Protein AF-Q3A0N1-F1 (afdb_monomer_lite)

Radius of gyration: 29.75 Å; chains: 1; bounding box: 75×74×75 Å

Secondary structure (DSSP, 8-state):
-PPPPHHHHHHHHHHHHHTTSS---------TTSS-TTSPEE--BTTBTT-EESSSSEEEES---HHHHHHHHHTT--EEEE--TT--SHHHHTTS--EEEE----TT---HHHHHHHHHHHT-GGG-SEEEE-SSSSHHHHHHHHHHHHHTT---HHHHHHHHHHSSS---GGGTHHHHHHHT--HHHHHHHHT--GGGTTTTTS-------TT-----------HHHHHHHHHHHHHHHHHHHHHHHHHHH-HHHHS---GGGTT---HHHHHHHHHHHHHHHHHHHHHHHHHHTTTTGGG-SSHHHHHHHHHHHHHHHHHHHHHHHHHHHHHTT-HHHHHHHHS-BTTTTBPTTHHHHHHHHHSSHHHHHHHHHHHHHHTTSPPPS-HHHHHHHHHHHHHHHHHTTSSSTT--HHHHHHGGGTTTS-PPPP-SSHHHHHHHH-BSSSTT--SS-HHHHHHHHTT--TTPEEEEE-TTBGGGTTS-SS--EEEEE---HHHHHHHHTSHHHHHHHHHTT-SSHHHHHHHH-HHHHHHHTS--TTSPPP-EEEEETTEEEEE-HHHHH-SSEEEEEEESS-HHHHHHHHHHHGGGTTPPB-TT--TT-SSSB-HHHHHHHHH--BTTB----PPPEEETTEEE--HHHHHHHHHHHTTSTT--EEEEEEEEEETTTTEEEE--HHHHHHHTTS-TTHHHHTT---

InterPro domains:
  IPR000387 Tyrosine-specific protein phosphatases domain [PS50056] (113-164)
  IPR003595 Protein-tyrosine phosphatase, catalytic [SM00404] (96-216)
  IPR016130 Protein-tyrosine phosphatase, active site [PS00383] (132-142)
  IPR024453 Permuted papain-like amidase enzyme, YaeF/YiiX, C92 family [PF05708] (468-645)
  IPR029021 Protein-tyrosine phosphatase-like [G3DSA:3.90.190.10] (35-196)
  IPR029021 Protein-tyrosine phosphatase-like [SSF52799] (45-167)
  IPR038765 Papain-like cysteine peptidase superfamily [SSF54001] (466-625)
  IPR055214 DSP-PTPase phosphatase fused to NAD+ Kinase [PF22741] (55-166)

pLDDT: mean 72.96, std 22.77, range [24.0, 98.31]

Organism: Syntrophotalea carbinolica (strain DSM 2380 / NBRC 103641 / GraBd1) (NCBI:txid338963)

Sequence (706 aa):
MSLLSKKQVMNLILVVAGCFILIHSASAADSADNRPACWAQPIKLDGVPNLHKLDENLYRSAQPTATGMKNLEQMGIKTVLNLRSFHSDRKAIGNTGLGYEHLYMKAWHPEREDIIRFLRIVTDPERSPLLVHCLHGADRTGTMCAVYRIVVQGWTKEQALREMTEGGFNFHSIFDNLPDWIQKLDVESLRKEAGIDRSVAKEGAQKCICNRTDAEVDRPVSAKITRCSYNQDRAALTRLRGNLFHLAKEIRCRSDLFSPRPETDATLLKPEMRGQILSLWYPLLENYLALDALAEKYVDFHRFENKNARNRAFHLLRGVFLTQYRIALQILPLLEQNPVVDTILNEGDEGMGLPLGGYAQFKYQYLNMVKAGRYAALETVARAFDAPEDTCLQQWAAQDSRVILDAGKGPGPLMTLENGLAIVKDFGHASWLPVQKEVAEWMGHTKVWRPHQYLIRPEQIENLSQNLEPGDILLERREWYLTNVGIPGFWTHAALYIGTPEQRLALSQDPQVKDWLGQMGVQSLDALIRQRYPAAFAGMQQPYQDGHLPQVIEAISAGVSLTSLNYSATCDSLAVLRPRLSKADRAAAVVRAMRYHARPYDYAFDFASDKSLVCTELVVKSYLPGESKQGLDLPLENVMGQMITPANAFVRQFDRSFGTARQQMDLVVFLDGDEKDAVATTSDIAAFRASWRRPKWHVLVQNTKN

Structure (mmCIF, N/CA/C/O backbone):
data_AF-Q3A0N1-F1
#
_entry.id   AF-Q3A0N1-F1
#
loop_
_atom_site.group_PDB
_atom_site.id
_atom_site.type_symbol
_atom_site.label_atom_id
_atom_site.label_alt_id
_atom_site.label_comp_id
_atom_site.label_asym_id
_atom_site.label_entity_id
_atom_site.label_seq_id
_atom_site.pdbx_PDB_ins_code
_atom_site.Cartn_x
_atom_site.Cartn_y
_atom_site.Cartn_z
_atom_site.occupancy
_atom_site.B_iso_or_equiv
_atom_site.auth_seq_id
_atom_site.auth_comp_id
_atom_site.auth_asym_id
_atom_site.auth_atom_id
_atom_site.pdbx_PDB_model_num
ATOM 1 N N . MET A 1 1 ? -12.803 -33.338 -24.923 1.00 35.38 1 MET A N 1
ATOM 2 C CA . MET A 1 1 ? -12.785 -31.860 -24.820 1.00 35.38 1 MET A CA 1
ATOM 3 C C . MET A 1 1 ? -12.859 -31.292 -26.226 1.00 35.38 1 MET A C 1
ATOM 5 O O . MET A 1 1 ? -11.984 -31.592 -27.026 1.00 35.38 1 MET A O 1
ATOM 9 N N . SER A 1 2 ? -13.948 -30.596 -26.559 1.00 31.88 2 SER A N 1
ATOM 10 C CA . SER A 1 2 ? -14.249 -30.172 -27.933 1.00 31.88 2 SER A CA 1
ATOM 11 C C . SER A 1 2 ? -13.298 -29.051 -28.373 1.00 31.88 2 SER A C 1
ATOM 13 O O . SER A 1 2 ? -13.228 -28.015 -27.712 1.00 31.88 2 SER A O 1
ATOM 15 N N . LEU A 1 3 ? -12.566 -29.277 -29.464 1.00 36.66 3 LEU A N 1
ATOM 16 C CA . LEU A 1 3 ? -11.686 -28.302 -30.109 1.00 36.66 3 LEU A CA 1
ATOM 17 C C . LEU A 1 3 ? -12.535 -27.163 -30.691 1.00 36.66 3 LEU A C 1
ATOM 19 O O . LEU A 1 3 ? -13.353 -27.392 -31.580 1.00 36.66 3 LEU A O 1
ATOM 23 N N . LEU A 1 4 ? -12.348 -25.942 -30.184 1.00 35.75 4 LEU A N 1
ATOM 24 C CA . LEU A 1 4 ? -12.980 -24.742 -30.736 1.00 35.75 4 LEU A CA 1
ATOM 25 C C . LEU A 1 4 ? -12.569 -24.556 -32.204 1.00 35.75 4 LEU A C 1
ATOM 27 O O . LEU A 1 4 ? -11.410 -24.752 -32.577 1.00 35.75 4 LEU A O 1
ATOM 31 N N . SER A 1 5 ? -13.528 -24.179 -33.050 1.00 35.62 5 SER A N 1
ATOM 32 C CA . SER A 1 5 ? -13.296 -24.028 -34.490 1.00 35.62 5 SER A CA 1
ATOM 33 C C . SER A 1 5 ? -12.430 -22.799 -34.811 1.00 35.62 5 SER A C 1
ATOM 35 O O . SER A 1 5 ? -12.448 -21.803 -34.086 1.00 35.62 5 SER A O 1
ATOM 37 N N . LYS A 1 6 ? -11.719 -22.810 -35.952 1.00 34.72 6 LYS A N 1
ATOM 38 C CA . LYS A 1 6 ? -10.886 -21.678 -36.422 1.00 34.72 6 LYS A CA 1
ATOM 39 C C . LYS A 1 6 ? -11.638 -20.333 -36.466 1.00 34.72 6 LYS A C 1
ATOM 41 O O . LYS A 1 6 ? -11.021 -19.300 -36.236 1.00 34.72 6 LYS A O 1
ATOM 46 N N . LYS A 1 7 ? -12.958 -20.333 -36.704 1.00 31.00 7 LYS A N 1
ATOM 47 C CA . LYS A 1 7 ? -13.806 -19.123 -36.654 1.00 31.00 7 LYS A CA 1
ATOM 48 C C . LYS A 1 7 ? -14.036 -18.615 -35.227 1.00 31.00 7 LYS A C 1
ATOM 50 O O . LYS A 1 7 ? -14.059 -17.410 -35.022 1.00 31.00 7 LYS A O 1
ATOM 55 N N . GLN A 1 8 ? -14.155 -19.508 -34.245 1.00 34.97 8 GLN A N 1
ATOM 56 C CA . GLN A 1 8 ? -14.279 -19.136 -32.831 1.00 34.97 8 GLN A CA 1
ATOM 57 C C . GLN A 1 8 ? -12.949 -18.632 -32.262 1.00 34.97 8 GLN A C 1
ATOM 59 O O . GLN A 1 8 ? -12.955 -17.677 -31.500 1.00 34.97 8 GLN A O 1
ATOM 64 N N . VAL A 1 9 ? -11.813 -19.188 -32.699 1.00 41.09 9 VAL A N 1
ATOM 65 C CA . VAL A 1 9 ? -10.477 -18.654 -32.372 1.00 41.09 9 VAL A CA 1
ATOM 66 C C . VAL A 1 9 ? -10.263 -17.275 -33.007 1.00 41.09 9 VAL A C 1
ATOM 68 O O . VAL A 1 9 ? -9.739 -16.383 -32.356 1.00 41.09 9 VAL A O 1
ATOM 71 N N . MET A 1 10 ? -10.721 -17.057 -34.244 1.00 31.72 10 MET A N 1
ATOM 72 C CA . MET A 1 10 ? -10.597 -15.763 -34.926 1.00 31.72 10 MET A CA 1
ATOM 73 C C . MET A 1 10 ? -11.536 -14.689 -34.354 1.00 31.72 10 MET A C 1
ATOM 75 O O . MET A 1 10 ? -11.122 -13.543 -34.230 1.00 31.72 10 MET A O 1
ATOM 79 N N . ASN A 1 11 ? -12.745 -15.058 -33.916 1.00 32.06 11 ASN A N 1
ATOM 80 C CA . ASN A 1 11 ? -13.630 -14.157 -33.170 1.00 32.06 11 ASN A CA 1
ATOM 81 C C . ASN A 1 11 ? -13.114 -13.884 -31.750 1.00 32.06 11 ASN A C 1
ATOM 83 O O . ASN A 1 11 ? -13.274 -12.771 -31.273 1.00 32.06 11 ASN A O 1
ATOM 87 N N . LEU A 1 12 ? -12.435 -14.836 -31.098 1.00 35.12 12 LEU A N 1
ATOM 88 C CA . LEU A 1 12 ? -11.743 -14.589 -29.828 1.00 35.12 12 LEU A CA 1
ATOM 89 C C . LEU A 1 12 ? -10.539 -13.649 -30.028 1.00 35.12 12 LEU A C 1
ATOM 91 O O . LEU A 1 12 ? -10.340 -12.749 -29.228 1.00 35.12 12 LEU A O 1
ATOM 95 N N . ILE A 1 13 ? -9.791 -13.788 -31.130 1.00 36.59 13 ILE A N 1
ATOM 96 C CA . ILE A 1 13 ? -8.711 -12.864 -31.525 1.00 36.59 13 ILE A CA 1
ATOM 97 C C . ILE A 1 13 ? -9.261 -11.466 -31.858 1.00 36.59 13 ILE A C 1
ATOM 99 O O . ILE A 1 13 ? -8.626 -10.482 -31.501 1.00 36.59 13 ILE A O 1
ATOM 103 N N . LEU A 1 14 ? -10.432 -11.360 -32.499 1.00 29.09 14 LEU A N 1
ATOM 104 C CA . LEU A 1 14 ? -11.077 -10.083 -32.844 1.00 29.09 14 LEU A CA 1
ATOM 105 C C . LEU A 1 14 ? -11.771 -9.408 -31.652 1.00 29.09 14 LEU A C 1
ATOM 107 O O . LEU A 1 14 ? -11.752 -8.188 -31.573 1.00 29.09 14 LEU A O 1
ATOM 111 N N . VAL A 1 15 ? -12.333 -10.167 -30.707 1.00 32.34 15 VAL A N 1
ATOM 112 C CA . VAL A 1 15 ? -12.876 -9.634 -29.443 1.00 32.34 15 VAL A CA 1
ATOM 113 C C . VAL A 1 15 ? -11.737 -9.210 -28.511 1.00 32.34 15 VAL A C 1
ATOM 115 O O . VAL A 1 15 ? -11.815 -8.147 -27.909 1.00 32.34 15 VAL A O 1
ATOM 118 N N . VAL A 1 16 ? -10.620 -9.949 -28.489 1.00 35.53 16 VAL A N 1
ATOM 119 C CA . VAL A 1 16 ? -9.380 -9.507 -27.831 1.00 35.53 16 VAL A CA 1
ATOM 120 C C . VAL A 1 16 ? -8.803 -8.264 -28.527 1.00 35.53 16 VAL A C 1
ATOM 122 O O . VAL A 1 16 ? -8.418 -7.334 -27.834 1.00 35.53 16 VAL A O 1
ATOM 125 N N . ALA A 1 17 ? -8.810 -8.179 -29.865 1.00 30.30 17 ALA A N 1
ATOM 126 C CA . ALA A 1 17 ? -8.357 -6.996 -30.614 1.00 30.30 17 ALA A CA 1
ATOM 127 C C . ALA A 1 17 ? -9.291 -5.776 -30.478 1.00 30.30 17 ALA A C 1
ATOM 129 O O . ALA A 1 17 ? -8.815 -4.645 -30.493 1.00 30.30 17 ALA A O 1
ATOM 130 N N . GLY A 1 18 ? -10.600 -5.990 -30.307 1.00 27.59 18 GLY A N 1
ATOM 131 C CA . GLY A 1 18 ? -11.593 -4.943 -30.052 1.00 27.59 18 GLY A CA 1
ATOM 132 C C . GLY A 1 18 ? -11.551 -4.405 -28.619 1.00 27.59 18 GLY A C 1
ATOM 133 O O . GLY A 1 18 ? -11.783 -3.221 -28.413 1.00 27.59 18 GLY A O 1
ATOM 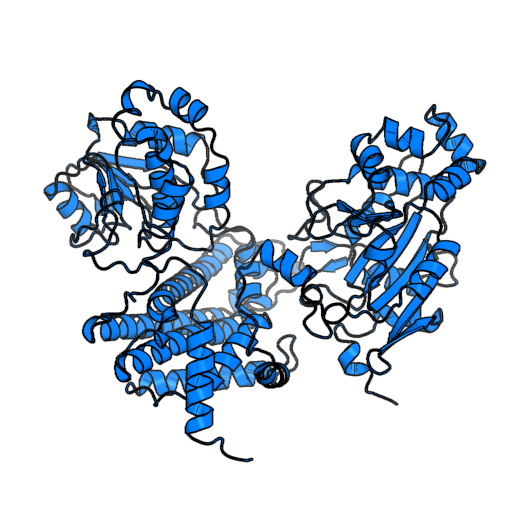134 N N . CYS A 1 19 ? -11.158 -5.229 -27.642 1.00 29.11 19 CYS A N 1
ATOM 135 C CA . CYS A 1 19 ? -10.867 -4.792 -26.270 1.00 29.11 19 CYS A CA 1
ATOM 136 C C . CYS A 1 19 ? -9.481 -4.130 -26.106 1.00 29.11 19 CYS A C 1
ATOM 138 O O . CYS A 1 19 ? -9.164 -3.666 -25.014 1.00 29.11 19 CYS A O 1
ATOM 140 N N . PHE A 1 20 ? -8.668 -4.052 -27.170 1.00 32.97 20 PHE A N 1
ATOM 141 C CA . PHE A 1 20 ? -7.428 -3.259 -27.215 1.00 32.97 20 PHE A CA 1
ATOM 142 C C . PHE A 1 20 ? -7.642 -1.811 -27.692 1.00 32.97 20 PHE A C 1
ATOM 144 O O . PHE A 1 20 ? -6.690 -1.028 -27.698 1.00 32.97 20 PHE A O 1
ATOM 151 N N . ILE A 1 21 ? -8.865 -1.436 -28.083 1.00 32.47 21 ILE A N 1
ATOM 152 C CA . ILE A 1 21 ? -9.198 -0.081 -28.526 1.00 32.47 21 ILE A CA 1
ATOM 153 C C . ILE A 1 21 ? -9.939 0.631 -27.389 1.00 32.47 21 ILE A C 1
ATOM 155 O O . ILE A 1 21 ? -10.986 0.175 -26.942 1.00 32.47 21 ILE A O 1
ATOM 159 N N . LEU A 1 22 ? -9.362 1.764 -26.971 1.00 31.17 22 LEU A N 1
ATOM 160 C CA . LEU A 1 22 ? -9.734 2.662 -25.865 1.00 31.17 22 LEU A CA 1
ATOM 161 C C . LEU A 1 22 ? -9.181 2.278 -24.482 1.00 31.17 22 LEU A C 1
ATOM 163 O O . LEU A 1 22 ? -9.911 1.837 -23.606 1.00 31.17 22 LEU A O 1
ATOM 167 N N . ILE A 1 23 ? -7.882 2.537 -24.291 1.00 26.72 23 ILE A N 1
ATOM 168 C CA . ILE A 1 23 ? -7.325 3.442 -23.264 1.00 26.72 23 ILE A CA 1
ATOM 169 C C . ILE A 1 23 ? -5.965 3.922 -23.800 1.00 26.72 23 ILE A C 1
ATOM 171 O O . ILE A 1 23 ? -5.074 3.128 -24.102 1.00 26.72 23 ILE A O 1
ATOM 175 N N . HIS A 1 24 ? -5.830 5.238 -23.971 1.00 29.75 24 HIS A N 1
ATOM 176 C CA . HIS A 1 24 ? -4.552 5.893 -24.225 1.00 29.75 24 HIS A CA 1
ATOM 177 C C . HIS A 1 24 ? -3.718 5.844 -22.941 1.00 29.75 24 HIS A C 1
ATOM 179 O O . HIS A 1 24 ? -3.920 6.636 -22.026 1.00 29.75 24 HIS A O 1
ATOM 185 N N . SER A 1 25 ? -2.768 4.918 -22.896 1.00 25.00 25 SER A N 1
ATOM 186 C CA . SER A 1 25 ? -1.567 5.019 -22.070 1.00 25.00 25 SER A CA 1
ATOM 187 C C . SER A 1 25 ? -0.425 5.305 -23.035 1.00 25.00 25 SER A C 1
ATOM 189 O O . SER A 1 25 ? -0.240 4.570 -24.009 1.00 25.00 25 SER A O 1
ATOM 191 N N . ALA A 1 26 ? 0.265 6.422 -22.830 1.00 27.55 26 ALA A N 1
ATOM 192 C CA . ALA A 1 26 ? 1.322 6.897 -23.704 1.00 27.55 26 ALA A CA 1
ATOM 193 C C . ALA A 1 26 ? 2.489 5.898 -23.743 1.00 27.55 26 ALA A C 1
ATOM 195 O O . ALA A 1 26 ? 3.381 5.896 -22.900 1.00 27.55 26 ALA A O 1
ATOM 196 N N . SER A 1 27 ? 2.461 5.032 -24.752 1.00 27.59 27 SER A N 1
ATOM 197 C CA . SER A 1 27 ? 3.636 4.338 -25.256 1.00 27.59 27 SER A CA 1
ATOM 198 C C . SER A 1 27 ? 4.484 5.366 -25.994 1.00 27.59 27 SER A C 1
ATOM 200 O O . SER A 1 27 ? 4.007 6.005 -26.930 1.00 27.59 27 SER A O 1
ATOM 202 N N . ALA A 1 28 ? 5.731 5.536 -25.572 1.00 30.98 28 ALA A N 1
ATOM 203 C CA . ALA A 1 28 ? 6.688 6.377 -26.270 1.00 30.98 28 ALA A CA 1
ATOM 204 C C . ALA A 1 28 ? 8.052 5.691 -26.325 1.00 30.98 28 ALA A C 1
ATOM 206 O O . ALA A 1 28 ? 9.046 6.136 -25.754 1.00 30.98 28 ALA A O 1
ATOM 207 N N . ALA A 1 29 ? 8.103 4.609 -27.096 1.00 32.09 29 ALA A N 1
ATOM 208 C CA . ALA A 1 29 ? 9.260 4.387 -27.947 1.00 32.09 29 ALA A CA 1
ATOM 209 C C . ALA A 1 29 ? 9.047 5.197 -29.236 1.00 32.09 29 ALA A C 1
ATOM 211 O O . ALA A 1 29 ? 8.714 4.639 -30.280 1.00 32.09 29 ALA A O 1
ATOM 212 N N . ASP A 1 30 ? 9.191 6.522 -29.161 1.00 31.69 30 ASP A N 1
ATOM 213 C CA . ASP A 1 30 ? 9.151 7.348 -30.364 1.00 31.69 30 ASP A CA 1
ATOM 214 C C . ASP A 1 30 ? 10.448 7.142 -31.150 1.00 31.69 30 ASP A C 1
ATOM 216 O O . ASP A 1 30 ? 11.552 7.497 -30.725 1.00 31.69 30 ASP A O 1
ATOM 220 N N . SER A 1 31 ? 10.305 6.568 -32.343 1.00 35.44 31 SER A N 1
ATOM 221 C CA . SER A 1 31 ? 11.229 6.841 -33.437 1.00 35.44 31 SER A CA 1
ATOM 222 C C . SER A 1 31 ? 11.389 8.356 -33.578 1.00 35.44 31 SER A C 1
ATOM 224 O O . SER A 1 31 ? 10.406 9.086 -33.460 1.00 35.44 31 SER A O 1
ATOM 226 N N . ALA A 1 32 ? 12.600 8.819 -33.890 1.00 41.97 32 ALA A N 1
ATOM 227 C CA . ALA A 1 32 ? 12.937 10.236 -34.060 1.00 41.97 32 ALA A CA 1
ATOM 228 C C . ALA A 1 32 ? 12.020 11.024 -35.032 1.00 41.97 32 ALA A C 1
ATOM 230 O O . ALA A 1 32 ? 12.083 12.247 -35.046 1.00 41.97 32 ALA A O 1
ATOM 231 N N . ASP A 1 33 ? 11.152 10.349 -35.792 1.00 44.38 33 ASP A N 1
ATOM 232 C CA . ASP A 1 33 ? 10.267 10.935 -36.800 1.00 44.38 33 ASP A CA 1
ATOM 233 C C . ASP A 1 33 ? 8.933 11.509 -36.264 1.00 44.38 33 ASP A C 1
ATOM 235 O O . ASP A 1 33 ? 8.254 12.191 -37.024 1.00 44.38 33 ASP A O 1
ATOM 239 N N . ASN A 1 34 ? 8.533 11.282 -34.997 1.00 59.25 34 ASN A N 1
ATOM 240 C CA . ASN A 1 34 ? 7.240 11.789 -34.468 1.00 59.25 34 ASN A CA 1
ATOM 241 C C . ASN A 1 34 ? 7.293 12.449 -33.074 1.00 59.25 34 ASN A C 1
ATOM 243 O O . ASN A 1 34 ? 6.255 12.784 -32.497 1.00 59.25 34 ASN A O 1
ATOM 247 N N . ARG A 1 35 ? 8.500 12.684 -32.548 1.00 76.81 35 ARG A N 1
ATOM 248 C CA . ARG A 1 35 ? 8.711 13.329 -31.247 1.00 76.81 35 ARG A CA 1
ATOM 249 C C . ARG A 1 35 ? 8.264 14.801 -31.282 1.00 76.81 35 ARG A C 1
ATOM 251 O O . ARG A 1 35 ? 8.692 15.527 -32.182 1.00 76.81 35 ARG A O 1
ATOM 258 N N . PRO A 1 36 ? 7.506 15.305 -30.285 1.00 82.75 36 PRO A N 1
ATOM 259 C CA . PRO A 1 36 ? 7.185 16.727 -30.197 1.00 82.75 36 PRO A CA 1
ATOM 260 C C . PRO A 1 36 ? 8.447 17.594 -30.240 1.00 82.75 36 PRO A C 1
ATOM 262 O O . PRO A 1 36 ? 9.371 17.392 -29.454 1.00 82.75 36 PRO A O 1
ATOM 265 N N . ALA A 1 37 ? 8.479 18.591 -31.127 1.00 80.69 37 ALA A N 1
ATOM 266 C CA . ALA A 1 37 ? 9.652 19.454 -31.306 1.00 80.69 37 ALA A CA 1
A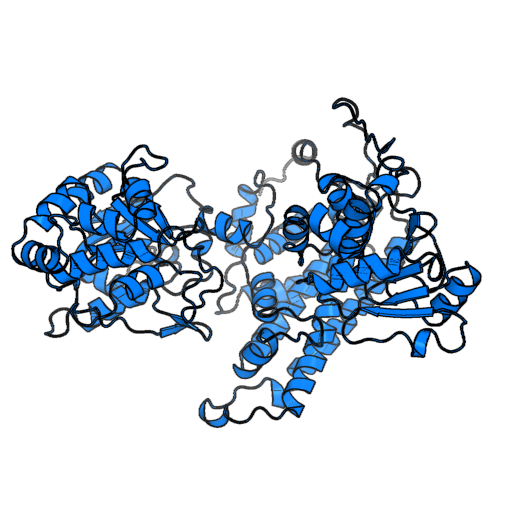TOM 267 C C . ALA A 1 37 ? 10.048 20.207 -30.022 1.00 80.69 37 ALA A C 1
ATOM 269 O O . ALA A 1 37 ? 11.217 20.521 -29.827 1.00 80.69 37 ALA A O 1
ATOM 270 N N . CYS A 1 38 ? 9.084 20.465 -29.131 1.00 81.12 38 CYS A N 1
ATOM 271 C CA . CYS A 1 38 ? 9.344 21.117 -27.851 1.00 81.12 38 CYS A CA 1
ATOM 272 C C . CYS A 1 38 ? 9.939 20.177 -26.787 1.00 81.12 38 CYS A C 1
ATOM 274 O O . CYS A 1 38 ? 10.456 20.656 -25.781 1.00 81.12 38 CYS A O 1
ATOM 276 N N . TRP A 1 39 ? 9.882 18.855 -26.983 1.00 91.62 39 TRP A N 1
ATOM 277 C CA . TRP A 1 39 ? 10.514 17.893 -26.079 1.00 91.62 39 TRP A CA 1
ATOM 278 C C . TRP A 1 39 ? 12.024 17.803 -26.322 1.00 91.62 39 TRP A C 1
ATOM 280 O O . TRP A 1 39 ? 12.531 18.195 -27.371 1.00 91.62 39 TRP A O 1
ATOM 290 N N . ALA A 1 40 ? 12.764 17.255 -25.359 1.00 93.12 40 ALA A N 1
ATOM 291 C CA . ALA A 1 40 ? 14.218 17.175 -25.417 1.00 93.12 40 ALA A CA 1
ATOM 292 C C . ALA A 1 40 ? 14.677 16.256 -26.557 1.00 93.12 40 ALA A C 1
ATOM 294 O O . ALA A 1 40 ? 14.348 15.078 -26.537 1.00 93.12 40 ALA A O 1
ATOM 295 N N . GLN A 1 41 ? 15.424 16.727 -27.547 1.00 93.38 41 GLN A N 1
ATOM 296 C CA . GLN A 1 41 ? 15.717 15.954 -28.759 1.00 93.38 41 GLN A CA 1
ATOM 297 C C . GLN A 1 41 ? 16.867 14.953 -28.552 1.00 93.38 41 GLN A C 1
ATOM 299 O O . GLN A 1 41 ? 17.891 15.335 -27.987 1.00 93.38 41 GLN A O 1
ATOM 304 N N . PRO A 1 42 ? 16.739 13.682 -28.982 1.00 92.06 42 PRO A N 1
ATOM 305 C CA . PRO A 1 42 ? 17.768 12.664 -28.771 1.00 92.06 42 PRO A CA 1
ATOM 306 C C . PRO A 1 42 ? 19.037 12.950 -29.577 1.00 92.06 42 PRO A C 1
ATOM 308 O O . PRO A 1 42 ? 18.977 13.326 -30.746 1.00 92.06 42 PRO A O 1
ATOM 311 N N . ILE A 1 43 ? 20.195 12.690 -28.972 1.00 92.62 43 ILE A N 1
ATOM 312 C CA . ILE A 1 43 ? 21.506 12.787 -29.618 1.00 92.62 43 ILE A CA 1
ATOM 313 C C . ILE A 1 43 ? 22.242 11.468 -29.407 1.00 92.62 43 ILE A C 1
ATOM 315 O O . ILE A 1 43 ? 22.334 10.952 -28.296 1.00 92.62 43 ILE A O 1
ATOM 319 N N . LYS A 1 44 ? 22.792 10.907 -30.485 1.00 92.12 44 LYS A N 1
ATOM 320 C CA . LYS A 1 44 ? 23.671 9.741 -30.391 1.00 92.12 44 LYS A CA 1
ATOM 321 C C . LYS A 1 44 ? 25.108 10.216 -30.251 1.00 92.12 44 LYS A C 1
ATOM 323 O O . LYS A 1 44 ? 25.667 10.750 -31.202 1.00 92.12 44 LYS A O 1
ATOM 328 N N . LEU A 1 45 ? 25.694 9.977 -29.085 1.00 91.19 45 LEU A N 1
ATOM 329 C CA . LEU A 1 45 ? 27.099 10.243 -28.812 1.00 91.19 45 LEU A CA 1
ATOM 330 C C . LEU A 1 45 ? 27.708 9.021 -28.129 1.00 91.19 45 LEU A C 1
ATOM 332 O O . LEU A 1 45 ? 27.147 8.494 -27.165 1.00 91.19 45 LEU A O 1
ATOM 336 N N . ASP A 1 46 ? 28.834 8.540 -28.652 1.00 89.50 46 ASP A N 1
ATOM 337 C CA . ASP A 1 46 ? 29.479 7.354 -28.098 1.00 89.50 46 ASP A CA 1
ATOM 338 C C . ASP A 1 46 ? 29.906 7.592 -26.642 1.00 89.50 46 ASP A C 1
ATOM 340 O O . ASP A 1 46 ? 30.407 8.660 -26.285 1.00 89.50 46 ASP A O 1
ATOM 344 N N . GLY A 1 47 ? 29.666 6.600 -25.786 1.00 82.56 47 GLY A N 1
ATOM 345 C CA . GLY A 1 47 ? 29.921 6.694 -24.351 1.00 82.56 47 GLY A CA 1
ATOM 346 C C . GLY A 1 47 ? 28.942 7.561 -23.549 1.00 82.56 47 GLY A C 1
ATOM 347 O O . GLY A 1 47 ? 29.155 7.699 -22.344 1.00 82.56 47 GLY A O 1
ATOM 348 N N . VAL A 1 48 ? 27.877 8.106 -24.157 1.00 90.31 48 VAL A N 1
ATOM 349 C CA . VAL A 1 48 ? 26.871 8.937 -23.465 1.00 90.31 48 VAL A CA 1
ATOM 350 C C . VAL A 1 48 ? 25.450 8.397 -23.695 1.00 90.31 48 VAL A C 1
ATOM 352 O O . VAL A 1 48 ? 24.734 8.843 -24.595 1.00 90.31 48 VAL A O 1
ATOM 355 N N . PRO A 1 49 ? 25.017 7.397 -22.908 1.00 76.81 49 PRO A N 1
ATOM 356 C CA . PRO A 1 49 ? 23.694 6.800 -23.059 1.00 76.81 49 PRO A CA 1
ATOM 357 C C . PRO A 1 49 ? 22.567 7.773 -22.678 1.00 76.81 49 PRO A C 1
ATOM 359 O O . PRO A 1 49 ? 22.739 8.637 -21.822 1.00 76.81 49 PRO A O 1
ATOM 362 N N . ASN A 1 50 ? 21.384 7.603 -23.279 1.00 84.00 50 ASN A N 1
ATOM 363 C CA . ASN A 1 50 ? 20.178 8.405 -23.004 1.00 84.00 50 ASN A CA 1
ATOM 364 C C . ASN A 1 50 ? 20.363 9.931 -23.196 1.00 84.00 50 ASN A C 1
ATOM 366 O O . ASN A 1 50 ? 19.683 10.726 -22.546 1.00 84.00 50 ASN A O 1
ATOM 370 N N . LEU A 1 51 ? 21.294 10.351 -24.062 1.00 96.38 51 LEU A N 1
ATOM 371 C CA . LEU A 1 51 ? 21.607 11.761 -24.293 1.00 96.38 51 LEU A CA 1
ATOM 372 C C . LEU A 1 51 ? 20.495 12.474 -25.076 1.00 96.38 51 LEU A C 1
ATOM 374 O O . LEU A 1 51 ? 20.133 12.058 -26.176 1.00 96.38 51 LEU A O 1
ATOM 378 N N . HIS A 1 52 ? 19.993 13.576 -24.522 1.00 97.06 52 HIS A N 1
ATOM 379 C CA . HIS A 1 52 ? 19.005 14.446 -25.155 1.00 97.06 52 HIS A CA 1
ATOM 380 C C . HIS A 1 52 ? 19.332 15.927 -24.916 1.00 97.06 52 HIS A C 1
ATOM 382 O O . HIS A 1 52 ? 19.828 16.296 -23.852 1.00 97.06 52 HIS A O 1
ATOM 388 N N . LYS A 1 53 ? 19.008 16.783 -25.886 1.00 96.25 53 LYS A N 1
ATOM 389 C CA . LYS A 1 53 ? 19.110 18.247 -25.809 1.00 96.25 53 LYS A CA 1
ATOM 390 C C . LYS A 1 53 ? 17.768 18.848 -25.405 1.00 96.25 53 LYS A C 1
ATOM 392 O O . LYS A 1 53 ? 16.806 18.684 -26.148 1.00 96.25 53 LYS A O 1
ATOM 397 N N . LEU A 1 54 ? 17.680 19.525 -24.259 1.00 93.50 54 LEU A N 1
ATOM 398 C CA . LEU A 1 54 ? 16.443 20.202 -23.839 1.00 93.50 54 LEU A CA 1
ATOM 399 C C . LEU A 1 54 ? 16.278 21.545 -24.548 1.00 93.50 54 LEU A C 1
ATOM 401 O O . LEU A 1 54 ? 15.177 21.860 -25.002 1.00 93.50 54 LEU A O 1
ATOM 405 N N . ASP A 1 55 ? 17.367 22.309 -24.599 1.00 91.00 55 ASP A N 1
ATOM 406 C CA . ASP A 1 55 ? 17.528 23.575 -25.311 1.00 91.00 55 ASP A CA 1
ATOM 407 C C . ASP A 1 55 ? 19.026 23.840 -25.580 1.00 91.00 55 ASP A C 1
ATOM 409 O O . ASP A 1 55 ? 19.853 22.932 -25.480 1.00 91.00 55 ASP A O 1
ATOM 413 N N . GLU A 1 56 ? 19.390 25.061 -25.977 1.00 89.94 56 GLU A N 1
ATOM 414 C CA . GLU A 1 56 ? 20.785 25.435 -26.257 1.00 89.94 56 GLU A CA 1
ATOM 415 C C . GLU A 1 56 ? 21.702 25.394 -25.022 1.00 89.94 56 GLU A C 1
ATOM 417 O O . GLU A 1 56 ? 22.913 25.224 -25.169 1.00 89.94 56 GLU A O 1
ATOM 422 N N . ASN A 1 57 ? 21.141 25.501 -23.816 1.00 90.19 57 ASN A N 1
ATOM 423 C CA . ASN A 1 57 ? 21.887 25.631 -22.567 1.00 90.19 57 ASN A CA 1
ATOM 424 C C . ASN A 1 57 ? 21.942 24.325 -21.765 1.00 90.19 57 ASN A C 1
ATOM 426 O O . ASN A 1 57 ? 22.908 24.117 -21.030 1.00 90.19 57 ASN A O 1
ATOM 430 N N . LEU A 1 58 ? 20.947 23.440 -21.895 1.00 96.69 58 LEU A N 1
ATOM 431 C CA . LEU A 1 58 ? 20.824 22.246 -21.058 1.00 96.69 58 LEU A CA 1
ATOM 432 C C . LEU A 1 58 ? 20.645 20.950 -21.860 1.00 96.69 58 LEU A C 1
ATOM 434 O O . LEU A 1 58 ? 19.742 20.788 -22.684 1.00 96.69 58 LEU A O 1
ATOM 438 N N . TYR A 1 59 ? 21.477 19.969 -21.524 1.00 98.12 59 TYR A N 1
ATOM 439 C CA . TYR A 1 59 ? 21.439 18.596 -22.013 1.00 98.12 59 TYR A CA 1
ATOM 440 C C . TYR A 1 59 ? 21.189 17.640 -20.847 1.00 98.12 59 TYR A C 1
ATOM 442 O O . TYR A 1 59 ? 21.565 17.920 -19.709 1.00 98.12 59 TYR A O 1
ATOM 450 N N . ARG A 1 60 ? 20.598 16.476 -21.125 1.00 98.00 60 ARG A N 1
ATOM 451 C CA . ARG A 1 60 ? 20.391 15.397 -20.147 1.00 98.00 60 ARG A CA 1
ATOM 452 C C . ARG A 1 60 ? 20.952 14.072 -20.639 1.00 98.00 60 ARG A C 1
ATOM 454 O O . ARG A 1 60 ? 20.863 13.799 -21.832 1.00 98.00 60 ARG A O 1
ATOM 461 N N . SER A 1 61 ? 21.450 13.221 -19.744 1.00 93.44 61 SER A N 1
ATOM 462 C CA . SER A 1 61 ? 21.839 11.847 -20.095 1.00 93.44 61 SER A CA 1
ATOM 463 C C . SER A 1 61 ? 21.777 10.863 -18.924 1.00 93.44 61 SER A C 1
ATOM 465 O O . SER A 1 61 ? 21.562 11.233 -17.768 1.00 93.44 61 SER A O 1
ATOM 467 N N . ALA A 1 62 ? 21.992 9.583 -19.232 1.00 84.12 62 ALA A N 1
ATOM 468 C CA . ALA A 1 62 ? 22.460 8.579 -18.281 1.00 84.12 62 ALA A CA 1
ATOM 469 C C . ALA A 1 62 ? 23.965 8.764 -18.008 1.00 84.12 62 ALA A C 1
ATOM 471 O O . ALA A 1 62 ? 24.597 9.643 -18.594 1.00 84.12 62 ALA A O 1
ATOM 472 N N . GLN A 1 63 ? 24.540 7.950 -17.120 1.00 89.50 63 GLN A N 1
ATOM 473 C CA . GLN A 1 63 ? 25.943 8.051 -16.712 1.00 89.50 63 GLN A CA 1
ATOM 474 C C . GLN A 1 63 ? 26.899 8.013 -17.922 1.00 89.50 63 GLN A C 1
ATOM 476 O O . GLN A 1 63 ? 27.001 6.966 -18.573 1.00 89.50 63 GLN A O 1
ATOM 481 N N . PRO A 1 64 ? 27.651 9.097 -18.199 1.00 87.75 64 PRO A N 1
ATOM 482 C CA . PRO A 1 64 ? 28.672 9.078 -19.236 1.00 87.75 64 PRO A CA 1
ATOM 483 C C . PRO A 1 64 ? 29.871 8.222 -18.816 1.00 87.75 64 PRO A C 1
ATOM 485 O O . PRO A 1 64 ? 30.247 8.170 -17.639 1.00 87.75 64 PRO A O 1
ATOM 488 N N . THR A 1 65 ? 30.497 7.558 -19.784 1.00 87.81 65 THR A N 1
ATOM 489 C CA . THR A 1 65 ? 31.785 6.875 -19.596 1.00 87.81 65 THR A CA 1
ATOM 490 C C . THR A 1 65 ? 32.944 7.870 -19.710 1.00 87.81 65 THR A C 1
ATOM 492 O O . THR A 1 65 ? 32.754 9.006 -20.134 1.00 87.81 65 THR A O 1
ATOM 495 N N . ALA A 1 66 ? 34.176 7.450 -19.400 1.00 87.75 66 ALA A N 1
ATOM 496 C CA . ALA A 1 66 ? 35.355 8.304 -19.595 1.00 87.75 66 ALA A CA 1
ATOM 497 C C . ALA A 1 66 ? 35.558 8.727 -21.066 1.00 87.75 66 ALA A C 1
ATOM 499 O O . ALA A 1 66 ? 35.980 9.847 -21.345 1.00 87.75 66 ALA A O 1
ATOM 500 N N . THR A 1 67 ? 35.221 7.854 -22.021 1.00 90.50 67 THR A N 1
ATOM 501 C CA . THR A 1 67 ? 35.177 8.211 -23.449 1.00 90.50 67 THR A CA 1
ATOM 502 C C . THR A 1 67 ? 34.058 9.214 -23.722 1.00 90.50 67 THR A C 1
ATOM 504 O O . THR A 1 67 ? 34.279 10.203 -24.415 1.00 90.50 67 THR A O 1
ATOM 507 N N . GLY A 1 68 ? 32.887 9.004 -23.112 1.00 94.00 68 GLY A N 1
ATOM 508 C CA . GLY A 1 68 ? 31.760 9.928 -23.185 1.00 94.00 68 GLY A CA 1
ATOM 509 C C . GLY A 1 68 ? 32.111 11.340 -22.715 1.00 94.00 68 GLY A C 1
ATOM 510 O O . GLY A 1 68 ? 31.766 12.294 -23.397 1.00 94.00 68 GLY A O 1
ATOM 511 N N . MET A 1 69 ? 32.865 11.485 -21.619 1.00 95.44 69 MET A N 1
ATOM 512 C CA . MET A 1 69 ? 33.309 12.797 -21.121 1.00 95.44 69 MET A CA 1
ATOM 513 C C . MET A 1 69 ? 34.155 13.559 -22.150 1.00 95.44 69 MET A C 1
ATOM 515 O O . MET A 1 69 ? 33.894 14.728 -22.415 1.00 95.44 69 MET A O 1
ATOM 519 N N . LYS A 1 70 ? 35.104 12.892 -22.815 1.00 96.75 70 LYS A N 1
ATOM 520 C CA . LYS A 1 70 ? 35.897 13.516 -23.893 1.00 96.75 70 LYS A CA 1
ATOM 521 C C . LYS A 1 70 ? 35.029 13.924 -25.083 1.00 96.75 70 LYS A C 1
ATOM 523 O O . LYS A 1 70 ? 35.221 14.988 -25.661 1.00 96.75 70 LYS A O 1
ATOM 528 N N . ASN A 1 71 ? 34.063 13.082 -25.437 1.00 96.44 71 ASN A N 1
ATOM 529 C CA . ASN A 1 71 ? 33.149 13.360 -26.538 1.00 96.44 71 ASN A CA 1
ATOM 530 C C . ASN A 1 71 ? 32.205 14.534 -26.215 1.00 96.44 71 ASN A C 1
ATOM 532 O O . ASN A 1 71 ? 31.879 15.313 -27.105 1.00 96.44 71 ASN A O 1
ATOM 536 N N . LEU A 1 72 ? 31.792 14.691 -24.953 1.00 97.88 72 LEU A N 1
ATOM 537 C CA . LEU A 1 72 ? 30.974 15.819 -24.494 1.00 97.88 72 LEU A CA 1
ATOM 538 C C . LEU A 1 72 ? 31.737 17.142 -24.571 1.00 97.88 72 LEU A C 1
ATOM 540 O O . LEU A 1 72 ? 31.187 18.130 -25.051 1.00 97.88 72 LEU A O 1
ATOM 544 N N . GLU A 1 73 ? 33.006 17.147 -24.161 1.00 97.19 73 GLU A N 1
ATOM 545 C CA . GLU A 1 73 ? 33.892 18.305 -24.315 1.00 97.19 73 GLU A CA 1
ATOM 546 C C . GLU A 1 73 ? 34.035 18.705 -25.792 1.00 97.19 73 GLU A C 1
ATOM 548 O O . GLU A 1 73 ? 33.853 19.868 -26.143 1.00 97.19 73 GLU A O 1
ATOM 553 N N . GLN A 1 74 ? 34.277 17.736 -26.681 1.00 96.88 74 GLN A N 1
ATOM 554 C CA . GLN A 1 74 ? 34.373 17.985 -28.127 1.00 96.88 74 GLN A CA 1
ATOM 555 C C . GLN A 1 74 ? 33.058 18.479 -28.741 1.00 96.88 74 GLN A C 1
ATOM 557 O O . GLN A 1 74 ? 33.075 19.251 -29.697 1.00 96.88 74 GLN A O 1
ATOM 562 N N . MET A 1 75 ? 31.921 18.052 -28.188 1.00 95.88 75 MET A N 1
ATOM 563 C CA . MET A 1 75 ? 30.592 18.537 -28.564 1.00 95.88 75 MET A CA 1
ATOM 564 C C . MET A 1 75 ? 30.326 19.975 -28.069 1.00 95.88 75 MET A C 1
ATOM 566 O O . MET A 1 75 ? 29.355 20.595 -28.499 1.00 95.88 75 MET A O 1
ATOM 570 N N . GLY A 1 76 ? 31.187 20.525 -27.205 1.00 96.31 76 GLY A N 1
ATOM 571 C CA . GLY A 1 76 ? 31.088 21.891 -26.688 1.00 96.31 76 GLY A CA 1
ATOM 572 C C . GLY A 1 76 ? 30.337 22.018 -25.361 1.00 96.31 76 GLY A C 1
ATOM 573 O O . GLY A 1 76 ? 29.998 23.133 -24.964 1.00 96.31 76 GLY A O 1
ATOM 574 N N . ILE A 1 77 ? 30.072 20.906 -24.663 1.00 98.12 77 ILE A N 1
ATOM 575 C CA . ILE A 1 77 ? 29.580 20.954 -23.280 1.00 98.12 77 ILE A CA 1
ATOM 576 C C . ILE A 1 77 ? 30.681 21.548 -22.401 1.00 98.12 77 ILE A C 1
ATOM 578 O O . ILE A 1 77 ? 31.823 21.099 -22.452 1.00 98.12 77 ILE A O 1
ATOM 582 N N . LYS A 1 78 ? 30.335 22.546 -21.584 1.00 97.75 78 LYS A N 1
ATOM 583 C CA . LYS A 1 78 ? 31.271 23.194 -20.656 1.00 97.75 78 LYS A CA 1
ATOM 584 C C . LYS A 1 78 ? 31.270 22.554 -19.279 1.00 97.75 78 LYS A C 1
ATOM 586 O O . LYS A 1 78 ? 32.324 22.460 -18.661 1.00 97.75 78 LYS A O 1
ATOM 591 N N . THR A 1 79 ? 30.104 22.126 -18.793 1.00 97.94 79 THR A N 1
ATOM 592 C CA . THR A 1 79 ? 29.936 21.642 -17.415 1.00 97.94 79 THR A CA 1
ATOM 593 C C . THR A 1 79 ? 29.155 20.332 -17.376 1.00 97.94 79 THR A C 1
ATOM 595 O O . THR A 1 79 ? 28.165 20.175 -18.089 1.00 97.94 79 THR A O 1
ATOM 598 N N . VAL A 1 80 ? 29.558 19.411 -16.500 1.00 97.88 80 VAL A N 1
ATOM 599 C CA . VAL A 1 80 ? 28.801 18.202 -16.153 1.00 97.88 80 VAL A CA 1
ATOM 600 C C . VAL A 1 80 ? 28.279 18.326 -14.724 1.00 97.88 80 VAL A C 1
ATOM 602 O O . VAL A 1 80 ? 29.053 18.511 -13.784 1.00 97.88 80 VAL A O 1
ATOM 605 N N . LEU A 1 81 ? 26.961 18.214 -14.570 1.00 97.56 81 LEU A N 1
ATOM 606 C CA . LEU A 1 81 ? 26.262 18.169 -13.293 1.00 97.56 81 LEU A CA 1
ATOM 607 C C . LEU A 1 81 ? 25.821 16.740 -12.979 1.00 97.56 81 LEU A C 1
ATOM 609 O O . LEU A 1 81 ? 24.930 16.178 -13.624 1.00 97.56 81 LEU A O 1
ATOM 613 N N . ASN A 1 82 ? 26.409 16.184 -11.932 1.00 89.44 82 ASN A N 1
ATOM 614 C CA . ASN A 1 82 ? 26.115 14.847 -11.450 1.00 89.44 82 ASN A CA 1
ATOM 615 C C . ASN A 1 82 ? 25.113 14.884 -10.294 1.00 89.44 82 ASN A C 1
ATOM 617 O O . ASN A 1 82 ? 25.364 15.522 -9.271 1.00 89.44 82 ASN A O 1
ATOM 621 N N . LEU A 1 83 ? 23.999 14.164 -10.449 1.00 86.06 83 LEU A N 1
ATOM 622 C CA . LEU A 1 83 ? 22.943 14.037 -9.437 1.00 86.06 83 LEU A CA 1
ATOM 623 C C . LEU A 1 83 ? 23.077 12.776 -8.553 1.00 86.06 83 LEU A C 1
ATOM 625 O O . LEU A 1 83 ? 22.184 12.457 -7.769 1.00 86.06 83 LEU A O 1
ATOM 629 N N . ARG A 1 84 ? 24.129 11.966 -8.724 1.00 78.19 84 ARG A N 1
ATOM 630 C CA . ARG A 1 84 ? 24.301 10.672 -8.042 1.00 78.19 84 ARG A CA 1
ATOM 631 C C . ARG A 1 84 ? 24.874 10.858 -6.649 1.00 78.19 84 ARG A C 1
ATOM 633 O O . ARG A 1 84 ? 25.966 11.369 -6.492 1.00 78.19 84 ARG A O 1
ATOM 640 N N . SER A 1 85 ? 24.229 10.307 -5.638 1.00 51.22 85 SER A N 1
ATOM 641 C CA . SER A 1 85 ? 24.586 10.577 -4.244 1.00 51.22 85 SER A CA 1
ATOM 642 C C . SER A 1 85 ? 25.946 10.007 -3.773 1.00 51.22 85 SER A C 1
ATOM 644 O O . SER A 1 85 ? 26.532 10.540 -2.847 1.00 51.22 85 SER A O 1
ATOM 646 N N . PHE A 1 86 ? 26.506 8.960 -4.394 1.00 45.97 86 PHE A N 1
ATOM 647 C CA . PHE A 1 86 ? 27.735 8.305 -3.868 1.00 45.97 86 PHE A CA 1
ATOM 648 C C . PHE A 1 86 ? 28.789 8.006 -4.928 1.00 45.97 86 PHE A C 1
ATOM 650 O O . PHE A 1 86 ? 29.711 7.227 -4.715 1.00 45.97 86 PHE A O 1
ATOM 657 N N . HIS A 1 87 ? 28.649 8.619 -6.101 1.00 57.81 87 HIS A N 1
ATOM 658 C CA . HIS A 1 87 ? 29.521 8.353 -7.235 1.00 57.81 87 HIS A CA 1
ATOM 659 C C . HIS A 1 87 ? 29.932 9.665 -7.865 1.00 57.81 87 HIS A C 1
ATOM 661 O O . HIS A 1 87 ? 29.086 10.358 -8.416 1.00 57.81 87 HIS A O 1
ATOM 667 N N . SER A 1 88 ? 31.220 9.987 -7.777 1.00 68.38 88 SER A N 1
ATOM 668 C CA . SER A 1 88 ? 31.787 11.168 -8.416 1.00 68.38 88 SER A CA 1
ATOM 669 C C . SER A 1 88 ? 32.302 10.850 -9.815 1.00 68.38 88 SER A C 1
ATOM 671 O O . SER A 1 88 ? 32.898 9.795 -10.037 1.00 68.38 88 SER A O 1
ATOM 673 N N . ASP A 1 89 ? 32.168 11.809 -10.731 1.00 80.19 89 ASP A N 1
ATOM 674 C CA . ASP A 1 89 ? 32.724 11.683 -12.079 1.00 80.19 89 ASP A CA 1
ATOM 675 C C . ASP A 1 89 ? 34.169 12.138 -12.204 1.00 80.19 89 ASP A C 1
ATOM 677 O O . ASP A 1 89 ? 34.733 12.016 -13.285 1.00 80.19 89 ASP A O 1
ATOM 681 N N . ARG A 1 90 ? 34.819 12.607 -11.130 1.00 80.88 90 ARG A N 1
ATOM 682 C CA . ARG A 1 90 ? 36.202 13.123 -11.193 1.00 80.88 90 ARG A CA 1
ATOM 683 C C . ARG A 1 90 ? 37.156 12.182 -11.937 1.00 80.88 90 ARG A C 1
ATOM 685 O O . ARG A 1 90 ? 37.972 12.630 -12.732 1.00 80.88 90 ARG A O 1
ATOM 692 N N . LYS A 1 91 ? 37.013 10.868 -11.729 1.00 76.06 91 LYS A N 1
ATOM 693 C CA . LYS A 1 91 ? 37.811 9.849 -12.428 1.00 76.06 91 LYS A CA 1
ATOM 694 C C . LYS A 1 91 ? 37.449 9.709 -13.914 1.00 76.06 91 LYS A C 1
ATOM 696 O O . LYS A 1 91 ? 38.337 9.457 -14.720 1.00 76.06 91 LYS A O 1
ATOM 701 N N . ALA A 1 92 ? 36.168 9.820 -14.265 1.00 78.00 92 ALA A N 1
ATOM 702 C CA . ALA A 1 92 ? 35.697 9.722 -15.647 1.00 78.00 92 ALA A CA 1
ATOM 703 C C . ALA A 1 92 ? 36.018 10.990 -16.457 1.00 78.00 92 ALA A C 1
ATOM 705 O O . ALA A 1 92 ? 36.371 10.879 -17.626 1.00 78.00 92 ALA A O 1
ATOM 706 N N . ILE A 1 93 ? 35.940 12.162 -15.822 1.00 88.19 93 ILE A N 1
ATOM 707 C CA . ILE A 1 93 ? 36.329 13.469 -16.371 1.00 88.19 93 ILE A CA 1
ATOM 708 C C . ILE A 1 93 ? 37.837 13.485 -16.645 1.00 88.19 93 ILE A C 1
ATOM 710 O O . ILE A 1 93 ? 38.274 13.822 -17.743 1.00 88.19 93 ILE A O 1
ATOM 714 N N . GLY A 1 94 ? 38.653 13.032 -15.689 1.00 87.88 94 GLY A N 1
ATOM 715 C CA . GLY A 1 94 ? 40.097 12.923 -15.886 1.00 87.88 94 GLY A CA 1
ATOM 716 C C . GLY A 1 94 ? 40.722 14.267 -16.274 1.00 87.88 94 GLY A C 1
ATOM 717 O O . GLY A 1 94 ? 40.657 15.214 -15.500 1.00 87.88 94 GLY A O 1
ATOM 718 N N . ASN A 1 95 ? 41.319 14.335 -17.470 1.00 89.62 95 ASN A N 1
ATOM 719 C CA . ASN A 1 95 ? 42.051 15.509 -17.969 1.00 89.62 95 ASN A CA 1
ATOM 720 C C . ASN A 1 95 ? 41.245 16.377 -18.956 1.00 89.62 95 ASN A C 1
ATOM 722 O O . ASN A 1 95 ? 41.839 17.203 -19.644 1.00 89.62 95 ASN A O 1
ATOM 726 N N . THR A 1 96 ? 39.933 16.167 -19.090 1.00 94.56 96 THR A N 1
ATOM 727 C CA . THR A 1 96 ? 39.087 17.073 -19.888 1.00 94.56 96 THR A CA 1
ATOM 728 C C . THR A 1 96 ? 38.983 18.438 -19.205 1.00 94.56 96 THR A C 1
ATOM 730 O O . THR A 1 96 ? 39.017 18.510 -17.977 1.00 94.56 96 THR A O 1
ATOM 733 N N . GLY A 1 97 ? 38.752 19.500 -19.967 1.00 93.50 97 GLY A N 1
ATOM 734 C CA . GLY A 1 97 ? 38.450 20.850 -19.486 1.00 93.50 97 GLY A CA 1
ATOM 735 C C . GLY A 1 97 ? 37.017 21.053 -18.978 1.00 93.50 97 GLY A C 1
ATOM 736 O O . GLY A 1 97 ? 36.623 22.190 -18.731 1.00 93.50 97 GLY A O 1
ATOM 737 N N . LEU A 1 98 ? 36.231 19.981 -18.821 1.00 96.44 98 LEU A N 1
ATOM 738 C CA . LEU A 1 98 ? 34.863 20.050 -18.311 1.00 96.44 98 LEU A CA 1
ATOM 739 C C . LEU A 1 98 ? 34.826 20.565 -16.866 1.00 96.44 98 LEU A C 1
ATOM 741 O O . LEU A 1 98 ? 35.428 19.983 -15.961 1.00 96.44 98 LEU A O 1
ATOM 745 N N . GLY A 1 99 ? 34.030 21.607 -16.634 1.00 94.75 99 GLY A N 1
ATOM 746 C CA . GLY A 1 99 ? 33.580 21.979 -15.301 1.00 94.75 99 GLY A CA 1
ATOM 747 C C . GLY A 1 99 ? 32.778 20.840 -14.667 1.00 94.75 99 GLY A C 1
ATOM 748 O O . GLY A 1 99 ? 32.045 20.123 -15.349 1.00 94.75 99 GLY A O 1
ATOM 749 N N . TYR A 1 100 ? 32.901 20.667 -13.353 1.00 95.00 100 TYR A N 1
ATOM 750 C CA . TYR A 1 100 ? 32.223 19.597 -12.625 1.00 95.00 100 TYR A CA 1
ATOM 751 C C . TYR A 1 100 ? 31.447 20.148 -11.438 1.00 95.00 100 TYR A C 1
ATOM 753 O O . TYR A 1 100 ? 32.029 20.739 -10.530 1.00 95.00 100 TYR A O 1
ATOM 761 N N . GLU A 1 101 ? 30.148 19.878 -11.423 1.00 92.56 101 GLU A N 1
ATOM 762 C CA . GLU A 1 101 ? 29.282 20.118 -10.279 1.00 92.56 101 GLU A CA 1
ATOM 763 C C . GLU A 1 101 ? 28.675 18.805 -9.801 1.00 92.56 101 GLU A C 1
ATOM 765 O O . GLU A 1 101 ? 28.307 17.927 -10.583 1.00 92.56 101 GLU A O 1
ATOM 770 N N . HIS A 1 102 ? 28.554 18.674 -8.485 1.00 84.81 102 HIS A N 1
ATOM 771 C CA . HIS A 1 102 ? 28.003 17.481 -7.862 1.00 84.81 102 HIS A CA 1
ATOM 772 C C . HIS A 1 102 ? 26.930 17.887 -6.864 1.00 84.81 102 HIS A C 1
ATOM 774 O O . HIS A 1 102 ? 27.217 18.521 -5.845 1.00 84.81 102 HIS A O 1
ATOM 780 N N . LEU A 1 103 ? 25.692 17.524 -7.184 1.00 81.00 103 LEU A N 1
ATOM 781 C CA . LEU A 1 103 ? 24.527 17.749 -6.350 1.00 81.00 103 LEU A CA 1
ATOM 782 C C . LEU A 1 103 ? 24.016 16.399 -5.844 1.00 81.00 103 LEU A C 1
ATOM 784 O O . LEU A 1 103 ? 23.600 15.532 -6.609 1.00 81.00 103 LEU A O 1
ATOM 788 N N . TYR A 1 104 ? 24.107 16.202 -4.535 1.00 72.62 104 TYR A N 1
ATOM 789 C CA . TYR A 1 104 ? 23.846 14.928 -3.877 1.00 72.62 104 TYR A CA 1
ATOM 790 C C . TYR A 1 104 ? 22.340 14.685 -3.701 1.00 72.62 104 TYR A C 1
ATOM 792 O O . TYR A 1 104 ? 21.820 14.763 -2.599 1.00 72.62 104 TYR A O 1
ATOM 800 N N . MET A 1 105 ? 21.639 14.371 -4.792 1.00 61.97 105 MET A N 1
ATOM 801 C CA . MET A 1 105 ? 20.175 14.298 -4.806 1.00 61.97 105 MET A CA 1
ATOM 802 C C . MET A 1 105 ? 19.632 12.906 -4.448 1.00 61.97 105 MET A C 1
ATOM 804 O O . MET A 1 105 ? 19.980 11.907 -5.092 1.00 61.97 105 MET A O 1
ATOM 808 N N . LYS A 1 106 ? 18.689 12.835 -3.501 1.00 55.72 106 LYS A N 1
ATOM 809 C CA . LYS A 1 106 ? 17.888 11.626 -3.231 1.00 55.72 106 LYS A CA 1
ATOM 810 C C . LYS A 1 106 ? 16.839 11.433 -4.334 1.00 55.72 106 LYS A C 1
ATOM 812 O O . LYS A 1 106 ? 16.071 12.340 -4.636 1.00 55.72 106 LYS A O 1
ATOM 817 N N . ALA A 1 107 ? 16.786 10.245 -4.945 1.00 52.47 107 ALA A N 1
ATOM 818 C CA . ALA A 1 107 ? 15.900 9.998 -6.090 1.00 52.47 107 ALA A CA 1
ATOM 819 C C . ALA A 1 107 ? 14.406 10.042 -5.731 1.00 52.47 107 ALA A C 1
ATOM 821 O O . ALA A 1 107 ? 13.623 10.527 -6.533 1.00 52.47 107 ALA A O 1
ATOM 822 N N . TRP A 1 108 ? 14.037 9.590 -4.531 1.00 44.59 108 TRP A N 1
ATOM 823 C CA . TRP A 1 108 ? 12.658 9.549 -4.027 1.00 44.59 108 TRP A CA 1
ATOM 824 C C . TRP A 1 108 ? 12.293 10.747 -3.140 1.00 44.59 108 TRP A C 1
ATOM 826 O O . TRP A 1 108 ? 11.159 10.838 -2.687 1.00 44.59 108 TRP A O 1
ATOM 836 N N . HIS A 1 109 ? 13.226 11.652 -2.837 1.00 55.56 109 HIS A N 1
ATOM 837 C CA . HIS A 1 109 ? 12.960 12.783 -1.943 1.00 55.56 109 HIS A CA 1
ATOM 838 C C . HIS A 1 109 ? 13.747 14.025 -2.377 1.00 55.56 109 HIS A C 1
ATOM 840 O O . HIS A 1 109 ? 14.765 14.347 -1.766 1.00 55.56 109 HIS A O 1
ATOM 846 N N . PRO A 1 110 ? 13.322 14.703 -3.457 1.00 69.69 110 PRO A N 1
ATOM 847 C CA . PRO A 1 110 ? 13.935 15.961 -3.859 1.00 69.69 110 PRO A CA 1
ATOM 848 C C . PRO A 1 110 ? 13.733 17.019 -2.765 1.00 69.69 110 PRO A C 1
ATOM 850 O O . PRO A 1 110 ? 12.597 17.372 -2.435 1.00 69.69 110 PRO A O 1
ATOM 853 N N . GLU A 1 111 ? 14.829 17.528 -2.207 1.00 73.44 111 GLU A N 1
ATOM 854 C CA . GLU A 1 111 ? 14.794 18.576 -1.186 1.00 73.44 111 GLU A CA 1
ATOM 855 C C . GLU A 1 111 ? 14.732 19.963 -1.835 1.00 73.44 111 GLU A C 1
ATOM 857 O O . GLU A 1 111 ? 15.149 20.172 -2.980 1.00 73.44 111 GLU A O 1
ATOM 862 N N . ARG A 1 112 ? 14.169 20.942 -1.126 1.00 82.88 112 ARG A N 1
ATOM 863 C CA . ARG A 1 112 ? 13.972 22.285 -1.684 1.00 82.88 112 ARG A CA 1
ATOM 864 C C . ARG A 1 112 ? 15.313 22.956 -1.979 1.00 82.88 112 ARG A C 1
ATOM 866 O O . ARG A 1 112 ? 15.475 23.597 -3.013 1.00 82.88 112 ARG A O 1
ATOM 873 N N . GLU A 1 113 ? 16.281 22.763 -1.099 1.00 78.00 113 GLU A N 1
ATOM 874 C CA . GLU A 1 113 ? 17.643 23.274 -1.188 1.00 78.00 113 GLU A CA 1
ATOM 875 C C . GLU A 1 113 ? 18.358 22.729 -2.432 1.00 78.00 113 GLU A C 1
ATOM 877 O O . GLU A 1 113 ? 19.027 23.482 -3.147 1.00 78.00 113 GLU A O 1
ATOM 882 N N . ASP A 1 114 ? 18.147 21.445 -2.737 1.00 82.38 114 ASP A N 1
ATOM 883 C CA . ASP A 1 114 ? 18.656 20.784 -3.938 1.00 82.38 114 ASP A CA 1
ATOM 884 C C . ASP A 1 114 ? 18.071 21.404 -5.209 1.00 82.38 114 ASP A C 1
ATOM 886 O O . ASP A 1 114 ? 18.806 21.672 -6.159 1.00 82.38 114 ASP A O 1
ATOM 890 N N . ILE A 1 115 ? 16.768 21.698 -5.229 1.00 90.88 115 ILE A N 1
ATOM 891 C CA . ILE A 1 115 ? 16.126 22.375 -6.365 1.00 90.88 115 ILE A CA 1
ATOM 892 C C . ILE A 1 115 ? 16.722 23.764 -6.578 1.00 90.88 115 ILE A C 1
ATOM 894 O O . ILE A 1 115 ? 17.067 24.122 -7.702 1.00 90.88 115 ILE A O 1
ATOM 898 N N . ILE A 1 116 ? 16.834 24.564 -5.514 1.00 90.44 116 ILE A N 1
ATOM 899 C CA . ILE A 1 116 ? 17.345 25.934 -5.614 1.00 90.44 116 ILE A CA 1
ATOM 900 C C . ILE A 1 116 ? 18.794 25.925 -6.097 1.00 90.44 116 ILE A C 1
ATOM 902 O O . ILE A 1 116 ? 19.161 26.719 -6.967 1.00 90.44 116 ILE A O 1
ATOM 906 N N . ARG A 1 117 ? 19.619 25.005 -5.586 1.00 91.25 117 ARG A N 1
ATOM 907 C CA . ARG A 1 117 ? 21.000 24.847 -6.046 1.00 91.25 117 ARG A CA 1
ATOM 908 C C . ARG A 1 117 ? 21.060 24.380 -7.498 1.00 91.25 117 ARG A C 1
ATOM 910 O O . ARG A 1 117 ? 21.839 24.943 -8.263 1.00 91.25 117 ARG A O 1
ATOM 917 N N . PHE A 1 118 ? 20.238 23.404 -7.883 1.00 95.06 118 PHE A N 1
ATOM 918 C CA . PHE A 1 118 ? 20.125 22.949 -9.267 1.00 95.06 118 PHE A CA 1
ATOM 919 C C . PHE A 1 118 ? 19.783 24.117 -10.195 1.00 95.06 118 PHE A C 1
ATOM 921 O O . PHE A 1 118 ? 20.534 24.373 -11.130 1.00 95.06 118 PHE A O 1
ATOM 928 N N . LEU A 1 119 ? 18.713 24.860 -9.891 1.00 94.88 119 LEU A N 1
ATOM 929 C CA . LEU A 1 119 ? 18.249 26.001 -10.679 1.00 94.88 119 LEU A CA 1
ATOM 930 C C . LEU A 1 119 ? 19.354 27.041 -10.862 1.00 94.88 119 LEU A C 1
ATOM 932 O O . LEU A 1 119 ? 19.638 27.406 -11.994 1.00 94.88 119 LEU A O 1
ATOM 936 N N . ARG A 1 120 ? 20.046 27.432 -9.783 1.00 93.69 120 ARG A N 1
ATOM 937 C CA . ARG A 1 120 ? 21.171 28.380 -9.856 1.00 93.69 120 ARG A CA 1
ATOM 938 C C . ARG A 1 120 ? 22.310 27.892 -10.751 1.00 93.69 120 ARG A C 1
ATOM 940 O O . ARG A 1 120 ? 22.900 28.702 -11.453 1.00 93.69 120 ARG A O 1
ATOM 947 N N . ILE A 1 121 ? 22.623 26.594 -10.730 1.00 94.19 121 ILE A N 1
ATOM 948 C CA . ILE A 1 121 ? 23.684 26.013 -11.567 1.00 94.19 121 ILE A CA 1
ATOM 949 C C . ILE A 1 121 ? 23.277 26.016 -13.044 1.00 94.19 121 ILE A C 1
ATOM 951 O O . ILE A 1 121 ? 24.080 26.391 -13.893 1.00 94.19 121 ILE A O 1
ATOM 955 N N . VAL A 1 122 ? 22.051 25.588 -13.362 1.00 94.12 122 VAL A N 1
ATOM 956 C CA . VAL A 1 122 ? 21.609 25.427 -14.760 1.00 94.12 122 VAL A CA 1
ATOM 957 C C . VAL A 1 122 ? 21.167 26.729 -15.426 1.00 94.12 122 VAL A C 1
ATOM 959 O O . VAL A 1 122 ? 21.025 26.759 -16.644 1.00 94.12 122 VAL A O 1
ATOM 962 N N . THR A 1 123 ? 20.947 27.800 -14.660 1.00 91.81 123 THR A N 1
ATOM 963 C CA . THR A 1 123 ? 20.684 29.145 -15.200 1.00 91.81 123 THR A CA 1
ATOM 964 C C . THR A 1 123 ? 21.925 30.039 -15.237 1.00 91.81 123 THR A C 1
ATOM 966 O O . THR A 1 123 ? 21.807 31.200 -15.612 1.00 91.81 123 THR A O 1
ATOM 969 N N . ASP A 1 124 ? 23.099 29.536 -14.845 1.00 92.25 124 ASP A N 1
ATOM 970 C CA . ASP A 1 124 ? 24.368 30.269 -14.904 1.00 92.25 124 ASP A CA 1
ATOM 971 C C . ASP A 1 124 ? 24.941 30.241 -16.343 1.00 92.25 124 ASP A C 1
ATOM 973 O O . ASP A 1 124 ? 25.298 29.162 -16.848 1.00 92.25 124 ASP A O 1
ATOM 977 N N . PRO A 1 125 ? 25.048 31.395 -17.035 1.00 90.44 125 PRO A N 1
ATOM 978 C CA . PRO A 1 125 ? 25.554 31.453 -18.407 1.00 90.44 125 PRO A CA 1
ATOM 979 C C . PRO A 1 125 ? 27.007 30.984 -18.547 1.00 90.44 125 PRO A C 1
ATOM 981 O O . PRO A 1 125 ? 27.369 30.413 -19.577 1.00 90.44 125 PRO A O 1
ATOM 984 N N . GLU A 1 126 ? 27.834 31.156 -17.511 1.00 93.88 126 GLU A N 1
ATOM 985 C CA . GLU A 1 126 ? 29.248 30.754 -17.542 1.00 93.88 126 GLU A CA 1
ATOM 986 C C . GLU A 1 126 ? 29.404 29.228 -17.570 1.00 93.88 126 GLU A C 1
ATOM 988 O O . GLU A 1 126 ? 30.386 28.693 -18.089 1.00 93.88 126 GLU A O 1
ATOM 993 N N . ARG A 1 127 ? 28.396 28.509 -17.066 1.00 93.31 127 ARG A N 1
ATOM 994 C CA . ARG A 1 127 ? 28.378 27.042 -16.982 1.00 93.31 127 ARG A CA 1
ATOM 995 C C . ARG A 1 127 ? 27.730 26.375 -18.188 1.00 93.31 127 ARG A C 1
ATOM 997 O O . ARG A 1 127 ? 27.914 25.170 -18.371 1.00 93.31 127 ARG A O 1
ATOM 1004 N N . SER A 1 128 ? 27.004 27.142 -18.997 1.00 90.69 128 SER A N 1
ATOM 1005 C CA . SER A 1 128 ? 26.247 26.660 -20.153 1.00 90.69 128 SER A CA 1
ATOM 1006 C C . SER A 1 128 ? 27.109 26.626 -21.432 1.00 90.69 128 SER A C 1
ATOM 1008 O O . SER A 1 128 ? 27.918 27.540 -21.647 1.00 90.69 128 SER A O 1
ATOM 1010 N N . PRO A 1 129 ? 26.951 25.618 -22.315 1.00 96.06 129 PRO A N 1
ATOM 1011 C CA . PRO A 1 129 ? 25.994 24.510 -22.227 1.00 96.06 129 PRO A CA 1
ATOM 1012 C C . PRO A 1 129 ? 26.400 23.419 -21.225 1.00 96.06 129 PRO A C 1
ATOM 1014 O O . PRO A 1 129 ? 27.566 23.023 -21.159 1.00 96.06 129 PRO A O 1
ATOM 1017 N N . LEU A 1 130 ? 25.432 22.919 -20.459 1.00 97.25 130 LEU A N 1
ATOM 1018 C CA . LEU A 1 130 ? 25.638 21.992 -19.347 1.00 97.25 130 LEU A CA 1
ATOM 1019 C C . LEU A 1 130 ? 24.943 20.650 -19.601 1.00 97.25 130 LEU A C 1
ATOM 1021 O O . LEU A 1 130 ? 23.824 20.606 -20.109 1.00 97.25 130 LEU A O 1
ATOM 1025 N N . LEU A 1 131 ? 25.580 19.549 -19.198 1.00 98.31 131 LEU A N 1
ATOM 1026 C CA . LEU A 1 131 ? 24.965 18.222 -19.151 1.00 98.31 131 LEU A CA 1
ATOM 1027 C C . LEU A 1 131 ? 24.578 17.861 -17.716 1.00 98.31 131 LEU A C 1
ATOM 1029 O O . LEU A 1 131 ? 25.448 17.777 -16.855 1.00 98.31 131 LEU A O 1
ATOM 1033 N N . VAL A 1 132 ? 23.306 17.555 -17.469 1.00 98.00 132 VAL A N 1
ATOM 1034 C CA . VAL A 1 132 ? 22.855 16.953 -16.208 1.00 98.00 132 VAL A CA 1
ATOM 1035 C C . VAL A 1 132 ? 22.639 15.447 -16.366 1.00 98.00 132 VAL A C 1
ATOM 1037 O O . VAL A 1 132 ? 21.987 14.993 -17.307 1.00 98.00 132 VAL A O 1
ATOM 1040 N N . HIS A 1 133 ? 23.144 14.644 -15.429 1.00 95.38 133 HIS A N 1
ATOM 1041 C CA . HIS A 1 133 ? 22.924 13.198 -15.453 1.00 95.38 133 HIS A CA 1
ATOM 1042 C C . HIS A 1 133 ? 22.735 12.589 -14.065 1.00 95.38 133 HIS A C 1
ATOM 1044 O O . HIS A 1 133 ? 23.068 13.158 -13.026 1.00 95.38 133 HIS A O 1
ATOM 1050 N N . CYS A 1 134 ? 22.193 11.376 -14.065 1.00 84.75 134 CYS A N 1
ATOM 1051 C CA . CYS A 1 134 ? 22.219 10.474 -12.924 1.00 84.75 134 CYS A CA 1
ATOM 1052 C C . CYS A 1 134 ? 22.783 9.120 -13.384 1.00 84.75 134 CYS A C 1
ATOM 1054 O O . CYS A 1 134 ? 23.683 9.095 -14.222 1.00 84.75 134 CYS A O 1
ATOM 1056 N N . LEU A 1 135 ? 22.298 7.994 -12.852 1.00 76.06 135 LEU A N 1
ATOM 1057 C CA . LEU A 1 135 ? 22.701 6.677 -13.354 1.00 76.06 135 LEU A CA 1
ATOM 1058 C C . LEU A 1 135 ? 22.018 6.352 -14.693 1.00 76.06 135 LEU A C 1
ATOM 1060 O O . LEU A 1 135 ? 22.699 6.201 -15.700 1.00 76.06 135 LEU A O 1
ATOM 1064 N N . HIS A 1 136 ? 20.682 6.304 -14.719 1.00 72.31 136 HIS A N 1
ATOM 1065 C CA . HIS A 1 136 ? 19.893 5.979 -15.920 1.00 72.31 136 HIS A CA 1
ATOM 1066 C C . HIS A 1 136 ? 19.444 7.209 -16.719 1.00 72.31 136 HIS A C 1
ATOM 1068 O O . HIS A 1 136 ? 18.910 7.080 -17.818 1.00 72.31 136 HIS A O 1
ATOM 1074 N N . GLY A 1 137 ? 19.635 8.411 -16.172 1.00 78.81 137 GLY A N 1
ATOM 1075 C CA . GLY A 1 137 ? 19.171 9.647 -16.800 1.00 78.81 137 GLY A CA 1
ATOM 1076 C C . GLY A 1 137 ? 17.651 9.762 -16.862 1.00 78.81 137 GLY A C 1
ATOM 1077 O O . GLY A 1 137 ? 17.152 10.519 -17.686 1.00 78.81 137 GLY A O 1
ATOM 1078 N N . ALA A 1 138 ? 16.934 9.003 -16.029 1.00 73.44 138 ALA A N 1
ATOM 1079 C CA . ALA A 1 138 ? 15.481 8.872 -16.047 1.00 73.44 138 ALA A CA 1
ATOM 1080 C C . ALA A 1 138 ? 14.823 9.631 -14.887 1.00 73.44 138 ALA A C 1
ATOM 1082 O O . ALA A 1 138 ? 14.105 10.588 -15.141 1.00 73.44 138 ALA A O 1
ATOM 1083 N N . ASP A 1 139 ? 15.137 9.278 -13.633 1.00 80.81 139 ASP A N 1
ATOM 1084 C CA . ASP A 1 139 ? 14.350 9.720 -12.465 1.00 80.81 139 ASP A CA 1
ATOM 1085 C C . ASP A 1 139 ? 14.867 11.040 -11.887 1.00 80.81 139 ASP A C 1
ATOM 1087 O O . ASP A 1 139 ? 14.297 12.081 -12.167 1.00 80.81 139 ASP A O 1
ATOM 1091 N N . ARG A 1 140 ? 16.017 11.054 -11.191 1.00 84.06 140 ARG A N 1
ATOM 1092 C CA . ARG A 1 140 ? 16.641 12.301 -10.676 1.00 84.06 140 ARG A CA 1
ATOM 1093 C C . ARG A 1 140 ? 16.797 13.365 -11.760 1.00 84.06 140 ARG A C 1
ATOM 1095 O O . ARG A 1 140 ? 16.440 14.523 -11.574 1.00 84.06 140 ARG A O 1
ATOM 1102 N N . THR A 1 141 ? 17.319 12.938 -12.907 1.00 91.06 141 THR A N 1
ATOM 1103 C CA . THR A 1 141 ? 17.484 13.793 -14.081 1.00 91.06 141 THR A CA 1
ATOM 1104 C C . THR A 1 141 ? 16.134 14.226 -14.636 1.00 91.06 141 THR A C 1
ATOM 1106 O O . THR A 1 141 ? 15.975 15.399 -14.936 1.00 91.06 141 THR A O 1
ATOM 1109 N N . GLY A 1 142 ? 15.148 13.327 -14.725 1.00 91.19 142 GLY A N 1
ATOM 1110 C CA . GLY A 1 142 ? 13.799 13.667 -15.178 1.00 91.19 142 GLY A CA 1
ATOM 1111 C C . GLY A 1 142 ? 13.120 14.692 -14.282 1.00 91.19 142 GLY A C 1
ATOM 1112 O O . GLY A 1 142 ? 12.635 15.690 -14.799 1.00 91.19 142 GLY A O 1
ATOM 1113 N N . THR A 1 143 ? 13.172 14.507 -12.963 1.00 91.62 143 THR A N 1
ATOM 1114 C CA . THR A 1 143 ? 12.619 15.439 -11.974 1.00 91.62 143 THR A CA 1
ATOM 1115 C C . THR A 1 143 ? 13.247 16.820 -12.100 1.00 91.62 143 THR A C 1
ATOM 1117 O O . THR A 1 143 ? 12.532 17.813 -12.205 1.00 91.62 143 THR A O 1
ATOM 1120 N N . MET A 1 144 ? 14.579 16.903 -12.148 1.00 95.38 144 MET A N 1
ATOM 1121 C CA . MET A 1 144 ? 15.274 18.187 -12.275 1.00 95.38 144 MET A CA 1
ATOM 1122 C C . MET A 1 144 ? 15.018 18.852 -13.637 1.00 95.38 144 MET A C 1
ATOM 1124 O O . MET A 1 144 ? 14.792 20.059 -13.709 1.00 95.38 144 MET A O 1
ATOM 1128 N N . CYS A 1 145 ? 14.949 18.073 -14.719 1.00 96.31 145 CYS A N 1
ATOM 1129 C CA . CYS A 1 145 ? 14.544 18.574 -16.031 1.00 96.31 145 CYS A CA 1
ATOM 1130 C C . CYS A 1 145 ? 13.094 19.085 -16.037 1.00 96.31 145 CYS A C 1
ATOM 1132 O O . CYS A 1 145 ? 12.838 20.146 -16.596 1.00 96.31 145 CYS A O 1
ATOM 1134 N N . ALA A 1 146 ? 12.155 18.391 -15.389 1.00 94.69 146 ALA A N 1
ATOM 1135 C CA . ALA A 1 146 ? 10.767 18.838 -15.276 1.00 94.69 146 ALA A CA 1
ATOM 1136 C C . ALA A 1 146 ? 10.668 20.154 -14.490 1.00 94.69 146 ALA A C 1
ATOM 1138 O O . ALA A 1 146 ? 10.001 21.092 -14.926 1.00 94.69 146 ALA A O 1
ATOM 1139 N N . VAL A 1 147 ? 11.406 20.267 -13.382 1.00 95.06 147 VAL A N 1
ATOM 1140 C CA . VAL A 1 147 ? 11.537 21.517 -12.621 1.00 95.06 147 VAL A CA 1
ATOM 1141 C C . VAL A 1 147 ? 12.088 22.641 -13.500 1.00 95.06 147 VAL A C 1
ATOM 1143 O O . VAL A 1 147 ? 11.536 23.738 -13.489 1.00 95.06 147 VAL A O 1
ATOM 1146 N N . TYR A 1 148 ? 13.121 22.378 -14.303 1.00 95.31 148 TYR A N 1
ATOM 1147 C CA . TYR A 1 148 ? 13.663 23.357 -15.247 1.00 95.31 148 TYR A CA 1
ATOM 1148 C C . TYR A 1 148 ? 12.611 23.826 -16.265 1.00 95.31 148 TYR A C 1
ATOM 1150 O O . TYR A 1 148 ? 12.412 25.032 -16.430 1.00 95.31 148 TYR A O 1
ATOM 1158 N N . ARG A 1 149 ? 11.874 22.894 -16.891 1.00 94.31 149 ARG A N 1
ATOM 1159 C CA . ARG A 1 149 ? 10.781 23.216 -17.827 1.00 94.31 149 ARG A CA 1
ATOM 1160 C C . ARG A 1 149 ? 9.736 24.133 -17.183 1.00 94.31 149 ARG A C 1
ATOM 1162 O O . ARG A 1 149 ? 9.326 25.119 -17.789 1.00 94.31 149 ARG A O 1
ATOM 1169 N N . ILE A 1 150 ? 9.329 23.847 -15.947 1.00 93.75 150 ILE A N 1
ATOM 1170 C CA . ILE A 1 150 ? 8.287 24.609 -15.239 1.00 93.75 150 ILE A CA 1
ATOM 1171 C C . ILE A 1 150 ? 8.807 25.980 -14.790 1.00 93.75 150 ILE A C 1
ATOM 1173 O O . ILE A 1 150 ? 8.205 27.022 -15.064 1.00 93.75 150 ILE A O 1
ATOM 1177 N N . VAL A 1 151 ? 9.928 25.993 -14.071 1.00 92.69 151 VAL A N 1
ATOM 1178 C CA . VAL A 1 151 ? 10.421 27.183 -13.370 1.00 92.69 151 VAL A CA 1
ATOM 1179 C C . VAL A 1 151 ? 11.077 28.158 -14.343 1.00 92.69 151 VAL A C 1
ATOM 1181 O O . VAL A 1 151 ? 10.761 29.348 -14.289 1.00 92.69 151 VAL A O 1
ATOM 1184 N N . VAL A 1 152 ? 11.932 27.661 -15.242 1.00 90.56 152 VAL A N 1
ATOM 1185 C CA . VAL A 1 152 ? 12.730 28.481 -16.168 1.00 90.56 152 VAL A CA 1
ATOM 1186 C C . VAL A 1 152 ? 11.981 28.719 -17.476 1.00 90.56 152 VAL A C 1
ATOM 1188 O O . VAL A 1 152 ? 11.841 29.862 -17.898 1.00 90.56 152 VAL A O 1
ATOM 1191 N N . GLN A 1 153 ? 11.450 27.662 -18.097 1.00 86.25 153 GLN A N 1
ATOM 1192 C CA . GLN A 1 153 ? 10.811 27.769 -19.418 1.00 86.25 153 GLN A CA 1
ATOM 1193 C C . GLN A 1 153 ? 9.300 28.040 -19.366 1.00 86.25 153 GLN A C 1
ATOM 1195 O O . GLN A 1 153 ? 8.670 28.232 -20.405 1.00 86.25 153 GLN A O 1
ATOM 1200 N N . GLY A 1 154 ? 8.705 28.068 -18.169 1.00 85.69 154 GLY A N 1
ATOM 1201 C CA . GLY A 1 154 ? 7.301 28.430 -17.977 1.00 85.69 154 GLY A CA 1
ATOM 1202 C C . GLY A 1 154 ? 6.293 27.375 -18.435 1.00 85.69 154 GLY A C 1
ATOM 1203 O O . GLY A 1 154 ? 5.133 27.715 -18.658 1.00 85.69 154 GLY A O 1
ATOM 1204 N N . TRP A 1 155 ? 6.703 26.113 -18.583 1.00 88.00 155 TRP A N 1
ATOM 1205 C CA . TRP A 1 155 ? 5.780 25.028 -18.911 1.00 88.00 155 TRP A CA 1
ATOM 1206 C C . TRP A 1 155 ? 4.762 24.809 -17.795 1.00 88.00 155 TRP A C 1
ATOM 1208 O O . TRP A 1 155 ? 5.042 25.007 -16.609 1.00 88.00 155 TRP A O 1
ATOM 1218 N N . THR A 1 156 ? 3.583 24.324 -18.177 1.00 87.00 156 THR A N 1
ATOM 1219 C CA . THR A 1 156 ? 2.646 23.759 -17.202 1.00 87.00 156 THR A CA 1
ATOM 1220 C C . THR A 1 156 ? 3.244 22.503 -16.568 1.00 87.00 156 THR A C 1
ATOM 1222 O O . THR A 1 156 ? 4.070 21.807 -17.174 1.00 87.00 156 THR A O 1
ATOM 1225 N N . LYS A 1 157 ? 2.819 22.194 -15.340 1.00 86.88 157 LYS A N 1
ATOM 1226 C CA . LYS A 1 157 ? 3.279 21.000 -14.620 1.00 86.88 157 LYS A CA 1
ATOM 1227 C C . LYS A 1 157 ? 2.917 19.736 -15.395 1.00 86.88 157 LYS A C 1
ATOM 1229 O O . LYS A 1 157 ? 3.736 18.835 -15.513 1.00 86.88 157 LYS A O 1
ATOM 1234 N N . GLU A 1 158 ? 1.747 19.725 -16.022 1.00 81.19 158 GLU A N 1
ATOM 1235 C CA . GLU A 1 158 ? 1.239 18.638 -16.857 1.00 81.19 158 GLU A CA 1
ATOM 1236 C C . GLU A 1 158 ? 2.133 18.402 -18.080 1.00 81.19 158 GLU A C 1
ATOM 1238 O O . GLU A 1 158 ? 2.499 17.266 -18.373 1.00 81.19 158 GLU A O 1
ATOM 1243 N N . GLN A 1 159 ? 2.534 19.464 -18.789 1.00 81.38 159 GLN A N 1
ATOM 1244 C CA . GLN A 1 159 ? 3.436 19.339 -19.939 1.00 81.38 159 GLN A CA 1
ATOM 1245 C C . GLN A 1 159 ? 4.796 18.766 -19.534 1.00 81.38 159 GLN A C 1
ATOM 1247 O O . GLN A 1 159 ? 5.317 17.890 -20.226 1.00 81.38 159 GLN A O 1
ATOM 1252 N N . ALA A 1 160 ? 5.356 19.251 -18.423 1.00 86.94 160 ALA A N 1
ATOM 1253 C CA . ALA A 1 160 ? 6.644 18.793 -17.917 1.00 86.94 160 ALA A CA 1
ATOM 1254 C C . ALA A 1 160 ? 6.582 17.343 -17.420 1.00 86.94 160 ALA A C 1
ATOM 1256 O O . ALA A 1 160 ? 7.507 16.573 -17.669 1.00 86.94 160 ALA A O 1
ATOM 1257 N N . LEU A 1 161 ? 5.478 16.949 -16.779 1.00 82.50 161 LEU A N 1
ATOM 1258 C CA . LEU A 1 161 ? 5.246 15.575 -16.344 1.00 82.50 161 LEU A CA 1
ATOM 1259 C C . LEU A 1 161 ? 5.140 14.618 -17.522 1.00 82.50 161 LEU A C 1
ATOM 1261 O O . LEU A 1 161 ? 5.834 13.608 -17.520 1.00 82.50 161 LEU A O 1
ATOM 1265 N N . ARG A 1 162 ? 4.368 14.963 -18.559 1.00 81.62 162 ARG A N 1
ATOM 1266 C CA . ARG A 1 162 ? 4.304 14.137 -19.773 1.00 81.62 162 ARG A CA 1
ATOM 1267 C C . ARG A 1 162 ? 5.669 13.979 -20.422 1.00 81.62 162 ARG A C 1
ATOM 1269 O O . ARG A 1 162 ? 6.045 12.871 -20.766 1.00 81.62 162 ARG A O 1
ATOM 1276 N N . GLU A 1 163 ? 6.447 15.053 -20.561 1.00 86.50 163 GLU A N 1
ATOM 1277 C CA . GLU A 1 163 ? 7.810 14.906 -21.081 1.00 86.50 163 GLU A CA 1
ATOM 1278 C C . GLU A 1 163 ? 8.651 14.006 -20.158 1.00 86.50 163 GLU A C 1
ATOM 1280 O O . GLU A 1 163 ? 9.367 13.135 -20.638 1.00 86.50 163 GLU A O 1
ATOM 1285 N N . MET A 1 164 ? 8.553 14.159 -18.837 1.00 86.69 164 MET A N 1
ATOM 1286 C CA . MET A 1 164 ? 9.306 13.344 -17.882 1.00 86.69 164 MET A CA 1
ATOM 1287 C C . MET A 1 164 ? 8.987 11.846 -17.992 1.00 86.69 164 MET A C 1
ATOM 1289 O O . MET A 1 164 ? 9.918 11.038 -18.004 1.00 86.69 164 MET A O 1
ATOM 1293 N N . THR A 1 165 ? 7.706 11.479 -18.067 1.00 73.50 165 THR A N 1
ATOM 1294 C CA . THR A 1 165 ? 7.244 10.082 -18.007 1.00 73.50 165 THR A CA 1
ATOM 1295 C C . THR A 1 165 ? 7.112 9.436 -19.383 1.00 73.50 165 THR A C 1
ATOM 1297 O O . THR A 1 165 ? 7.376 8.247 -19.532 1.00 73.50 165 THR A O 1
ATOM 1300 N N . GLU A 1 166 ? 6.765 10.219 -20.402 1.00 77.81 166 GLU A N 1
ATOM 1301 C CA . GLU A 1 166 ? 6.468 9.768 -21.768 1.00 77.81 166 GLU A CA 1
ATOM 1302 C C . GLU A 1 166 ? 7.543 10.230 -22.765 1.00 77.81 166 GLU A C 1
ATOM 1304 O O . GLU A 1 166 ? 7.487 9.922 -23.946 1.00 77.81 166 GLU A O 1
ATOM 1309 N N . GLY A 1 167 ? 8.578 10.953 -22.334 1.00 74.88 167 GLY A N 1
ATOM 1310 C CA . GLY A 1 167 ? 9.611 11.484 -23.227 1.00 74.88 167 GLY A CA 1
ATOM 1311 C C . GLY A 1 167 ? 10.605 10.458 -23.770 1.00 74.88 167 GLY A C 1
ATOM 1312 O O . GLY A 1 167 ? 11.607 10.874 -24.352 1.00 74.88 167 GLY A O 1
ATOM 1313 N N . GLY A 1 168 ? 10.377 9.154 -23.587 1.00 72.06 168 GLY A N 1
ATOM 1314 C CA . GLY A 1 168 ? 11.294 8.090 -24.020 1.00 72.06 168 GLY A CA 1
ATOM 1315 C C . GLY A 1 168 ? 12.546 7.942 -23.146 1.00 72.06 168 GLY A C 1
ATOM 1316 O O . GLY A 1 168 ? 13.535 7.345 -23.567 1.00 72.06 168 GLY A O 1
ATOM 1317 N N . PHE A 1 169 ? 12.523 8.485 -21.924 1.00 76.50 169 PHE A N 1
ATOM 1318 C CA . PHE A 1 169 ? 13.669 8.465 -21.007 1.00 76.50 169 PHE A CA 1
ATOM 1319 C C . PHE A 1 169 ? 13.737 7.222 -20.108 1.00 76.50 169 PHE A C 1
ATOM 1321 O O . PHE A 1 169 ? 14.746 7.049 -19.424 1.00 76.50 169 PHE A O 1
ATOM 1328 N N . ASN A 1 170 ? 12.702 6.371 -20.131 1.00 68.62 170 ASN A N 1
ATOM 1329 C CA . ASN A 1 170 ? 12.514 5.191 -19.272 1.00 68.62 170 ASN A CA 1
ATOM 1330 C C . ASN A 1 170 ? 12.378 5.539 -17.777 1.00 68.62 170 ASN A C 1
ATOM 1332 O O . ASN A 1 170 ? 13.131 5.033 -16.948 1.00 68.62 170 ASN A O 1
ATOM 1336 N N . PHE A 1 171 ? 11.447 6.443 -17.446 1.00 61.78 171 PHE A N 1
ATOM 1337 C CA . PHE A 1 171 ? 11.098 6.777 -16.060 1.00 61.78 171 PHE A CA 1
ATOM 1338 C C . PHE A 1 171 ? 10.664 5.524 -15.286 1.00 61.78 171 PHE A C 1
ATOM 1340 O O . PHE A 1 171 ? 9.819 4.766 -15.764 1.00 61.78 171 PHE A O 1
ATOM 1347 N N . HIS A 1 172 ? 11.233 5.297 -14.100 1.00 49.72 172 HIS A N 1
ATOM 1348 C CA . HIS A 1 172 ? 10.913 4.114 -13.307 1.00 49.72 172 HIS A CA 1
ATOM 1349 C C . HIS A 1 172 ? 9.660 4.379 -12.473 1.00 49.72 172 HIS A C 1
ATOM 1351 O O . HIS A 1 172 ? 9.662 5.210 -11.566 1.00 49.72 172 HIS A O 1
ATOM 1357 N N . SER A 1 173 ? 8.608 3.598 -12.716 1.00 48.09 173 SER A N 1
ATOM 1358 C CA . SER A 1 173 ? 7.322 3.715 -12.015 1.00 48.09 173 SER A CA 1
ATOM 1359 C C . SER A 1 173 ? 7.390 3.437 -10.507 1.00 48.09 173 SER A C 1
ATOM 1361 O O . SER A 1 173 ? 6.415 3.677 -9.810 1.00 48.09 173 SER A O 1
ATOM 1363 N N . ILE A 1 174 ? 8.524 2.937 -9.995 1.00 37.38 174 ILE A N 1
ATOM 1364 C CA . ILE A 1 174 ? 8.785 2.771 -8.555 1.00 37.38 174 ILE A CA 1
ATOM 1365 C C . ILE A 1 174 ? 8.906 4.114 -7.811 1.00 37.38 174 ILE A C 1
ATOM 1367 O O . ILE A 1 174 ? 8.780 4.143 -6.594 1.00 37.38 174 ILE A O 1
ATOM 1371 N N . PHE A 1 175 ? 9.148 5.221 -8.523 1.00 51.25 175 PHE A N 1
ATOM 1372 C CA . PHE A 1 175 ? 9.183 6.575 -7.960 1.00 51.25 175 PHE A CA 1
ATOM 1373 C C . PHE A 1 175 ? 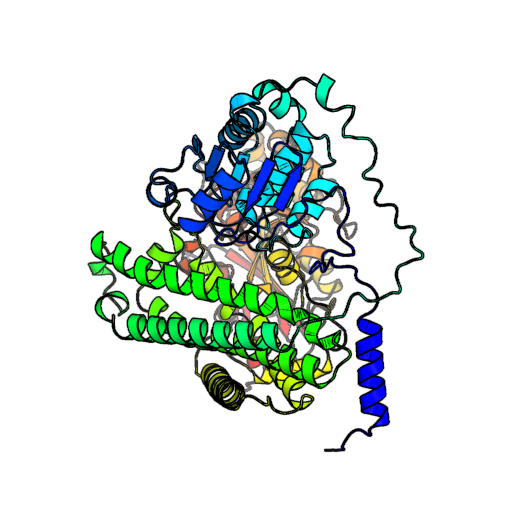7.869 7.333 -8.222 1.00 51.25 175 PHE A C 1
ATOM 1375 O O . PHE A 1 175 ? 7.865 8.467 -8.708 1.00 51.25 175 PHE A O 1
ATOM 1382 N N . ASP A 1 176 ? 6.742 6.688 -7.929 1.00 53.53 176 ASP A N 1
ATOM 1383 C CA . ASP A 1 176 ? 5.379 7.210 -8.119 1.00 53.53 176 ASP A CA 1
ATOM 1384 C C . ASP A 1 176 ? 5.082 8.495 -7.324 1.00 53.53 176 ASP A C 1
ATOM 1386 O O . ASP A 1 176 ? 4.202 9.278 -7.680 1.00 53.53 176 ASP A O 1
ATOM 1390 N N . ASN A 1 177 ? 5.866 8.764 -6.286 1.00 54.06 177 ASN A N 1
ATOM 1391 C CA . ASN A 1 177 ? 5.754 9.950 -5.455 1.00 54.06 177 ASN A CA 1
ATOM 1392 C C . ASN A 1 177 ? 6.261 11.239 -6.139 1.00 54.06 177 ASN A C 1
ATOM 1394 O O . ASN A 1 177 ? 5.919 12.342 -5.705 1.00 54.06 177 ASN A O 1
ATOM 1398 N N . LEU A 1 178 ? 7.081 11.131 -7.194 1.00 70.38 178 LEU A N 1
ATOM 1399 C CA . LEU A 1 178 ? 7.688 12.283 -7.874 1.00 70.38 178 LEU A CA 1
ATOM 1400 C C . LEU A 1 178 ? 6.685 13.109 -8.703 1.00 70.38 178 LEU A C 1
ATOM 1402 O O . LEU A 1 178 ? 6.732 14.338 -8.594 1.00 70.38 178 LEU A O 1
ATOM 1406 N N . PRO A 1 179 ? 5.759 12.511 -9.484 1.00 77.62 179 PRO A N 1
ATOM 1407 C CA . PRO A 1 179 ? 4.691 13.256 -10.150 1.00 77.62 179 PRO A CA 1
ATOM 1408 C C . PRO A 1 179 ? 3.843 14.123 -9.211 1.00 77.62 179 PRO A C 1
ATOM 1410 O O . PRO A 1 179 ? 3.679 15.321 -9.452 1.00 77.62 179 PRO A O 1
ATOM 1413 N N . ASP A 1 180 ? 3.374 13.546 -8.104 1.00 70.06 180 ASP A N 1
ATOM 1414 C CA . ASP A 1 180 ? 2.591 14.253 -7.083 1.00 70.06 180 ASP A CA 1
ATOM 1415 C C . ASP A 1 180 ? 3.385 15.382 -6.424 1.00 70.06 180 ASP A C 1
ATOM 1417 O O . ASP A 1 180 ? 2.849 16.449 -6.106 1.00 70.06 180 ASP A O 1
ATOM 1421 N N . TRP A 1 181 ? 4.678 15.155 -6.208 1.00 84.19 181 TRP A N 1
ATOM 1422 C CA . TRP A 1 181 ? 5.572 16.165 -5.668 1.00 84.19 181 TRP A CA 1
ATOM 1423 C C . TRP A 1 181 ? 5.748 17.343 -6.641 1.00 84.19 181 TRP A C 1
ATOM 1425 O O . TRP A 1 181 ? 5.606 18.494 -6.222 1.00 84.19 181 TRP A O 1
ATOM 1435 N N . ILE A 1 182 ? 5.942 17.083 -7.944 1.00 87.12 182 ILE A N 1
ATOM 1436 C CA . ILE A 1 182 ? 6.002 18.125 -8.988 1.00 87.12 182 ILE A CA 1
ATOM 1437 C C . ILE A 1 182 ? 4.684 18.911 -9.033 1.00 87.12 182 ILE A C 1
ATOM 1439 O O . ILE A 1 182 ? 4.693 20.146 -9.107 1.00 87.12 182 ILE A O 1
ATOM 1443 N N . GLN A 1 183 ? 3.548 18.213 -8.921 1.00 84.44 183 GLN A N 1
ATOM 1444 C CA . GLN A 1 183 ? 2.226 18.838 -8.881 1.00 84.44 183 GLN A CA 1
ATOM 1445 C C . GLN A 1 183 ? 2.077 19.837 -7.724 1.00 84.44 183 GLN A C 1
ATOM 1447 O O . GLN A 1 183 ? 1.457 20.890 -7.880 1.00 84.44 183 GLN A O 1
ATOM 1452 N N . LYS A 1 184 ? 2.725 19.588 -6.584 1.00 87.62 184 LYS A N 1
ATOM 1453 C CA . LYS A 1 184 ? 2.654 20.441 -5.385 1.00 87.62 184 LYS A CA 1
ATOM 1454 C C . LYS A 1 184 ? 3.681 21.580 -5.346 1.00 87.62 184 LYS A C 1
ATOM 1456 O O . LYS A 1 184 ? 3.670 22.355 -4.394 1.00 87.62 184 LYS A O 1
ATOM 1461 N N . LEU A 1 185 ? 4.542 21.731 -6.358 1.00 88.00 185 LEU A N 1
ATOM 1462 C CA . LEU A 1 185 ? 5.588 22.764 -6.349 1.00 88.00 185 LEU A CA 1
ATOM 1463 C C . LEU A 1 185 ? 5.023 24.189 -6.292 1.00 88.00 185 LEU A C 1
ATOM 1465 O O . LEU A 1 185 ? 4.201 24.581 -7.126 1.00 88.00 185 LEU A O 1
ATOM 1469 N N . ASP A 1 186 ? 5.544 24.986 -5.362 1.00 90.50 186 ASP A N 1
ATOM 1470 C CA . ASP A 1 186 ? 5.359 26.437 -5.336 1.00 90.50 186 ASP A CA 1
ATOM 1471 C C . ASP A 1 186 ? 6.380 27.102 -6.269 1.00 90.50 186 ASP A C 1
ATOM 1473 O O . ASP A 1 186 ? 7.501 27.441 -5.882 1.00 90.50 186 ASP A O 1
ATOM 1477 N N . VAL A 1 187 ? 5.986 27.245 -7.534 1.00 91.81 187 VAL A N 1
ATOM 1478 C CA . VAL A 1 187 ? 6.844 27.748 -8.615 1.00 91.81 187 VAL A CA 1
ATOM 1479 C C . VAL A 1 187 ? 7.310 29.181 -8.351 1.00 91.81 187 VAL A C 1
ATOM 1481 O O . VAL A 1 187 ? 8.458 29.516 -8.638 1.00 91.81 187 VAL A O 1
ATOM 1484 N N . GLU A 1 188 ? 6.450 30.031 -7.790 1.00 87.94 188 GLU A N 1
ATOM 1485 C CA . GLU A 1 188 ? 6.767 31.447 -7.585 1.00 87.94 188 GLU A CA 1
ATOM 1486 C C . GLU A 1 188 ? 7.790 31.641 -6.469 1.00 87.94 188 GLU A C 1
ATOM 1488 O O . GLU A 1 188 ? 8.741 32.411 -6.626 1.00 87.94 188 GLU A O 1
ATOM 1493 N N . SER A 1 189 ? 7.653 30.892 -5.373 1.00 90.56 189 SER A N 1
ATOM 1494 C CA . SER A 1 189 ? 8.654 30.922 -4.309 1.00 90.56 189 SER A CA 1
ATOM 1495 C C . SER A 1 189 ? 10.002 30.372 -4.788 1.00 90.56 189 SER A C 1
ATOM 1497 O O . SER A 1 189 ? 11.037 30.973 -4.502 1.00 90.56 189 SER A O 1
ATOM 1499 N N . LEU A 1 190 ? 10.006 29.303 -5.598 1.00 91.44 190 LEU A N 1
ATOM 1500 C CA . LEU A 1 190 ? 11.240 28.759 -6.179 1.00 91.44 190 LEU A CA 1
ATOM 1501 C C . LEU A 1 190 ? 11.948 29.758 -7.104 1.00 91.44 190 LEU A C 1
ATOM 1503 O O . LEU A 1 190 ? 13.161 29.924 -6.994 1.00 91.44 190 LEU A O 1
ATOM 1507 N N . ARG A 1 191 ? 11.210 30.461 -7.978 1.00 90.38 191 ARG A N 1
ATOM 1508 C CA . ARG A 1 191 ? 11.780 31.514 -8.844 1.00 90.38 191 ARG A CA 1
ATOM 1509 C C . ARG A 1 191 ? 12.454 32.604 -8.023 1.00 90.38 191 ARG A C 1
ATOM 1511 O O . ARG A 1 191 ? 13.599 32.964 -8.294 1.00 90.38 191 ARG A O 1
ATOM 1518 N N . LYS A 1 192 ? 11.763 33.087 -6.988 1.00 89.81 192 LYS A N 1
ATOM 1519 C CA . LYS A 1 192 ? 12.267 34.139 -6.103 1.00 89.81 192 LYS A CA 1
ATOM 1520 C C . LYS A 1 192 ? 13.552 33.716 -5.389 1.00 89.81 192 LYS A C 1
ATOM 1522 O O . LYS A 1 192 ? 14.519 34.468 -5.379 1.00 89.81 192 LYS A O 1
ATOM 1527 N N . GLU A 1 193 ? 13.574 32.521 -4.808 1.00 89.06 193 GLU A N 1
ATOM 1528 C CA . GLU A 1 193 ? 14.729 32.006 -4.059 1.00 89.06 193 GLU A CA 1
ATOM 1529 C C . GLU A 1 193 ? 15.926 31.669 -4.962 1.00 89.06 193 GLU A C 1
ATOM 1531 O O . GLU A 1 193 ? 17.083 31.866 -4.573 1.00 89.06 193 GLU A O 1
ATOM 1536 N N . ALA A 1 194 ? 15.667 31.194 -6.183 1.00 89.31 194 ALA A N 1
ATOM 1537 C CA . ALA A 1 194 ? 16.700 30.924 -7.177 1.00 89.31 194 ALA A CA 1
ATOM 1538 C C . ALA A 1 194 ? 17.241 32.200 -7.850 1.00 89.31 194 ALA A C 1
ATOM 1540 O O . ALA A 1 194 ? 18.287 32.133 -8.489 1.00 89.31 194 ALA A O 1
ATOM 1541 N N . GLY A 1 195 ? 16.583 33.354 -7.674 1.00 89.69 195 GLY A N 1
ATOM 1542 C CA . GLY A 1 195 ? 16.973 34.619 -8.305 1.00 89.69 195 GLY A CA 1
ATOM 1543 C C . GLY A 1 195 ? 16.590 34.711 -9.786 1.00 89.69 195 GLY A C 1
ATOM 1544 O O . GLY A 1 195 ? 17.263 35.397 -10.548 1.00 89.69 195 GLY A O 1
ATOM 1545 N N . ILE A 1 196 ? 15.533 34.009 -10.202 1.00 84.75 196 ILE A N 1
ATOM 1546 C CA . ILE A 1 196 ? 15.059 33.957 -11.590 1.00 84.75 196 ILE A CA 1
ATOM 1547 C C . ILE A 1 196 ? 13.962 35.015 -11.778 1.00 84.75 196 ILE A C 1
ATOM 1549 O O . ILE A 1 196 ? 12.886 34.909 -11.185 1.00 84.75 196 ILE A O 1
ATOM 1553 N N . ASP A 1 197 ? 14.222 36.036 -12.600 1.00 71.25 197 ASP A N 1
ATOM 1554 C CA . ASP A 1 197 ? 13.265 37.116 -12.877 1.00 71.25 197 ASP A CA 1
ATOM 1555 C C . ASP A 1 197 ? 12.151 36.677 -13.856 1.00 71.25 197 ASP A C 1
ATOM 1557 O O . ASP A 1 197 ? 12.376 35.932 -14.814 1.00 71.25 197 ASP A O 1
ATOM 1561 N N . ARG A 1 198 ? 10.922 37.168 -13.636 1.00 56.03 198 ARG A N 1
ATOM 1562 C CA . ARG A 1 198 ? 9.714 36.844 -14.426 1.00 56.03 198 ARG A CA 1
ATOM 1563 C C . ARG A 1 198 ? 9.805 37.298 -15.886 1.00 56.03 198 ARG A C 1
ATOM 1565 O O . ARG A 1 198 ? 9.038 36.807 -16.716 1.00 56.03 198 ARG A O 1
ATOM 1572 N N . SER A 1 199 ? 10.702 38.232 -16.199 1.00 50.50 199 SER A N 1
ATOM 1573 C CA . SER A 1 199 ? 10.890 38.808 -17.535 1.00 50.50 199 SER A CA 1
ATOM 1574 C C . SER A 1 199 ? 11.394 37.799 -18.583 1.00 50.50 199 SER A C 1
ATOM 1576 O O . SER A 1 199 ? 11.139 37.999 -19.766 1.00 50.50 199 SER A O 1
ATOM 1578 N N . VAL A 1 200 ? 11.987 36.670 -18.166 1.00 49.34 200 VAL A N 1
ATOM 1579 C CA . VAL A 1 200 ? 12.487 35.600 -19.060 1.00 49.34 200 VAL A CA 1
ATOM 1580 C C . VAL A 1 200 ? 11.393 34.584 -19.447 1.00 49.34 200 VAL A C 1
ATOM 1582 O O . VAL A 1 200 ? 11.475 33.921 -20.477 1.00 49.34 200 VAL A O 1
ATOM 1585 N N . ALA A 1 201 ? 10.311 34.483 -18.667 1.00 44.16 201 ALA A N 1
ATOM 1586 C CA . ALA A 1 201 ? 9.316 33.413 -18.809 1.00 44.16 201 ALA A CA 1
ATOM 1587 C C . ALA A 1 201 ? 8.271 33.638 -19.925 1.00 44.16 201 ALA A C 1
ATOM 1589 O O . ALA A 1 201 ? 7.499 32.730 -20.233 1.00 44.16 201 ALA A O 1
ATOM 1590 N N . LYS A 1 202 ? 8.198 34.840 -20.521 1.00 39.59 202 LYS A N 1
ATOM 1591 C CA . LYS A 1 202 ? 7.114 35.205 -21.456 1.00 39.59 202 LYS A CA 1
ATOM 1592 C C . LYS A 1 202 ? 7.380 34.907 -22.933 1.00 39.59 202 LYS A C 1
ATOM 1594 O O . LYS A 1 202 ? 6.413 34.858 -23.685 1.00 39.59 202 LYS A O 1
ATOM 1599 N N . GLU A 1 203 ? 8.617 34.643 -23.347 1.00 41.28 203 GLU A N 1
ATOM 1600 C CA . GLU A 1 203 ? 8.916 34.307 -24.752 1.00 41.28 203 GLU A CA 1
ATOM 1601 C C . GLU A 1 203 ? 8.931 32.790 -25.027 1.00 41.28 203 GLU A C 1
ATOM 1603 O O . GLU A 1 203 ? 8.646 32.369 -26.146 1.00 41.28 203 GLU A O 1
ATOM 1608 N N . GLY A 1 204 ? 9.149 31.944 -24.008 1.00 39.94 204 GLY A N 1
ATOM 1609 C CA . GLY A 1 204 ? 9.136 30.475 -24.144 1.00 39.94 204 GLY A CA 1
ATOM 1610 C C . GLY A 1 204 ? 7.742 29.830 -24.141 1.00 39.94 204 GLY A C 1
ATOM 1611 O O . GLY A 1 204 ? 7.579 28.695 -24.588 1.00 39.94 204 GLY A O 1
ATOM 1612 N N . ALA A 1 205 ? 6.716 30.554 -23.680 1.00 41.97 205 ALA A N 1
ATOM 1613 C CA . ALA A 1 205 ? 5.338 30.059 -23.609 1.00 41.97 205 ALA A CA 1
ATOM 1614 C C . ALA A 1 205 ? 4.653 29.948 -24.989 1.00 41.97 205 ALA A C 1
ATOM 1616 O O . ALA A 1 205 ? 3.565 29.375 -25.108 1.00 41.97 205 ALA A O 1
ATOM 1617 N N . GLN A 1 206 ? 5.265 30.487 -26.048 1.00 42.03 206 GLN A N 1
ATOM 1618 C CA . GLN A 1 206 ? 4.660 30.537 -27.372 1.00 42.03 206 GLN A CA 1
ATOM 1619 C C . GLN A 1 206 ? 5.095 29.331 -28.222 1.00 42.03 206 GLN A C 1
ATOM 1621 O O . GLN A 1 206 ? 6.219 29.258 -28.702 1.00 42.03 206 GLN A O 1
ATOM 1626 N N . LYS A 1 207 ? 4.135 28.417 -28.446 1.00 42.00 207 LYS A N 1
ATOM 1627 C CA . LYS A 1 207 ? 4.182 27.197 -29.288 1.00 42.00 207 LYS A CA 1
ATOM 1628 C C . LYS A 1 207 ? 4.802 25.931 -28.672 1.00 42.00 207 LYS A C 1
ATOM 1630 O O . LYS A 1 207 ? 5.627 25.275 -29.299 1.00 42.00 207 LYS A O 1
ATOM 1635 N N . CYS A 1 208 ? 4.241 25.430 -27.572 1.00 41.19 208 CYS A N 1
ATOM 1636 C CA . CYS A 1 208 ? 3.964 23.986 -27.547 1.00 41.19 208 CYS A CA 1
ATOM 1637 C C . CYS A 1 208 ? 2.460 23.728 -27.456 1.00 41.19 208 CYS A C 1
ATOM 1639 O O . CYS A 1 208 ? 1.926 23.259 -26.455 1.00 41.19 208 CYS A O 1
ATOM 1641 N N . ILE A 1 209 ? 1.765 24.097 -28.535 1.00 41.84 209 ILE A N 1
ATOM 1642 C CA . ILE A 1 209 ? 0.386 23.681 -28.771 1.00 41.84 209 ILE A CA 1
ATOM 1643 C C . ILE A 1 209 ? 0.467 22.272 -29.360 1.00 41.84 209 ILE A C 1
ATOM 1645 O O . ILE A 1 209 ? 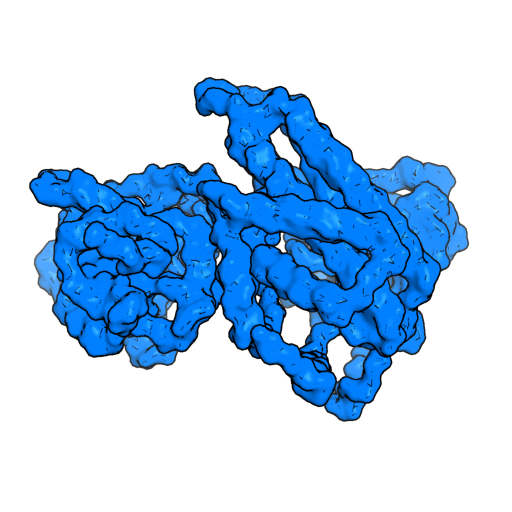0.562 22.096 -30.573 1.00 41.84 209 ILE A O 1
ATOM 1649 N N . CYS A 1 210 ? 0.464 21.253 -28.506 1.00 39.97 210 CYS A N 1
ATOM 1650 C CA . CYS A 1 210 ? 0.142 19.894 -28.930 1.00 39.97 210 CYS A CA 1
ATOM 1651 C C . CYS A 1 210 ? -1.377 19.808 -29.178 1.00 39.97 210 CYS A C 1
ATOM 1653 O O . CYS A 1 210 ? -2.103 19.191 -28.404 1.00 39.97 210 CYS A O 1
ATOM 1655 N N . ASN A 1 211 ? -1.872 20.486 -30.221 1.00 32.97 211 ASN A N 1
ATOM 1656 C CA . ASN A 1 211 ? -3.245 20.314 -30.692 1.00 32.97 211 ASN A CA 1
ATOM 1657 C C . ASN A 1 211 ? -3.335 18.937 -31.350 1.00 32.97 211 ASN A C 1
ATOM 1659 O O . ASN A 1 211 ? -2.925 18.775 -32.497 1.00 32.97 211 ASN A O 1
ATOM 1663 N N . ARG A 1 212 ? -3.894 17.955 -30.645 1.00 39.38 212 ARG A N 1
ATOM 1664 C CA . ARG A 1 212 ? -4.636 16.882 -31.306 1.00 39.38 212 ARG A CA 1
ATOM 1665 C C . ARG A 1 212 ? -6.108 17.130 -31.018 1.00 39.38 212 ARG A C 1
ATOM 1667 O O . ARG A 1 212 ? -6.528 17.071 -29.871 1.00 39.38 212 ARG A O 1
ATOM 1674 N N . THR A 1 213 ? -6.861 17.474 -32.058 1.00 31.55 213 THR A N 1
ATOM 1675 C CA . THR A 1 213 ? -8.319 17.337 -32.057 1.00 31.55 213 THR A CA 1
ATOM 1676 C C . THR A 1 213 ? -8.662 15.854 -31.961 1.00 31.55 213 THR A C 1
ATOM 1678 O O . THR A 1 213 ? -7.981 15.041 -32.587 1.00 31.55 213 THR A O 1
ATOM 1681 N N . ASP A 1 214 ? -9.732 15.516 -31.242 1.00 29.20 214 ASP A N 1
ATOM 1682 C CA . ASP A 1 214 ? -10.195 14.158 -30.894 1.00 29.20 214 ASP A CA 1
ATOM 1683 C C . ASP A 1 214 ? -10.485 13.200 -32.082 1.00 29.20 214 ASP A C 1
ATOM 1685 O O . ASP A 1 214 ? -10.998 12.102 -31.892 1.00 29.20 214 ASP A O 1
ATOM 1689 N N . ALA A 1 215 ? -10.150 13.581 -33.320 1.00 28.66 215 ALA A N 1
ATOM 1690 C CA . ALA A 1 215 ? -10.480 12.879 -34.561 1.00 28.66 215 ALA A CA 1
ATOM 1691 C C . ALA A 1 215 ? -9.301 12.151 -35.258 1.00 28.66 215 ALA A C 1
ATOM 1693 O O . ALA A 1 215 ? -9.526 11.478 -36.259 1.00 28.66 215 ALA A O 1
ATOM 1694 N N . GLU A 1 216 ? -8.058 12.228 -34.758 1.00 29.22 216 GLU A N 1
ATOM 1695 C CA . GLU A 1 216 ? -6.879 11.531 -35.340 1.00 29.22 216 GLU A CA 1
ATOM 1696 C C . GLU A 1 216 ? -6.412 10.298 -34.535 1.00 29.22 216 GLU A C 1
ATOM 1698 O O . GLU A 1 216 ? -5.267 9.858 -34.635 1.00 29.22 216 GLU A O 1
ATOM 1703 N N . VAL A 1 217 ? -7.307 9.708 -33.742 1.00 31.31 217 VAL A N 1
ATOM 1704 C CA . VAL A 1 217 ? -7.038 8.589 -32.815 1.00 31.31 217 VAL A CA 1
ATOM 1705 C C . VAL A 1 217 ? -6.720 7.242 -33.505 1.00 31.31 217 VAL A C 1
ATOM 1707 O O . VAL A 1 217 ? -6.400 6.275 -32.823 1.00 31.31 217 VAL A O 1
ATOM 1710 N N . ASP A 1 218 ? -6.704 7.157 -34.840 1.00 26.17 218 ASP A N 1
ATOM 1711 C CA . ASP A 1 218 ? -6.761 5.862 -35.542 1.00 26.17 218 ASP A CA 1
ATOM 1712 C C . ASP A 1 218 ? -5.620 5.576 -36.548 1.00 26.17 218 ASP A C 1
ATOM 1714 O O . ASP A 1 218 ? -5.845 5.069 -37.649 1.00 26.17 218 ASP A O 1
ATOM 1718 N N . ARG A 1 219 ? -4.352 5.860 -36.193 1.00 25.81 219 ARG A N 1
ATOM 1719 C CA . ARG A 1 219 ? -3.189 5.278 -36.911 1.00 25.81 219 ARG A CA 1
ATOM 1720 C C . ARG A 1 219 ? -2.114 4.725 -35.961 1.00 25.81 219 ARG A C 1
ATOM 1722 O O . ARG A 1 219 ? -1.596 5.479 -35.139 1.00 25.81 219 ARG A O 1
ATOM 1729 N N . PRO A 1 220 ? -1.720 3.441 -36.083 1.00 28.67 220 PRO A N 1
ATOM 1730 C CA . PRO A 1 220 ? -0.784 2.806 -35.158 1.00 28.67 220 PRO A CA 1
ATOM 1731 C C . PRO A 1 220 ? 0.687 3.128 -35.472 1.00 28.67 220 PRO A C 1
ATOM 1733 O O . PRO A 1 220 ? 1.159 2.952 -36.595 1.00 28.67 220 PRO A O 1
ATOM 1736 N N . VAL A 1 221 ? 1.445 3.521 -34.441 1.00 31.23 221 VAL A N 1
ATOM 1737 C CA . VAL A 1 221 ? 2.918 3.501 -34.431 1.00 31.23 221 VAL A CA 1
ATOM 1738 C C . VAL A 1 221 ? 3.358 2.101 -33.998 1.00 31.23 221 VAL A C 1
ATOM 1740 O O . VAL A 1 221 ? 3.553 1.826 -32.819 1.00 31.23 221 VAL A O 1
ATOM 1743 N N . SER A 1 222 ? 3.479 1.171 -34.944 1.00 42.47 222 SER A N 1
ATOM 1744 C CA . SER A 1 222 ? 4.001 -0.175 -34.671 1.00 42.47 222 SER A CA 1
ATOM 1745 C C . SER A 1 222 ? 4.952 -0.650 -35.767 1.00 42.47 222 SER A C 1
ATOM 1747 O O . SER A 1 222 ? 4.631 -1.550 -36.536 1.00 42.47 222 SER A O 1
ATOM 1749 N N . ALA A 1 223 ? 6.149 -0.068 -35.861 1.00 39.47 223 ALA A N 1
ATOM 1750 C CA . ALA A 1 223 ? 7.218 -0.601 -36.714 1.00 39.47 223 ALA A CA 1
ATOM 1751 C C . ALA A 1 223 ? 8.559 0.062 -36.334 1.00 39.47 223 ALA A C 1
ATOM 1753 O O . ALA A 1 223 ? 8.830 1.181 -36.745 1.00 39.47 223 ALA A O 1
ATOM 1754 N N . LYS A 1 224 ? 9.474 -0.544 -35.566 1.00 46.62 224 LYS A N 1
ATOM 1755 C CA . LYS A 1 224 ? 10.402 -1.586 -36.047 1.00 46.62 224 LYS A CA 1
ATOM 1756 C C . LYS A 1 224 ? 11.321 -2.046 -34.893 1.00 46.62 224 LYS A C 1
ATOM 1758 O O . LYS A 1 224 ? 12.314 -1.381 -34.608 1.00 46.62 224 LYS A O 1
ATOM 1763 N N . ILE A 1 225 ? 11.105 -3.232 -34.311 1.00 53.19 225 ILE A N 1
ATOM 1764 C CA . ILE A 1 225 ? 12.212 -3.963 -33.660 1.00 53.19 225 ILE A CA 1
ATOM 1765 C C . ILE A 1 225 ? 12.986 -4.674 -34.765 1.00 53.19 225 ILE A C 1
ATOM 1767 O O . ILE A 1 225 ? 12.486 -5.601 -35.408 1.00 53.19 225 ILE A O 1
ATOM 1771 N N . THR A 1 226 ? 14.212 -4.223 -35.018 1.00 59.88 226 THR A N 1
ATOM 1772 C CA . THR A 1 226 ? 15.086 -4.895 -35.983 1.00 59.88 226 THR A CA 1
ATOM 1773 C C . THR A 1 226 ? 15.555 -6.237 -35.420 1.00 59.88 226 THR A C 1
ATOM 1775 O O . THR A 1 226 ? 15.716 -6.406 -34.210 1.00 59.88 226 THR A O 1
ATOM 1778 N N . ARG A 1 227 ? 15.847 -7.204 -36.300 1.00 59.19 227 ARG A N 1
ATOM 1779 C CA . ARG A 1 227 ? 16.469 -8.481 -35.899 1.00 59.19 227 ARG A CA 1
ATOM 1780 C C . ARG A 1 227 ? 17.772 -8.263 -35.111 1.00 59.19 227 ARG A C 1
ATOM 1782 O O . ARG A 1 227 ? 18.084 -9.047 -34.223 1.00 59.19 227 ARG A O 1
ATOM 1789 N N . CYS A 1 228 ? 18.497 -7.183 -35.413 1.00 49.91 228 CYS A N 1
ATOM 1790 C CA . CYS A 1 228 ? 19.701 -6.770 -34.695 1.00 49.91 228 CYS A CA 1
ATOM 1791 C C . CYS A 1 228 ? 19.395 -6.354 -33.244 1.00 49.91 228 CYS A C 1
ATOM 1793 O O . CYS A 1 228 ? 19.996 -6.904 -32.325 1.00 49.91 228 CYS A O 1
ATOM 1795 N N . SER A 1 229 ? 18.404 -5.476 -33.033 1.00 67.50 229 SER A N 1
ATOM 1796 C CA . SER A 1 229 ? 17.961 -5.047 -31.693 1.00 67.50 229 SER A CA 1
ATOM 1797 C C . SER A 1 229 ? 17.491 -6.228 -30.843 1.00 67.50 229 SER A C 1
ATOM 1799 O O . SER A 1 229 ? 17.910 -6.369 -29.700 1.00 67.50 229 SER A O 1
ATOM 1801 N N . TYR A 1 230 ? 16.701 -7.136 -31.426 1.00 79.25 230 TYR A N 1
ATOM 1802 C CA . TYR A 1 230 ? 16.262 -8.350 -30.733 1.00 79.25 230 TYR A CA 1
ATOM 1803 C C . TYR A 1 230 ? 17.440 -9.227 -30.284 1.00 79.25 230 TYR A C 1
ATOM 1805 O O . TYR A 1 230 ? 17.468 -9.711 -29.156 1.00 79.25 230 TYR A O 1
ATOM 1813 N N . ASN A 1 231 ? 18.436 -9.434 -31.151 1.00 77.69 231 ASN A N 1
ATOM 1814 C CA . ASN A 1 231 ? 19.598 -10.255 -30.814 1.00 77.69 231 ASN A CA 1
ATOM 1815 C C . ASN A 1 231 ? 20.442 -9.640 -29.685 1.00 77.69 231 ASN A C 1
ATOM 1817 O O . ASN A 1 231 ? 20.979 -10.385 -28.865 1.00 77.69 231 ASN A O 1
ATOM 1821 N N . GLN A 1 232 ? 20.544 -8.308 -29.632 1.00 77.38 232 GLN A N 1
ATOM 1822 C CA . GLN A 1 232 ? 21.217 -7.583 -28.549 1.00 77.38 232 GLN A CA 1
ATOM 1823 C C . GLN A 1 232 ? 20.458 -7.724 -27.226 1.00 77.38 232 GLN A C 1
ATOM 1825 O O . GLN A 1 232 ? 21.052 -8.070 -26.207 1.00 77.38 232 GLN A O 1
ATOM 1830 N N . ASP A 1 233 ? 19.143 -7.533 -27.256 1.00 83.69 233 ASP A N 1
ATOM 1831 C CA . ASP A 1 233 ? 18.260 -7.669 -26.096 1.00 83.69 233 ASP A CA 1
ATOM 1832 C C . ASP A 1 233 ? 18.236 -9.116 -25.558 1.00 83.69 233 ASP A C 1
ATOM 1834 O O . ASP A 1 233 ? 18.315 -9.353 -24.353 1.00 83.69 233 ASP A O 1
ATOM 1838 N N . ARG A 1 234 ? 18.259 -10.113 -26.446 1.00 87.38 234 ARG A N 1
ATOM 1839 C CA . ARG A 1 234 ? 18.433 -11.536 -26.108 1.00 87.38 234 ARG A CA 1
ATOM 1840 C C . ARG A 1 234 ? 19.782 -11.829 -25.448 1.00 87.38 234 ARG A C 1
ATOM 1842 O O . ARG A 1 234 ? 19.853 -12.595 -24.483 1.00 87.38 234 ARG A O 1
ATOM 1849 N N . ALA A 1 235 ? 20.859 -11.221 -25.945 1.00 83.69 235 ALA A N 1
ATOM 1850 C CA . ALA A 1 235 ? 22.174 -11.328 -25.317 1.00 83.69 235 ALA A CA 1
ATOM 1851 C C . ALA A 1 235 ? 22.185 -10.654 -23.931 1.00 83.69 235 ALA A C 1
ATOM 1853 O O . ALA A 1 235 ? 22.786 -11.187 -22.996 1.00 83.69 235 ALA A O 1
ATOM 1854 N N . ALA A 1 236 ? 21.469 -9.535 -23.769 1.00 78.75 236 ALA A N 1
ATOM 1855 C CA . ALA A 1 236 ? 21.287 -8.884 -22.476 1.00 78.75 236 ALA A CA 1
ATOM 1856 C C . ALA A 1 236 ? 20.537 -9.789 -21.488 1.00 78.75 236 ALA A C 1
ATOM 1858 O O . ALA A 1 236 ? 21.045 -10.001 -20.389 1.00 78.75 236 ALA A O 1
ATOM 1859 N N . LEU A 1 237 ? 19.416 -10.405 -21.889 1.00 91.50 237 LEU A N 1
ATOM 1860 C CA . LEU A 1 237 ? 18.706 -11.390 -21.062 1.00 91.50 237 LEU A CA 1
ATOM 1861 C C . LEU A 1 237 ? 19.627 -12.541 -20.643 1.00 91.50 237 LEU A C 1
ATOM 1863 O O . LEU A 1 237 ? 19.675 -12.881 -19.467 1.00 91.50 237 LEU A O 1
ATOM 1867 N N . THR A 1 238 ? 20.404 -13.099 -21.576 1.00 91.12 238 THR A N 1
ATOM 1868 C CA . THR A 1 238 ? 21.376 -14.169 -21.277 1.00 91.12 238 THR A CA 1
ATOM 1869 C C . THR A 1 238 ? 22.347 -13.765 -20.166 1.00 91.12 238 THR A C 1
ATOM 1871 O O . THR A 1 238 ? 22.543 -14.511 -19.207 1.00 91.12 238 THR A O 1
ATOM 1874 N N . ARG A 1 239 ? 22.935 -12.568 -20.277 1.00 91.69 239 ARG A N 1
ATOM 1875 C CA . ARG A 1 239 ? 23.898 -12.042 -19.303 1.00 91.69 239 ARG A CA 1
ATOM 1876 C C . ARG A 1 239 ? 23.248 -11.775 -17.944 1.00 91.69 239 ARG A C 1
ATOM 1878 O O . ARG A 1 239 ? 23.749 -12.255 -16.934 1.00 91.69 239 ARG A O 1
ATOM 1885 N N . LEU A 1 240 ? 22.128 -11.050 -17.925 1.00 86.94 240 LEU A N 1
ATOM 1886 C CA . LEU A 1 240 ? 21.405 -10.687 -16.698 1.00 86.94 240 LEU A CA 1
ATOM 1887 C C . LEU A 1 240 ? 20.904 -11.931 -15.957 1.00 86.94 240 LEU A C 1
ATOM 1889 O O . LEU A 1 240 ? 21.073 -12.056 -14.746 1.00 86.94 240 LEU A O 1
ATOM 1893 N N . ARG A 1 241 ? 20.367 -12.906 -16.699 1.00 95.38 241 ARG A N 1
ATOM 1894 C CA . ARG A 1 241 ? 19.995 -14.219 -16.169 1.00 95.38 241 ARG A CA 1
ATOM 1895 C C . ARG A 1 241 ? 21.195 -14.915 -15.531 1.00 95.38 241 ARG A C 1
ATOM 1897 O O . ARG A 1 241 ? 21.092 -15.362 -14.393 1.00 95.38 241 ARG A O 1
ATOM 1904 N N . GLY A 1 242 ? 22.325 -14.998 -16.236 1.00 93.50 242 GLY A N 1
ATOM 1905 C CA . GLY A 1 242 ? 23.553 -15.611 -15.718 1.00 93.50 242 GLY A CA 1
ATOM 1906 C C . GLY A 1 242 ? 24.014 -14.986 -14.398 1.00 93.50 242 GLY A C 1
ATOM 1907 O O . GLY A 1 242 ? 24.284 -15.713 -13.442 1.00 93.50 242 GLY A O 1
ATOM 1908 N N . ASN A 1 243 ? 24.009 -13.653 -14.321 1.00 91.81 243 ASN A N 1
ATOM 1909 C CA . ASN A 1 243 ? 24.342 -12.909 -13.106 1.00 91.81 243 ASN A CA 1
ATOM 1910 C C . ASN A 1 243 ? 23.406 -13.259 -11.941 1.00 91.81 243 ASN A C 1
ATOM 1912 O O . ASN A 1 243 ? 23.876 -13.555 -10.846 1.00 91.81 243 ASN A O 1
ATOM 1916 N N . LEU A 1 244 ? 22.088 -13.286 -12.172 1.00 95.50 244 LEU A N 1
ATOM 1917 C CA . LEU A 1 244 ? 21.116 -13.613 -11.125 1.00 95.50 244 LEU A CA 1
ATOM 1918 C C . LEU A 1 244 ? 21.280 -15.040 -10.591 1.00 95.50 244 LEU A C 1
ATOM 1920 O O . LEU A 1 244 ? 21.213 -15.249 -9.382 1.00 95.50 244 LEU A O 1
ATOM 1924 N N . PHE A 1 245 ? 21.535 -16.023 -11.458 1.00 95.56 245 PHE A N 1
ATOM 1925 C CA . PHE A 1 245 ? 21.807 -17.394 -11.010 1.00 95.56 245 PHE A CA 1
ATOM 1926 C C . PHE A 1 245 ? 23.123 -17.510 -10.238 1.00 95.56 245 PHE A C 1
ATOM 1928 O O . PHE A 1 245 ? 23.205 -18.300 -9.295 1.00 95.56 245 PHE A O 1
ATOM 1935 N N . HIS A 1 246 ? 24.142 -16.738 -10.622 1.00 95.19 246 HIS A N 1
ATOM 1936 C CA . HIS A 1 246 ? 25.398 -16.667 -9.883 1.00 95.19 246 HIS A CA 1
ATOM 1937 C C . HIS A 1 246 ? 25.173 -16.107 -8.474 1.00 95.19 246 HIS A C 1
ATOM 1939 O O . HIS A 1 246 ? 25.516 -16.768 -7.499 1.00 95.19 246 HIS A O 1
ATOM 1945 N N . LEU A 1 247 ? 24.496 -14.961 -8.364 1.00 94.25 247 LEU A N 1
ATOM 1946 C CA . LEU A 1 247 ? 24.169 -14.322 -7.086 1.00 94.25 247 LEU A CA 1
ATOM 1947 C C . LEU A 1 247 ? 23.295 -15.219 -6.200 1.00 94.25 247 LEU A C 1
ATOM 1949 O O . LEU A 1 247 ? 23.580 -15.394 -5.019 1.00 94.25 247 LEU A O 1
ATOM 1953 N N . ALA A 1 248 ? 22.273 -15.870 -6.764 1.00 93.12 248 ALA A N 1
ATOM 1954 C CA . ALA A 1 248 ? 21.440 -16.818 -6.023 1.00 93.12 248 ALA A CA 1
ATOM 1955 C C . ALA A 1 248 ? 22.252 -18.015 -5.490 1.00 93.12 248 ALA A C 1
ATOM 1957 O O . ALA A 1 248 ? 22.010 -18.499 -4.382 1.00 93.12 248 ALA A O 1
ATOM 1958 N N . LYS A 1 249 ? 23.243 -18.494 -6.258 1.00 93.75 249 LYS A N 1
ATOM 1959 C CA . LYS A 1 249 ? 24.176 -19.534 -5.805 1.00 93.75 249 LYS A CA 1
ATOM 1960 C C . LYS A 1 249 ? 25.072 -19.024 -4.676 1.00 93.75 249 LYS A C 1
ATOM 1962 O O . LYS A 1 249 ? 25.261 -19.763 -3.714 1.00 93.75 249 LYS A O 1
ATOM 1967 N N . GLU A 1 250 ? 25.601 -17.808 -4.779 1.00 92.38 250 GLU A N 1
ATOM 1968 C CA . GLU A 1 250 ? 26.422 -17.195 -3.730 1.00 92.38 250 GLU A CA 1
ATOM 1969 C C . GLU A 1 250 ? 25.643 -17.031 -2.426 1.00 92.38 250 GLU A C 1
ATOM 1971 O O . GLU A 1 250 ? 26.115 -17.501 -1.395 1.00 92.38 250 GLU A O 1
ATOM 1976 N N . ILE A 1 251 ? 24.423 -16.482 -2.476 1.00 90.31 251 ILE A N 1
ATOM 1977 C CA . ILE A 1 251 ? 23.533 -16.359 -1.308 1.00 90.31 251 ILE A CA 1
ATOM 1978 C C . ILE A 1 251 ? 23.352 -17.723 -0.631 1.00 90.31 251 ILE A C 1
ATOM 1980 O O . ILE A 1 251 ? 23.540 -17.852 0.575 1.00 90.31 251 ILE A O 1
ATOM 1984 N N . ARG A 1 252 ? 23.081 -18.777 -1.409 1.00 89.44 252 ARG A N 1
ATOM 1985 C CA . ARG A 1 252 ? 22.932 -20.139 -0.876 1.00 89.44 252 ARG A CA 1
ATOM 1986 C C . ARG A 1 252 ? 24.216 -20.700 -0.254 1.00 89.44 252 ARG A C 1
ATOM 1988 O O . ARG A 1 252 ? 24.137 -21.470 0.696 1.00 89.44 252 ARG A O 1
ATOM 1995 N N . CYS A 1 253 ? 25.385 -20.372 -0.800 1.00 90.38 253 CYS A N 1
ATOM 1996 C CA . CYS A 1 253 ? 26.674 -20.839 -0.280 1.00 90.38 253 CYS A CA 1
ATOM 1997 C C . CYS A 1 253 ? 27.144 -20.055 0.958 1.00 90.38 253 CYS A C 1
ATOM 1999 O O . CYS A 1 253 ? 28.008 -20.545 1.682 1.00 90.38 253 CYS A O 1
ATOM 2001 N N . ARG A 1 254 ? 26.581 -18.871 1.222 1.00 86.75 254 ARG A N 1
ATOM 2002 C CA . ARG A 1 254 ? 26.901 -18.016 2.373 1.00 86.75 254 ARG A CA 1
ATOM 2003 C C . ARG A 1 254 ? 26.035 -18.338 3.591 1.00 86.75 254 ARG A C 1
ATOM 2005 O O . ARG A 1 254 ? 25.367 -17.473 4.159 1.00 86.75 254 ARG A O 1
ATOM 2012 N N . SER A 1 255 ? 26.050 -19.602 4.015 1.00 77.25 255 SER A N 1
ATOM 2013 C CA . SER A 1 255 ? 25.322 -20.052 5.209 1.00 77.25 255 SER A CA 1
ATOM 2014 C C . SER A 1 255 ? 25.758 -19.300 6.475 1.00 77.25 255 SER A C 1
ATOM 2016 O O . SER A 1 255 ? 24.966 -19.148 7.397 1.00 77.25 255 SER A O 1
ATOM 2018 N N . ASP A 1 256 ? 26.981 -18.770 6.510 1.00 81.94 256 ASP A N 1
ATOM 2019 C CA . ASP A 1 256 ? 27.496 -17.896 7.569 1.00 81.94 256 ASP A CA 1
ATOM 2020 C C . ASP A 1 256 ? 26.710 -16.576 7.724 1.00 81.94 256 ASP A C 1
ATOM 2022 O O . ASP A 1 256 ? 26.617 -16.034 8.834 1.00 81.94 256 ASP A O 1
ATOM 2026 N N . LEU A 1 257 ? 26.122 -16.083 6.626 1.00 80.12 257 LEU A N 1
ATOM 2027 C CA . LEU A 1 257 ? 25.299 -14.874 6.589 1.00 80.12 257 LEU A CA 1
ATOM 2028 C C . LEU A 1 257 ? 23.805 -15.163 6.772 1.00 80.12 257 LEU A C 1
ATOM 2030 O O . LEU A 1 257 ? 23.125 -14.424 7.484 1.00 80.12 257 LEU A O 1
ATOM 2034 N N . PHE A 1 258 ? 23.303 -16.223 6.134 1.00 81.19 258 PHE A N 1
ATOM 2035 C CA . PHE A 1 258 ? 21.862 -16.424 5.933 1.00 81.19 258 PHE A CA 1
ATOM 2036 C C . PHE A 1 258 ? 21.242 -17.577 6.749 1.00 81.19 258 PHE A C 1
ATOM 2038 O O . PHE A 1 258 ? 20.026 -17.724 6.730 1.00 81.19 258 PHE A O 1
ATOM 2045 N N . SER A 1 259 ? 22.022 -18.382 7.488 1.00 75.25 259 SER A N 1
ATOM 2046 C CA . SER A 1 259 ? 21.461 -19.464 8.329 1.00 75.25 259 SER A CA 1
ATOM 2047 C C . SER A 1 259 ? 20.781 -18.939 9.605 1.00 75.25 259 SER A C 1
ATOM 2049 O O . SER A 1 259 ? 21.150 -17.861 10.084 1.00 75.25 259 SER A O 1
ATOM 2051 N N . PRO A 1 260 ? 19.861 -19.718 10.215 1.00 65.56 260 PRO A N 1
ATOM 2052 C CA . PRO A 1 260 ? 19.206 -19.350 11.470 1.00 65.56 260 PRO A CA 1
ATOM 2053 C C . PRO A 1 260 ? 20.215 -19.118 12.601 1.00 65.56 260 PRO A C 1
ATOM 2055 O O . PRO A 1 260 ? 21.099 -19.948 12.825 1.00 65.56 260 PRO A O 1
ATOM 2058 N N . ARG A 1 261 ? 20.064 -18.015 13.344 1.00 59.62 261 ARG A N 1
ATOM 2059 C CA . ARG A 1 261 ? 20.811 -17.749 14.585 1.00 59.62 261 ARG A CA 1
ATOM 2060 C C . ARG A 1 261 ? 19.866 -17.763 15.793 1.00 59.62 261 ARG A C 1
ATOM 2062 O O . ARG A 1 261 ? 18.731 -17.313 15.651 1.00 59.62 261 ARG A O 1
ATOM 2069 N N . PRO A 1 262 ? 20.302 -18.260 16.967 1.00 55.69 262 PRO A N 1
ATOM 2070 C CA . PRO A 1 262 ? 19.514 -18.175 18.196 1.00 55.69 262 PRO A CA 1
ATOM 2071 C C . PRO A 1 262 ? 19.207 -16.711 18.549 1.00 55.69 262 PRO A C 1
ATOM 2073 O O . PRO A 1 262 ? 20.099 -15.868 18.469 1.00 55.69 262 PRO A O 1
ATOM 2076 N N . GLU A 1 263 ? 17.977 -16.410 18.981 1.00 49.28 263 GLU A N 1
ATOM 2077 C CA . GLU A 1 263 ? 17.528 -15.046 19.341 1.00 49.28 263 GLU A CA 1
ATOM 2078 C C . GLU A 1 263 ? 18.430 -14.358 20.383 1.00 49.28 263 GLU A C 1
ATOM 2080 O O . GLU A 1 263 ? 18.556 -13.136 20.396 1.00 49.28 263 GLU A O 1
ATOM 2085 N N . THR A 1 264 ? 19.115 -15.135 21.225 1.00 45.84 264 THR A N 1
ATOM 2086 C CA . THR A 1 264 ? 20.026 -14.647 22.270 1.00 45.84 264 THR A CA 1
ATOM 2087 C C . THR A 1 264 ? 21.343 -14.061 21.744 1.00 45.84 264 THR A C 1
ATOM 2089 O O . THR A 1 264 ? 22.023 -13.369 22.494 1.00 45.84 264 THR A O 1
ATOM 2092 N N . ASP A 1 265 ? 21.697 -14.310 20.477 1.00 46.50 265 ASP A N 1
ATOM 2093 C CA . ASP A 1 265 ? 22.949 -13.872 19.828 1.00 46.50 265 ASP A CA 1
ATOM 2094 C C . ASP A 1 265 ? 22.752 -12.653 18.895 1.00 46.50 265 ASP A C 1
ATOM 2096 O O . ASP A 1 265 ? 23.665 -12.234 18.179 1.00 46.50 265 ASP A O 1
ATOM 2100 N N . ALA A 1 266 ? 21.550 -12.062 18.883 1.00 47.06 266 ALA A N 1
ATOM 2101 C CA . ALA A 1 266 ? 21.180 -10.936 18.018 1.00 47.06 266 ALA A CA 1
ATOM 2102 C C . ALA A 1 266 ? 21.846 -9.591 18.394 1.00 47.06 266 ALA A C 1
ATOM 2104 O O . ALA A 1 266 ? 21.619 -8.578 17.736 1.00 47.06 266 ALA A O 1
ATOM 2105 N N . THR A 1 267 ? 22.675 -9.554 19.442 1.00 44.16 267 THR A N 1
ATOM 2106 C CA . THR A 1 267 ? 23.159 -8.319 20.081 1.00 44.16 267 THR A CA 1
ATOM 2107 C C . THR A 1 267 ? 24.484 -7.760 19.557 1.00 44.16 267 THR A C 1
ATOM 2109 O O . THR A 1 267 ? 24.938 -6.743 20.073 1.00 44.16 267 THR A O 1
ATOM 2112 N N . LEU A 1 268 ? 25.089 -8.306 18.497 1.00 43.94 268 LEU A N 1
ATOM 2113 C CA . LEU A 1 268 ? 26.199 -7.623 17.809 1.00 43.94 268 LEU A CA 1
ATOM 2114 C C . LEU A 1 268 ? 26.219 -7.899 16.300 1.00 43.94 268 LEU A C 1
ATOM 2116 O O . LEU A 1 268 ? 26.854 -8.831 15.801 1.00 43.94 268 LEU A O 1
ATOM 2120 N N . LEU A 1 269 ? 25.562 -7.013 15.554 1.00 52.44 269 LEU A N 1
ATOM 2121 C CA . LEU A 1 269 ? 25.792 -6.831 14.124 1.00 52.44 269 LEU A CA 1
ATOM 2122 C C . LEU A 1 269 ? 27.212 -6.295 13.906 1.00 52.44 269 LEU A C 1
ATOM 2124 O O . LEU A 1 269 ? 27.484 -5.114 14.110 1.00 52.44 269 LEU A O 1
ATOM 2128 N N . LYS A 1 270 ? 28.135 -7.164 13.486 1.00 59.12 270 LYS A N 1
ATOM 2129 C CA . LYS A 1 270 ? 29.461 -6.729 13.029 1.00 59.12 270 LYS A CA 1
ATOM 2130 C C . LYS A 1 270 ? 29.295 -5.895 11.741 1.00 59.12 270 LYS A C 1
ATOM 2132 O O . LYS A 1 270 ? 28.672 -6.408 10.804 1.00 59.12 270 LYS A O 1
ATOM 2137 N N . PRO A 1 271 ? 29.824 -4.657 11.648 1.00 60.31 271 PRO A N 1
ATOM 2138 C CA . PRO A 1 271 ? 29.734 -3.811 10.448 1.00 60.31 271 PRO A CA 1
ATOM 2139 C C . PRO A 1 271 ? 30.154 -4.520 9.151 1.00 60.31 271 PRO A C 1
ATOM 2141 O O . PRO A 1 271 ? 29.582 -4.284 8.086 1.00 60.31 271 PRO A O 1
ATOM 2144 N N . GLU A 1 272 ? 31.096 -5.460 9.244 1.00 67.25 272 GLU A N 1
ATOM 2145 C CA . GLU A 1 272 ? 31.579 -6.261 8.121 1.00 67.25 272 GLU A CA 1
ATOM 2146 C C . GLU A 1 272 ? 30.495 -7.189 7.545 1.00 67.25 272 GLU A C 1
ATOM 2148 O O . GLU A 1 272 ? 30.457 -7.415 6.337 1.00 67.25 272 GLU A O 1
ATOM 2153 N N . MET A 1 273 ? 29.590 -7.707 8.383 1.00 72.19 273 MET A N 1
ATOM 2154 C CA . MET A 1 273 ? 28.501 -8.599 7.965 1.00 72.19 273 MET A CA 1
ATOM 2155 C C . MET A 1 273 ? 27.439 -7.842 7.158 1.00 72.19 273 MET A C 1
ATOM 2157 O O . MET A 1 273 ? 26.975 -8.336 6.129 1.00 72.19 273 MET A O 1
ATOM 2161 N N . ARG A 1 274 ? 27.111 -6.613 7.583 1.00 75.75 274 ARG A N 1
ATOM 2162 C CA . ARG A 1 274 ? 26.193 -5.708 6.872 1.00 75.75 274 ARG A CA 1
ATOM 2163 C C . ARG A 1 274 ? 26.681 -5.449 5.448 1.00 75.75 274 ARG A C 1
ATOM 2165 O O . ARG A 1 274 ? 25.935 -5.663 4.496 1.00 75.75 274 ARG A O 1
ATOM 2172 N N . GLY A 1 275 ? 27.948 -5.051 5.301 1.00 74.62 275 GLY A N 1
ATOM 2173 C CA . GLY A 1 275 ? 28.545 -4.773 3.993 1.00 74.62 275 GLY A CA 1
ATOM 2174 C C . GLY A 1 275 ? 28.504 -5.978 3.049 1.00 74.62 275 GLY A C 1
ATOM 2175 O O . GLY A 1 275 ? 28.225 -5.823 1.865 1.00 74.62 275 GLY A O 1
ATOM 2176 N N . GLN A 1 276 ? 28.703 -7.188 3.577 1.00 81.62 276 GLN A N 1
ATOM 2177 C CA . GLN A 1 276 ? 28.683 -8.419 2.781 1.00 81.62 276 GLN A CA 1
ATOM 2178 C C . GLN A 1 276 ? 27.270 -8.828 2.333 1.00 81.62 276 GLN A C 1
ATOM 2180 O O . GLN A 1 276 ? 27.101 -9.319 1.216 1.00 81.62 276 GLN A O 1
ATOM 2185 N N . ILE A 1 277 ? 26.248 -8.598 3.164 1.00 84.25 277 ILE A N 1
ATOM 2186 C CA . ILE A 1 277 ? 24.842 -8.821 2.790 1.00 84.25 277 ILE A CA 1
ATOM 2187 C C . ILE A 1 277 ? 24.433 -7.824 1.698 1.00 84.25 277 ILE A C 1
ATOM 2189 O O . ILE A 1 277 ? 23.924 -8.226 0.650 1.00 84.25 277 ILE A O 1
ATOM 2193 N N . LEU A 1 278 ? 24.736 -6.537 1.892 1.00 80.50 278 LEU A N 1
ATOM 2194 C CA . LEU A 1 278 ? 24.429 -5.490 0.914 1.00 80.50 278 LEU A CA 1
ATOM 2195 C C . LEU A 1 278 ? 25.188 -5.682 -0.408 1.00 80.50 278 LEU A C 1
ATOM 2197 O O . LEU A 1 278 ? 24.610 -5.459 -1.471 1.00 80.50 278 LEU A O 1
ATOM 2201 N N . SER A 1 279 ? 26.430 -6.186 -0.376 1.00 81.31 279 SER A N 1
ATOM 2202 C CA . SER A 1 279 ? 27.199 -6.476 -1.598 1.00 81.31 279 SER A CA 1
ATOM 2203 C C . SER A 1 279 ? 26.601 -7.585 -2.466 1.00 81.31 279 SER A C 1
ATOM 2205 O O . SER A 1 279 ? 26.907 -7.647 -3.652 1.00 81.31 279 SER A O 1
ATOM 2207 N N . LEU A 1 280 ? 25.751 -8.449 -1.900 1.00 87.12 280 LEU A N 1
ATOM 2208 C CA . LEU A 1 280 ? 25.008 -9.469 -2.648 1.00 87.12 280 LEU A CA 1
ATOM 2209 C C . LEU A 1 280 ? 23.626 -8.959 -3.072 1.00 87.12 280 LEU A C 1
ATOM 2211 O O . LEU A 1 280 ? 23.153 -9.265 -4.166 1.00 87.12 280 LEU A O 1
ATOM 2215 N N . TRP A 1 281 ? 22.989 -8.160 -2.216 1.00 83.44 281 TRP A N 1
ATOM 2216 C CA . TRP A 1 281 ? 21.654 -7.618 -2.445 1.00 83.44 281 TRP A CA 1
ATOM 2217 C C . TRP A 1 281 ? 21.610 -6.556 -3.547 1.00 83.44 281 TRP A C 1
ATOM 2219 O O . TRP A 1 281 ? 20.724 -6.578 -4.400 1.00 83.44 281 TRP A O 1
ATOM 2229 N N . TYR A 1 282 ? 22.580 -5.644 -3.572 1.00 73.25 282 TYR A N 1
ATOM 2230 C CA . TYR A 1 282 ? 22.583 -4.536 -4.523 1.00 73.25 282 TYR A CA 1
ATOM 2231 C C . TYR A 1 282 ? 22.713 -5.005 -5.986 1.00 73.25 282 TYR A C 1
ATOM 2233 O O . TYR A 1 282 ? 21.831 -4.679 -6.787 1.00 73.25 282 TYR A O 1
ATOM 2241 N N . PRO A 1 283 ? 23.703 -5.845 -6.356 1.00 78.00 283 PRO A N 1
ATOM 2242 C CA . PRO A 1 283 ? 23.782 -6.372 -7.716 1.00 78.00 283 PRO A CA 1
ATOM 2243 C C . PRO A 1 283 ? 22.555 -7.205 -8.090 1.00 78.00 283 PRO A C 1
ATOM 2245 O O . PRO A 1 283 ? 22.161 -7.229 -9.256 1.00 78.00 283 PRO A O 1
ATOM 2248 N N . LEU A 1 284 ? 21.926 -7.885 -7.124 1.00 84.75 284 LEU A N 1
ATOM 2249 C CA . LEU A 1 284 ? 20.681 -8.604 -7.372 1.00 84.75 284 LEU A CA 1
ATOM 2250 C C . LEU A 1 284 ? 19.602 -7.625 -7.854 1.00 84.75 284 LEU A C 1
ATOM 2252 O O . LEU A 1 284 ? 19.083 -7.804 -8.955 1.00 84.75 284 LEU A O 1
ATOM 2256 N N . LEU A 1 285 ? 19.326 -6.563 -7.092 1.00 72.56 285 LEU A N 1
ATOM 2257 C CA . LEU A 1 285 ? 18.334 -5.549 -7.457 1.00 72.56 285 LEU A CA 1
ATOM 2258 C C . LEU A 1 285 ? 18.640 -4.863 -8.796 1.00 72.56 285 LEU A C 1
ATOM 2260 O O . LEU A 1 285 ? 17.735 -4.709 -9.614 1.00 72.56 285 LEU A O 1
ATOM 2264 N N . GLU A 1 286 ? 19.900 -4.523 -9.075 1.00 68.06 286 GLU A N 1
ATOM 2265 C CA . GLU A 1 286 ? 20.291 -3.940 -10.368 1.00 68.06 286 GLU A CA 1
ATOM 2266 C C . GLU A 1 286 ? 19.944 -4.853 -11.551 1.00 68.06 286 GLU A C 1
ATOM 2268 O O . GLU A 1 286 ? 19.432 -4.391 -12.572 1.00 68.06 286 GLU A O 1
ATOM 2273 N N . ASN A 1 287 ? 20.193 -6.161 -11.422 1.00 78.06 287 ASN A N 1
ATOM 2274 C CA . ASN A 1 287 ? 19.863 -7.109 -12.484 1.00 78.06 287 ASN A CA 1
ATOM 2275 C C . ASN A 1 287 ? 18.341 -7.280 -12.639 1.00 78.06 287 ASN A C 1
ATOM 2277 O O . ASN A 1 287 ? 17.878 -7.453 -13.766 1.00 78.06 287 ASN A O 1
ATOM 2281 N N . TYR A 1 288 ? 17.559 -7.195 -11.556 1.00 77.50 288 TYR A N 1
ATOM 2282 C CA . TYR A 1 288 ? 16.092 -7.175 -11.639 1.00 77.50 288 TYR A CA 1
ATOM 2283 C C . TYR A 1 288 ? 15.576 -5.937 -12.376 1.00 77.50 288 TYR A C 1
ATOM 2285 O O . TYR A 1 288 ? 14.775 -6.086 -13.295 1.00 77.50 288 TYR A O 1
ATOM 2293 N N . LEU A 1 289 ? 16.089 -4.750 -12.046 1.00 59.91 289 LEU A N 1
ATOM 2294 C CA . LEU A 1 289 ? 15.711 -3.494 -12.701 1.00 59.91 289 LEU A CA 1
ATOM 2295 C C . LEU A 1 289 ? 16.102 -3.479 -14.185 1.00 59.91 289 LEU A C 1
ATOM 2297 O O . LEU A 1 289 ? 15.324 -3.057 -15.038 1.00 59.91 289 LEU A O 1
ATOM 2301 N N . ALA A 1 290 ? 17.289 -3.991 -14.521 1.00 58.50 290 ALA A N 1
ATOM 2302 C CA . ALA A 1 290 ? 17.725 -4.117 -15.910 1.00 58.50 290 ALA A CA 1
ATOM 2303 C C . ALA A 1 290 ? 16.850 -5.095 -16.713 1.00 58.50 290 ALA A C 1
ATOM 2305 O O . ALA A 1 290 ? 16.643 -4.902 -17.913 1.00 58.50 290 ALA A O 1
ATOM 2306 N N . LEU A 1 291 ? 16.335 -6.141 -16.061 1.00 71.00 291 LEU A N 1
ATOM 2307 C CA . LEU A 1 291 ? 15.359 -7.052 -16.649 1.00 71.00 291 LEU A CA 1
ATOM 2308 C C . LEU A 1 291 ? 13.990 -6.382 -16.832 1.00 71.00 291 LEU A C 1
ATOM 2310 O O . LEU A 1 291 ? 13.405 -6.543 -17.898 1.00 71.00 291 LEU A O 1
ATOM 2314 N N . ASP A 1 292 ? 13.513 -5.585 -15.876 1.00 58.84 292 ASP A N 1
ATOM 2315 C CA . ASP A 1 292 ? 12.258 -4.829 -16.021 1.00 58.84 292 ASP A CA 1
ATOM 2316 C C . ASP A 1 292 ? 12.331 -3.839 -17.195 1.00 58.84 292 ASP A C 1
ATOM 2318 O O . ASP A 1 292 ? 11.466 -3.842 -18.071 1.00 58.84 292 ASP A O 1
ATOM 2322 N N . ALA A 1 293 ? 13.428 -3.082 -17.303 1.00 51.72 293 ALA A N 1
ATOM 2323 C CA . ALA A 1 293 ? 13.671 -2.186 -18.436 1.00 51.72 293 ALA A CA 1
ATOM 2324 C C . ALA A 1 293 ? 13.743 -2.935 -19.780 1.00 51.72 293 ALA A C 1
ATOM 2326 O O . ALA A 1 293 ? 13.391 -2.396 -20.831 1.00 51.72 293 ALA A O 1
ATOM 2327 N N . LEU A 1 294 ? 14.211 -4.188 -19.766 1.00 65.56 294 LEU A N 1
ATOM 2328 C CA . LEU A 1 294 ? 14.203 -5.044 -20.944 1.00 65.56 294 LEU A CA 1
ATOM 2329 C C . LEU A 1 294 ? 12.784 -5.503 -21.295 1.00 65.56 294 LEU A C 1
ATOM 2331 O O . LEU A 1 294 ? 12.433 -5.472 -22.470 1.00 65.56 294 LEU A O 1
ATOM 2335 N N . ALA A 1 295 ? 11.984 -5.919 -20.310 1.00 64.38 295 ALA A N 1
ATOM 2336 C CA . ALA A 1 295 ? 10.602 -6.356 -20.497 1.00 64.38 295 ALA A CA 1
ATOM 2337 C C . ALA A 1 295 ? 9.716 -5.249 -21.084 1.00 64.38 295 ALA A C 1
ATOM 2339 O O . ALA A 1 295 ? 8.931 -5.524 -21.993 1.00 64.38 295 ALA A O 1
ATOM 2340 N N . GLU A 1 296 ? 9.894 -4.008 -20.629 1.00 55.16 296 GLU A N 1
ATOM 2341 C CA . GLU A 1 296 ? 9.079 -2.861 -21.045 1.00 55.16 296 GLU A CA 1
ATOM 2342 C C . GLU A 1 296 ? 9.096 -2.644 -22.566 1.00 55.16 296 GLU A C 1
ATOM 2344 O O . GLU A 1 296 ? 8.063 -2.415 -23.188 1.00 55.16 296 GLU A O 1
ATOM 2349 N N . LYS A 1 297 ? 10.245 -2.863 -23.220 1.00 64.75 297 LYS A N 1
ATOM 2350 C CA . LYS A 1 297 ? 10.375 -2.762 -24.688 1.00 64.75 297 LYS A CA 1
ATOM 2351 C C . LYS A 1 297 ? 9.464 -3.721 -25.465 1.00 64.75 297 LYS A C 1
ATOM 2353 O O . LYS A 1 297 ? 9.256 -3.539 -26.664 1.00 64.75 297 LYS A O 1
ATOM 2358 N N . TYR A 1 298 ? 8.993 -4.783 -24.816 1.00 67.19 298 TYR A N 1
ATOM 2359 C CA . TYR A 1 298 ? 8.267 -5.889 -25.434 1.00 67.19 298 TYR A CA 1
ATOM 2360 C C . TYR A 1 298 ? 6.858 -6.079 -24.856 1.00 67.19 298 TYR A C 1
ATOM 2362 O O . TYR A 1 298 ? 6.168 -7.010 -25.273 1.00 67.19 298 TYR A O 1
ATOM 2370 N N . VAL A 1 299 ? 6.403 -5.209 -23.944 1.00 53.25 299 VAL A N 1
ATOM 2371 C CA . VAL A 1 299 ? 5.071 -5.299 -23.315 1.00 53.25 299 VAL A CA 1
ATOM 2372 C C . VAL A 1 299 ? 3.938 -5.243 -24.354 1.00 53.25 299 VAL A C 1
ATOM 2374 O O . VAL A 1 299 ? 2.985 -6.021 -24.292 1.00 53.25 299 VAL A O 1
ATOM 2377 N N . ASP A 1 300 ? 4.128 -4.449 -25.410 1.00 51.16 300 ASP A N 1
ATOM 2378 C CA . ASP A 1 300 ? 3.211 -4.290 -26.546 1.00 51.16 300 ASP A CA 1
ATOM 2379 C C . ASP A 1 300 ? 3.436 -5.321 -27.675 1.00 51.16 300 ASP A C 1
ATOM 2381 O O . ASP A 1 300 ? 3.147 -5.064 -28.847 1.00 51.16 300 ASP A O 1
ATOM 2385 N N . PHE A 1 301 ? 3.940 -6.525 -27.368 1.00 62.28 301 PHE A N 1
ATOM 2386 C CA . PHE A 1 301 ? 4.257 -7.547 -28.383 1.00 62.28 301 PHE A CA 1
ATOM 2387 C C . PHE A 1 301 ? 3.085 -7.879 -29.331 1.00 62.28 301 PHE A C 1
ATOM 2389 O O . PHE A 1 301 ? 3.300 -8.287 -30.472 1.00 62.28 301 PHE A O 1
ATOM 2396 N N . HIS A 1 302 ? 1.839 -7.714 -28.885 1.00 57.81 302 HIS A N 1
ATOM 2397 C CA . HIS A 1 302 ? 0.637 -7.983 -29.674 1.00 57.81 302 HIS A CA 1
ATOM 2398 C C . HIS A 1 302 ? 0.484 -7.031 -30.874 1.00 57.81 302 HIS A C 1
ATOM 2400 O O . HIS A 1 302 ? -0.076 -7.440 -31.893 1.00 57.81 302 HIS A O 1
ATOM 2406 N N . ARG A 1 303 ? 1.043 -5.813 -30.789 1.00 56.44 303 ARG A N 1
ATOM 2407 C CA . ARG A 1 303 ? 0.976 -4.774 -31.832 1.00 56.44 303 ARG A CA 1
ATOM 2408 C C . ARG A 1 303 ? 1.906 -5.031 -33.021 1.00 56.44 303 ARG A C 1
ATOM 2410 O O . ARG A 1 303 ? 1.831 -4.335 -34.024 1.00 56.44 303 ARG A O 1
ATOM 2417 N N . PHE A 1 304 ? 2.786 -6.030 -32.948 1.00 60.38 304 PHE A N 1
ATOM 2418 C CA . PHE A 1 304 ? 3.673 -6.364 -34.062 1.00 60.38 304 PHE A CA 1
ATOM 2419 C C . PHE A 1 304 ? 2.898 -7.058 -35.192 1.00 60.38 304 PHE A C 1
ATOM 2421 O O . PHE A 1 304 ? 2.416 -8.182 -35.030 1.00 60.38 304 PHE A O 1
ATOM 2428 N N . GLU A 1 305 ? 2.851 -6.416 -36.363 1.00 59.81 305 GLU A N 1
ATOM 2429 C CA . GLU A 1 305 ? 2.201 -6.950 -37.572 1.00 59.81 305 GLU A CA 1
ATOM 2430 C C . GLU A 1 305 ? 2.863 -8.248 -38.063 1.00 59.81 305 GLU A C 1
ATOM 2432 O O . GLU A 1 305 ? 2.205 -9.196 -38.497 1.00 59.81 305 GLU A O 1
ATOM 2437 N N . ASN A 1 306 ? 4.193 -8.324 -37.962 1.00 77.19 306 ASN A N 1
ATOM 2438 C CA . ASN A 1 306 ? 4.954 -9.495 -38.377 1.00 77.19 306 ASN A CA 1
ATOM 2439 C C . ASN A 1 306 ? 4.860 -10.611 -37.323 1.00 77.19 306 ASN A C 1
ATOM 2441 O O . ASN A 1 306 ? 5.375 -10.468 -36.210 1.00 77.19 306 ASN A O 1
ATOM 2445 N N . LYS A 1 307 ? 4.295 -11.765 -37.712 1.00 78.25 307 LYS A N 1
ATOM 2446 C CA . LYS A 1 307 ? 4.140 -12.954 -36.852 1.00 78.25 307 LYS A CA 1
ATOM 2447 C C . LYS A 1 307 ? 5.442 -13.363 -36.148 1.00 78.25 307 LYS A C 1
ATOM 2449 O O . LYS A 1 307 ? 5.420 -13.624 -34.950 1.00 78.25 307 LYS A O 1
ATOM 2454 N N . ASN A 1 308 ? 6.574 -13.378 -36.853 1.00 79.88 308 ASN A N 1
ATOM 2455 C CA . ASN A 1 308 ? 7.862 -13.796 -36.290 1.00 79.88 308 ASN A CA 1
ATOM 2456 C C . ASN A 1 308 ? 8.416 -12.755 -35.308 1.00 79.88 308 ASN A C 1
ATOM 2458 O O . ASN A 1 308 ? 9.007 -13.116 -34.294 1.00 79.88 308 ASN A O 1
ATOM 2462 N N . ALA A 1 309 ? 8.221 -11.461 -35.581 1.00 74.44 309 ALA A N 1
ATOM 2463 C CA . ALA A 1 309 ? 8.606 -10.397 -34.653 1.00 74.44 309 ALA A CA 1
ATOM 2464 C C . ALA A 1 309 ? 7.764 -10.443 -33.371 1.00 74.44 309 ALA A C 1
ATOM 2466 O O . ALA A 1 309 ? 8.329 -10.426 -32.280 1.00 74.44 309 ALA A O 1
ATOM 2467 N N . ARG A 1 310 ? 6.445 -10.610 -33.511 1.00 77.19 310 ARG A N 1
ATOM 2468 C CA . ARG A 1 310 ? 5.509 -10.821 -32.402 1.00 77.19 310 ARG A CA 1
ATOM 2469 C C . ARG A 1 310 ? 5.881 -12.039 -31.558 1.00 77.19 310 ARG A C 1
ATOM 2471 O O . ARG A 1 310 ? 5.904 -11.951 -30.335 1.00 77.19 310 ARG A O 1
ATOM 2478 N N . ASN A 1 311 ? 6.218 -13.158 -32.205 1.00 81.12 311 ASN A N 1
ATOM 2479 C CA . ASN A 1 311 ? 6.613 -14.384 -31.513 1.00 81.12 311 ASN A CA 1
ATOM 2480 C C . ASN A 1 311 ? 7.910 -14.197 -30.711 1.00 81.12 311 ASN A C 1
ATOM 2482 O O . ASN A 1 311 ? 7.986 -14.549 -29.537 1.00 81.12 311 ASN A O 1
ATOM 2486 N N . ARG A 1 312 ? 8.920 -13.573 -31.326 1.00 84.88 312 ARG A N 1
ATOM 2487 C CA . ARG A 1 312 ? 10.190 -13.242 -30.667 1.00 84.88 312 ARG A CA 1
ATOM 2488 C C . ARG A 1 312 ? 10.006 -12.309 -29.471 1.00 84.88 312 ARG A C 1
ATOM 2490 O O . ARG A 1 312 ? 10.574 -12.575 -28.415 1.00 84.88 312 ARG A O 1
ATOM 2497 N N . ALA A 1 313 ? 9.209 -11.256 -29.636 1.00 79.06 313 ALA A N 1
ATOM 2498 C CA . ALA A 1 313 ? 8.896 -10.288 -28.590 1.00 79.06 313 ALA A CA 1
ATOM 2499 C C . ALA A 1 313 ? 8.224 -10.950 -27.379 1.00 79.06 313 ALA A C 1
ATOM 2501 O O . ALA A 1 313 ? 8.698 -10.804 -26.253 1.00 79.06 313 ALA A O 1
ATOM 2502 N N . PHE A 1 314 ? 7.189 -11.757 -27.629 1.00 82.69 314 PHE A N 1
ATOM 2503 C CA . PHE A 1 314 ? 6.489 -12.507 -26.590 1.00 82.69 314 PHE A CA 1
ATOM 2504 C C . PHE A 1 314 ? 7.429 -13.427 -25.798 1.00 82.69 314 PHE A C 1
ATOM 2506 O O . PHE A 1 314 ? 7.443 -13.391 -24.568 1.00 82.69 314 PHE A O 1
ATOM 2513 N N . HIS A 1 315 ? 8.243 -14.240 -26.481 1.00 87.94 315 HIS A N 1
ATOM 2514 C CA . HIS A 1 315 ? 9.122 -15.197 -25.797 1.00 87.94 315 HIS A CA 1
ATOM 2515 C C . HIS A 1 315 ? 10.261 -14.531 -25.031 1.00 87.94 315 HIS A C 1
ATOM 2517 O O . HIS A 1 315 ? 10.697 -15.074 -24.016 1.00 87.94 315 HIS A O 1
ATOM 2523 N N . LEU A 1 316 ? 10.726 -13.357 -25.466 1.00 86.00 316 LEU A N 1
ATOM 2524 C CA . LEU A 1 316 ? 11.699 -12.587 -24.698 1.00 86.00 316 LEU A CA 1
ATOM 2525 C C . LEU A 1 316 ? 11.070 -12.032 -23.414 1.00 86.00 316 LEU A C 1
ATOM 2527 O O . LEU A 1 316 ? 11.623 -12.248 -22.337 1.00 86.00 316 LEU A O 1
ATOM 2531 N N . LEU A 1 317 ? 9.892 -11.404 -23.517 1.00 80.12 317 LEU A N 1
ATOM 2532 C CA . LEU A 1 317 ? 9.128 -10.900 -22.370 1.00 80.12 317 LEU A CA 1
ATOM 2533 C C . LEU A 1 317 ? 8.836 -12.019 -21.359 1.00 80.12 317 LEU A C 1
ATOM 2535 O O . LEU A 1 317 ? 9.103 -11.884 -20.165 1.00 80.12 317 LEU A O 1
ATOM 2539 N N . ARG A 1 318 ? 8.350 -13.166 -21.847 1.00 87.38 318 ARG A N 1
ATOM 2540 C CA . ARG A 1 318 ? 8.107 -14.354 -21.024 1.00 87.38 318 ARG A CA 1
ATOM 2541 C C . ARG A 1 318 ? 9.394 -14.862 -20.370 1.00 87.38 318 ARG A C 1
ATOM 2543 O O . ARG A 1 318 ? 9.382 -15.190 -19.187 1.00 87.38 318 ARG A O 1
ATOM 2550 N N . GLY A 1 319 ? 10.505 -14.909 -21.106 1.00 92.00 319 GLY A N 1
ATOM 2551 C CA . GLY A 1 319 ? 11.807 -15.329 -20.580 1.00 92.00 319 GLY A CA 1
ATOM 2552 C C . GLY A 1 319 ? 12.319 -14.431 -19.450 1.00 92.00 319 GLY A C 1
ATOM 2553 O O . GLY A 1 319 ? 12.830 -14.940 -18.450 1.00 92.00 319 GLY A O 1
ATOM 2554 N N . VAL A 1 320 ? 12.132 -13.114 -19.569 1.00 86.38 320 VAL A N 1
ATOM 2555 C CA . VAL A 1 320 ? 12.429 -12.151 -18.499 1.00 86.38 320 VAL A CA 1
ATOM 2556 C C . VAL A 1 320 ? 11.588 -12.449 -17.256 1.00 86.38 320 VAL A C 1
ATOM 2558 O O . VAL A 1 320 ? 12.146 -12.686 -16.182 1.00 86.38 320 VAL A O 1
ATOM 2561 N N . PHE A 1 321 ? 10.262 -12.517 -17.417 1.00 86.31 321 PHE A N 1
ATOM 2562 C CA . PHE A 1 321 ? 9.328 -12.741 -16.313 1.00 86.31 321 PHE A CA 1
ATOM 2563 C C . PHE A 1 321 ? 9.628 -14.042 -15.552 1.00 86.31 321 PHE A C 1
ATOM 2565 O O . PHE A 1 321 ? 9.708 -14.046 -14.322 1.00 86.31 321 PHE A O 1
ATOM 2572 N N . LEU A 1 322 ? 9.825 -15.148 -16.278 1.00 92.81 322 LEU A N 1
ATOM 2573 C CA . LEU A 1 322 ? 10.118 -16.455 -15.685 1.00 92.81 322 LEU A CA 1
ATOM 2574 C C . LEU A 1 322 ? 11.463 -16.462 -14.949 1.00 92.81 322 LEU A C 1
ATOM 2576 O O . LEU A 1 322 ? 11.559 -17.043 -13.868 1.00 92.81 322 LEU A O 1
ATOM 2580 N N . THR A 1 323 ? 12.474 -15.772 -15.489 1.00 94.94 323 THR A N 1
ATOM 2581 C CA . THR A 1 323 ? 13.781 -15.623 -14.834 1.00 94.94 323 THR A CA 1
ATOM 2582 C C . THR A 1 323 ? 13.629 -14.930 -13.483 1.00 94.94 323 THR A C 1
ATOM 2584 O O . THR A 1 323 ? 14.052 -15.475 -12.465 1.00 94.94 323 THR A O 1
ATOM 2587 N N . GLN A 1 324 ? 12.995 -13.755 -13.462 1.00 89.06 324 GLN A N 1
ATOM 2588 C CA . GLN A 1 324 ? 12.784 -12.983 -12.237 1.00 89.06 324 GLN A CA 1
ATOM 2589 C C . GLN A 1 324 ? 11.976 -13.781 -11.210 1.00 89.06 324 GLN A C 1
ATOM 2591 O O . GLN A 1 324 ? 12.371 -13.893 -10.054 1.00 89.06 324 GLN A O 1
ATOM 2596 N N . TYR A 1 325 ? 10.864 -14.393 -11.629 1.00 89.12 325 TYR A N 1
ATOM 2597 C CA . TYR A 1 325 ? 9.999 -15.104 -10.694 1.00 89.12 325 TYR A CA 1
ATOM 2598 C C . TYR A 1 325 ? 10.687 -16.339 -10.098 1.00 89.12 325 TYR A C 1
ATOM 2600 O O . TYR A 1 325 ? 10.651 -16.545 -8.885 1.00 89.12 325 TYR A O 1
ATOM 2608 N N . ARG A 1 326 ? 11.396 -17.123 -10.919 1.00 92.56 326 ARG A N 1
ATOM 2609 C CA . ARG A 1 326 ? 12.173 -18.267 -10.431 1.00 92.56 326 ARG A CA 1
ATOM 2610 C C . ARG A 1 326 ? 13.235 -17.845 -9.422 1.00 92.56 326 ARG A C 1
ATOM 2612 O O . ARG A 1 326 ? 13.366 -18.501 -8.393 1.00 92.56 326 ARG A O 1
ATOM 2619 N N . ILE A 1 327 ? 14.021 -16.811 -9.725 1.00 93.94 327 ILE A N 1
ATOM 2620 C CA . ILE A 1 327 ? 15.112 -16.380 -8.842 1.00 93.94 327 ILE A CA 1
ATOM 2621 C C . ILE A 1 327 ? 14.548 -15.902 -7.505 1.00 93.94 327 ILE A C 1
ATOM 2623 O O . ILE A 1 327 ? 15.068 -16.302 -6.467 1.00 93.94 327 ILE A O 1
ATOM 2627 N N . ALA A 1 328 ? 13.454 -15.136 -7.509 1.00 86.06 328 ALA A N 1
ATOM 2628 C CA . ALA A 1 328 ? 12.805 -14.676 -6.284 1.00 86.06 328 ALA A CA 1
ATOM 2629 C C . ALA A 1 328 ? 12.377 -15.856 -5.397 1.00 86.06 328 ALA A C 1
ATOM 2631 O O . ALA A 1 328 ? 12.727 -15.903 -4.220 1.00 86.06 328 ALA A O 1
ATOM 2632 N N . LEU A 1 329 ? 11.718 -16.866 -5.977 1.00 84.38 329 LEU A N 1
ATOM 2633 C CA . LEU A 1 329 ? 11.302 -18.074 -5.251 1.00 84.38 329 LEU A CA 1
ATOM 2634 C C . LEU A 1 329 ? 12.480 -18.907 -4.715 1.00 84.38 329 LEU A C 1
ATOM 2636 O O . LEU A 1 329 ? 12.304 -19.666 -3.767 1.00 84.38 329 LEU A O 1
ATOM 2640 N N . GLN A 1 330 ? 13.674 -18.784 -5.302 1.00 87.50 330 GLN A N 1
ATOM 2641 C CA . GLN A 1 330 ? 14.874 -19.473 -4.820 1.00 87.50 330 GLN A CA 1
ATOM 2642 C C . GLN A 1 330 ? 15.566 -18.742 -3.668 1.00 87.50 330 GLN A C 1
ATOM 2644 O O . GLN A 1 330 ? 16.083 -19.400 -2.768 1.00 87.50 330 GLN A O 1
ATOM 2649 N N . ILE A 1 331 ? 15.620 -17.409 -3.709 1.00 88.06 331 ILE A N 1
ATOM 2650 C CA . ILE A 1 331 ? 16.382 -16.620 -2.732 1.00 88.06 331 ILE A CA 1
ATOM 2651 C C . ILE A 1 331 ? 15.558 -16.263 -1.496 1.00 88.06 331 ILE A C 1
ATOM 2653 O O . ILE A 1 331 ? 16.105 -16.274 -0.400 1.00 88.06 331 ILE A O 1
ATOM 2657 N N . LEU A 1 332 ? 14.258 -15.980 -1.640 1.00 83.69 332 LEU A N 1
ATOM 2658 C CA . LEU A 1 332 ? 13.430 -15.494 -0.531 1.00 83.69 332 LEU A CA 1
ATOM 2659 C C . LEU A 1 332 ? 13.405 -16.464 0.665 1.00 83.69 332 LEU A C 1
ATOM 2661 O O . LEU A 1 332 ? 13.703 -16.015 1.770 1.00 83.69 332 LEU A O 1
ATOM 2665 N N . PRO A 1 333 ? 13.227 -17.790 0.481 1.00 78.88 333 PRO A N 1
ATOM 2666 C CA . PRO A 1 333 ? 13.284 -18.734 1.599 1.00 78.88 333 PRO A CA 1
ATOM 2667 C C . PRO A 1 333 ? 14.656 -18.822 2.285 1.00 78.88 333 PRO A C 1
ATOM 2669 O O . PRO A 1 333 ? 14.749 -19.322 3.401 1.00 78.88 333 PRO A O 1
ATOM 2672 N N . LEU A 1 334 ? 15.737 -18.406 1.614 1.00 82.44 334 LEU A N 1
ATOM 2673 C CA . LEU A 1 334 ? 17.084 -18.362 2.195 1.00 82.44 334 LEU A CA 1
ATOM 2674 C C . LEU A 1 334 ? 17.276 -17.089 3.021 1.00 82.44 334 LEU A C 1
ATOM 2676 O O . LEU A 1 334 ? 17.829 -17.142 4.112 1.00 82.44 334 LEU A O 1
ATOM 2680 N N . LEU A 1 335 ? 16.798 -15.956 2.508 1.00 81.19 335 LEU A N 1
ATOM 2681 C CA . LEU A 1 335 ? 16.900 -14.660 3.176 1.00 81.19 335 LEU A CA 1
ATOM 2682 C C . LEU A 1 335 ? 16.007 -14.583 4.428 1.00 81.19 335 LEU A C 1
ATOM 2684 O O . LEU A 1 335 ? 16.366 -13.914 5.391 1.00 81.19 335 LEU A O 1
ATOM 2688 N N . GLU A 1 336 ? 14.875 -15.292 4.445 1.00 73.00 336 GLU A N 1
ATOM 2689 C CA . GLU A 1 336 ? 13.920 -15.314 5.568 1.00 73.00 336 GLU A CA 1
ATOM 2690 C C . GLU A 1 336 ? 14.373 -16.145 6.780 1.00 73.00 336 GLU A C 1
ATOM 2692 O O . GLU A 1 336 ? 13.791 -16.029 7.856 1.00 73.00 336 GLU A O 1
ATOM 2697 N N . GLN A 1 337 ? 15.414 -16.970 6.646 1.00 72.00 337 GLN A N 1
ATOM 2698 C CA . GLN A 1 337 ? 15.901 -17.816 7.744 1.00 72.00 337 GLN A CA 1
ATOM 2699 C C . GLN A 1 337 ? 16.602 -17.030 8.856 1.00 72.00 337 GLN A C 1
ATOM 2701 O O . GLN A 1 337 ? 16.719 -17.531 9.975 1.00 72.00 337 GLN A O 1
ATOM 2706 N N . ASN A 1 338 ? 17.070 -15.816 8.561 1.00 71.81 338 ASN A N 1
ATOM 2707 C CA . ASN A 1 338 ? 17.779 -14.967 9.505 1.00 71.81 338 ASN A CA 1
ATOM 2708 C C . ASN A 1 338 ? 17.048 -13.617 9.661 1.00 71.81 338 ASN A C 1
ATOM 2710 O O . ASN A 1 338 ? 17.158 -12.770 8.773 1.00 71.81 338 ASN A O 1
ATOM 2714 N N . PRO A 1 339 ? 16.358 -13.368 10.793 1.00 68.19 339 PRO A N 1
ATOM 2715 C CA . PRO A 1 339 ? 15.618 -12.124 11.030 1.00 68.19 339 PRO A CA 1
ATOM 2716 C C . PRO A 1 339 ? 16.463 -10.850 10.883 1.00 68.19 339 PRO A C 1
ATOM 2718 O O . PRO A 1 339 ? 15.957 -9.814 10.466 1.00 68.19 339 PRO A O 1
ATOM 2721 N N . VAL A 1 340 ? 17.769 -10.936 11.154 1.00 71.50 340 VAL A N 1
ATOM 2722 C CA . VAL A 1 340 ? 18.709 -9.812 11.028 1.00 71.50 340 VAL A CA 1
ATOM 2723 C C . VAL A 1 340 ? 18.871 -9.356 9.571 1.00 71.50 340 VAL A C 1
ATOM 2725 O O . VAL A 1 340 ? 19.085 -8.173 9.308 1.00 71.50 340 VAL A O 1
ATOM 2728 N N . VAL A 1 341 ? 18.760 -10.279 8.610 1.00 76.19 341 VAL A N 1
ATOM 2729 C CA . VAL A 1 341 ? 18.825 -9.963 7.174 1.00 76.19 341 VAL A CA 1
ATOM 2730 C C . VAL A 1 341 ? 17.616 -9.131 6.766 1.00 76.19 341 VAL A C 1
ATOM 2732 O O . VAL A 1 341 ? 17.775 -8.159 6.036 1.00 76.19 341 VAL A O 1
ATOM 2735 N N . ASP A 1 342 ? 16.429 -9.464 7.276 1.00 67.62 342 ASP A N 1
ATOM 2736 C CA . ASP A 1 342 ? 15.219 -8.687 7.012 1.00 67.62 342 ASP A CA 1
ATOM 2737 C C . ASP A 1 342 ? 15.385 -7.237 7.481 1.00 67.62 342 ASP A C 1
ATOM 2739 O O . ASP A 1 342 ? 15.131 -6.315 6.709 1.00 67.62 342 ASP A O 1
ATOM 2743 N N . THR A 1 343 ? 15.929 -7.039 8.686 1.00 67.88 343 THR A N 1
ATOM 2744 C CA . THR A 1 343 ? 16.240 -5.708 9.218 1.00 67.88 343 THR A CA 1
ATOM 2745 C C . THR A 1 343 ? 17.245 -4.965 8.332 1.00 67.88 343 THR A C 1
ATOM 2747 O O . THR A 1 343 ? 16.921 -3.889 7.841 1.00 67.88 343 THR A O 1
ATOM 2750 N N . ILE A 1 344 ? 18.416 -5.546 8.031 1.00 73.69 344 ILE A N 1
ATOM 2751 C CA . ILE A 1 344 ? 19.445 -4.880 7.204 1.00 73.69 344 ILE A CA 1
ATOM 2752 C C . ILE A 1 344 ? 18.894 -4.464 5.835 1.00 73.69 344 ILE A C 1
ATOM 2754 O O . ILE A 1 344 ? 19.185 -3.369 5.356 1.00 73.69 344 ILE A O 1
ATOM 2758 N N . LEU A 1 345 ? 18.136 -5.343 5.178 1.00 74.75 345 LEU A N 1
ATOM 2759 C CA . LEU A 1 345 ? 17.645 -5.085 3.827 1.00 74.75 345 LEU A CA 1
ATOM 2760 C C . LEU A 1 345 ? 16.442 -4.119 3.800 1.00 74.75 345 LEU A C 1
ATOM 2762 O O . LEU A 1 345 ? 16.153 -3.548 2.746 1.00 74.75 345 LEU A O 1
ATOM 2766 N N . ASN A 1 346 ? 15.754 -3.923 4.933 1.00 62.94 346 ASN A N 1
ATOM 2767 C CA . ASN A 1 346 ? 14.629 -2.991 5.085 1.00 62.94 346 ASN A CA 1
ATOM 2768 C C . ASN A 1 346 ? 14.997 -1.650 5.727 1.00 62.94 346 ASN A C 1
ATOM 2770 O O . ASN A 1 346 ? 14.256 -0.686 5.548 1.00 62.94 346 ASN A O 1
ATOM 2774 N N . GLU A 1 347 ? 16.135 -1.542 6.411 1.00 59.50 347 GLU A N 1
ATOM 2775 C CA . GLU A 1 347 ? 16.658 -0.266 6.925 1.00 59.50 347 GLU A CA 1
ATOM 2776 C C . GLU A 1 347 ? 16.906 0.765 5.812 1.00 59.50 347 GLU A C 1
ATOM 2778 O O . GLU A 1 347 ? 17.037 1.957 6.085 1.00 59.50 347 GLU A O 1
ATOM 2783 N N . GLY A 1 348 ? 16.948 0.315 4.554 1.00 51.44 348 GLY A N 1
ATOM 2784 C CA . GLY A 1 348 ? 17.347 1.146 3.434 1.00 51.44 348 GLY A CA 1
ATOM 2785 C C . GLY A 1 348 ? 18.816 1.548 3.553 1.00 51.44 348 GLY A C 1
ATOM 2786 O O . GLY A 1 348 ? 19.517 1.270 4.528 1.00 51.44 348 GLY A O 1
ATOM 2787 N N . ASP A 1 349 ? 19.312 2.192 2.511 1.00 50.09 349 ASP A N 1
ATOM 2788 C CA . ASP A 1 349 ? 20.642 2.777 2.536 1.00 50.09 349 ASP A CA 1
ATOM 2789 C C . ASP A 1 349 ? 20.586 4.037 1.684 1.00 50.09 349 ASP A C 1
ATOM 2791 O O . ASP A 1 349 ? 20.576 3.980 0.446 1.00 50.09 349 ASP A O 1
ATOM 2795 N N . GLU A 1 350 ? 20.506 5.187 2.362 1.00 41.81 350 GLU A N 1
ATOM 2796 C CA . GLU A 1 350 ? 20.531 6.493 1.705 1.00 41.81 350 GLU A CA 1
ATOM 2797 C C . GLU A 1 350 ? 21.793 6.622 0.836 1.00 41.81 350 GLU A C 1
ATOM 2799 O O . GLU A 1 350 ? 21.686 7.142 -0.271 1.00 41.81 350 GLU A O 1
ATOM 2804 N N . GLY A 1 351 ? 22.904 6.019 1.300 1.00 39.59 351 GLY A N 1
ATOM 2805 C CA . GLY A 1 351 ? 24.211 5.725 0.688 1.00 39.59 351 GLY A CA 1
ATOM 2806 C C . GLY A 1 351 ? 24.225 4.929 -0.615 1.00 39.59 351 GLY A C 1
ATOM 2807 O O . GLY A 1 351 ? 25.162 5.003 -1.408 1.00 39.59 351 GLY A O 1
ATOM 2808 N N . MET A 1 352 ? 23.206 4.120 -0.862 1.00 41.59 352 MET A N 1
ATOM 2809 C CA . MET A 1 352 ? 23.188 3.215 -2.018 1.00 41.59 352 MET A CA 1
ATOM 2810 C C . MET A 1 352 ? 21.918 3.346 -2.851 1.00 41.59 352 MET A C 1
ATOM 2812 O O . MET A 1 352 ? 21.765 2.659 -3.857 1.00 41.59 352 MET A O 1
ATOM 2816 N N . GLY A 1 353 ? 21.032 4.276 -2.487 1.00 42.22 353 GLY A N 1
ATOM 2817 C CA . GLY A 1 353 ? 19.781 4.492 -3.200 1.00 42.22 353 GLY A CA 1
ATOM 2818 C C . GLY A 1 353 ? 18.729 3.414 -2.923 1.00 42.22 353 GLY A C 1
ATOM 2819 O O . GLY A 1 353 ? 17.843 3.227 -3.754 1.00 42.22 353 GLY A O 1
ATOM 2820 N N . LEU A 1 354 ? 18.837 2.698 -1.799 1.00 50.28 354 LEU A N 1
ATOM 2821 C CA . LEU A 1 354 ? 17.875 1.672 -1.402 1.00 50.28 354 LEU A CA 1
ATOM 2822 C C . LEU A 1 354 ? 16.769 2.309 -0.551 1.00 50.28 354 LEU A C 1
ATOM 2824 O O . LEU A 1 354 ? 17.088 2.888 0.493 1.00 50.28 354 LEU A O 1
ATOM 2828 N N . PRO A 1 355 ? 15.491 2.211 -0.961 1.00 43.72 355 PRO A N 1
ATOM 2829 C CA . PRO A 1 355 ? 14.395 2.748 -0.172 1.00 43.72 355 PRO A CA 1
ATOM 2830 C C . PRO A 1 355 ? 14.252 1.966 1.136 1.00 43.72 355 PRO A C 1
ATOM 2832 O O . PRO A 1 355 ? 14.456 0.747 1.174 1.00 43.72 355 PRO A O 1
ATOM 2835 N N . LEU A 1 356 ? 13.859 2.672 2.198 1.00 45.94 356 LEU A N 1
ATOM 2836 C CA . LEU A 1 356 ? 13.367 2.045 3.422 1.00 45.94 356 LEU A CA 1
ATOM 2837 C C . LEU A 1 356 ? 12.254 1.048 3.050 1.00 45.94 356 LEU A C 1
ATOM 2839 O O . LEU A 1 356 ? 11.381 1.364 2.242 1.00 45.94 356 LEU A O 1
ATOM 2843 N N . GLY A 1 357 ? 12.303 -0.167 3.590 1.00 49.12 357 GLY A N 1
ATOM 2844 C CA . GLY A 1 357 ? 11.342 -1.226 3.273 1.00 49.12 357 GLY A CA 1
ATOM 2845 C C . GLY A 1 357 ? 11.501 -1.858 1.881 1.00 49.12 357 GLY A C 1
ATOM 2846 O O . GLY A 1 357 ? 10.629 -2.613 1.450 1.00 49.12 357 GLY A O 1
ATOM 2847 N N . GLY A 1 358 ? 12.594 -1.590 1.153 1.00 52.34 358 GLY A N 1
ATOM 2848 C CA . GLY A 1 358 ? 12.801 -2.106 -0.206 1.00 52.34 358 GLY A CA 1
ATOM 2849 C C . GLY A 1 358 ? 12.779 -3.637 -0.315 1.00 52.34 358 GLY A C 1
ATOM 2850 O O . GLY A 1 358 ? 12.318 -4.185 -1.318 1.00 52.34 358 GLY A O 1
ATOM 2851 N N . TYR A 1 359 ? 13.214 -4.353 0.724 1.00 66.12 359 TYR A N 1
ATOM 2852 C CA . TYR A 1 359 ? 13.140 -5.814 0.758 1.00 66.12 359 TYR A CA 1
ATOM 2853 C C . TYR A 1 359 ? 11.729 -6.341 1.037 1.00 66.12 359 TYR A C 1
ATOM 2855 O O . TYR A 1 359 ? 11.293 -7.301 0.398 1.00 66.12 359 TYR A O 1
ATOM 2863 N N . ALA A 1 360 ? 10.971 -5.686 1.915 1.00 53.41 360 ALA A N 1
ATOM 2864 C CA . ALA A 1 360 ? 9.552 -5.956 2.114 1.00 53.41 360 ALA A CA 1
ATOM 2865 C C . ALA A 1 360 ? 8.771 -5.748 0.808 1.00 53.41 360 ALA A C 1
ATOM 2867 O O . ALA A 1 360 ? 7.956 -6.594 0.435 1.00 53.41 360 ALA A O 1
ATOM 2868 N N . GLN A 1 361 ? 9.104 -4.695 0.058 1.00 53.19 361 GLN A N 1
ATOM 2869 C CA . GLN A 1 361 ? 8.526 -4.430 -1.254 1.00 53.19 361 GLN A CA 1
ATOM 2870 C C . GLN A 1 361 ? 8.859 -5.515 -2.278 1.00 53.19 361 GLN A C 1
ATOM 2872 O O . GLN A 1 361 ? 7.982 -6.001 -2.996 1.00 53.19 361 GLN A O 1
ATOM 2877 N N . PHE A 1 362 ? 10.121 -5.938 -2.319 1.00 62.69 362 PHE A N 1
ATOM 2878 C CA . PHE A 1 362 ? 10.560 -7.032 -3.175 1.00 62.69 362 PHE A CA 1
ATOM 2879 C C . PHE A 1 362 ? 9.818 -8.339 -2.843 1.00 62.69 362 PHE A C 1
ATOM 2881 O O . PHE A 1 362 ? 9.304 -9.004 -3.744 1.00 62.69 362 PHE A O 1
ATOM 2888 N N . LYS A 1 363 ? 9.675 -8.687 -1.555 1.00 63.84 363 LYS A N 1
ATOM 2889 C CA . LYS A 1 363 ? 8.859 -9.832 -1.115 1.00 63.84 363 LYS A CA 1
ATOM 2890 C C . LYS A 1 363 ? 7.424 -9.710 -1.606 1.00 63.84 363 LYS A C 1
ATOM 2892 O O . LYS A 1 363 ? 6.915 -10.638 -2.235 1.00 63.84 363 LYS A O 1
ATOM 2897 N N . TYR A 1 364 ? 6.795 -8.559 -1.374 1.00 52.38 364 TYR A N 1
ATOM 2898 C CA . TYR A 1 364 ? 5.424 -8.309 -1.798 1.00 52.38 364 TYR A CA 1
ATOM 2899 C C . TYR A 1 364 ? 5.261 -8.497 -3.307 1.00 52.38 364 TYR A C 1
ATOM 2901 O O . TYR A 1 364 ? 4.346 -9.196 -3.724 1.00 52.38 364 TYR A O 1
ATOM 2909 N N . GLN A 1 365 ? 6.172 -7.969 -4.132 1.00 53.81 365 GLN A N 1
ATOM 2910 C CA . GLN A 1 365 ? 6.112 -8.058 -5.596 1.00 53.81 365 GLN A CA 1
ATOM 2911 C C . GLN A 1 365 ? 6.123 -9.504 -6.130 1.00 53.81 365 GLN A C 1
ATOM 2913 O O . GLN A 1 365 ? 5.508 -9.771 -7.169 1.00 53.81 365 GLN A O 1
ATOM 2918 N N . TYR A 1 366 ? 6.810 -10.431 -5.454 1.00 64.12 366 TYR A N 1
ATOM 2919 C CA . TYR A 1 366 ? 7.021 -11.802 -5.942 1.00 64.12 366 TYR A CA 1
ATOM 2920 C C . TYR A 1 366 ? 6.247 -12.884 -5.179 1.00 64.12 366 TYR A C 1
ATOM 2922 O O . TYR A 1 366 ? 6.012 -13.952 -5.743 1.00 64.12 366 TYR A O 1
ATOM 2930 N N . LEU A 1 367 ? 5.798 -12.620 -3.950 1.00 58.62 367 LEU A N 1
ATOM 2931 C CA . LEU A 1 367 ? 5.036 -13.559 -3.116 1.00 58.62 367 LEU A CA 1
ATOM 2932 C C . LEU A 1 367 ? 3.534 -13.227 -3.056 1.00 58.62 367 LEU A C 1
ATOM 2934 O O . LEU A 1 367 ? 2.877 -13.488 -2.053 1.00 58.62 367 LEU A O 1
ATOM 2938 N N . ASN A 1 368 ? 2.972 -12.657 -4.126 1.00 47.59 368 ASN A N 1
ATOM 2939 C CA . ASN A 1 368 ? 1.547 -12.326 -4.205 1.00 47.59 368 ASN A CA 1
ATOM 2940 C C . ASN A 1 368 ? 0.798 -13.137 -5.282 1.00 47.59 368 ASN A C 1
ATOM 2942 O O . ASN A 1 368 ? 1.371 -13.605 -6.272 1.00 47.59 368 ASN A O 1
ATOM 2946 N N . MET A 1 369 ? -0.523 -13.254 -5.108 1.00 47.38 369 MET A N 1
ATOM 2947 C CA . MET A 1 369 ? -1.405 -13.981 -6.030 1.00 47.38 369 MET A CA 1
ATOM 2948 C C . MET A 1 369 ? -1.498 -13.337 -7.421 1.00 47.38 369 MET A C 1
ATOM 2950 O O . MET A 1 369 ? -1.703 -14.049 -8.401 1.00 47.38 369 MET A O 1
ATOM 2954 N N . VAL A 1 370 ? -1.307 -12.017 -7.543 1.00 45.47 370 VAL A N 1
ATOM 2955 C CA . VAL A 1 370 ? -1.305 -11.323 -8.843 1.00 45.47 370 VAL A CA 1
ATOM 2956 C C . VAL A 1 370 ? -0.139 -11.812 -9.701 1.00 45.47 370 VAL A C 1
ATOM 2958 O O . VAL A 1 370 ? -0.335 -12.105 -10.879 1.00 45.47 370 VAL A O 1
ATOM 2961 N N . LYS A 1 371 ? 1.060 -11.982 -9.126 1.00 57.97 371 LYS A N 1
ATOM 2962 C CA . LYS A 1 371 ? 2.245 -12.518 -9.814 1.00 57.97 371 LYS A CA 1
ATOM 2963 C C . LYS A 1 371 ? 2.012 -13.964 -10.265 1.00 57.97 371 LYS A C 1
ATOM 2965 O O . LYS A 1 371 ? 2.329 -14.296 -11.408 1.00 57.97 371 LYS A O 1
ATOM 2970 N N . ALA A 1 372 ? 1.378 -14.787 -9.427 1.00 55.34 372 ALA A N 1
ATOM 2971 C CA . ALA A 1 372 ? 0.973 -16.148 -9.790 1.00 55.34 372 ALA A CA 1
ATOM 2972 C C . ALA A 1 372 ? -0.085 -16.171 -10.916 1.00 55.34 372 ALA A C 1
ATOM 2974 O O . ALA A 1 372 ? 0.012 -16.978 -11.842 1.00 55.34 372 ALA A O 1
ATOM 2975 N N . GLY A 1 373 ? -1.048 -15.244 -10.898 1.00 47.28 373 GLY A N 1
ATOM 2976 C CA . GLY A 1 373 ? -2.022 -15.050 -11.976 1.00 47.28 373 GLY A CA 1
ATOM 2977 C C . GLY A 1 373 ? -1.371 -14.607 -13.292 1.00 47.28 373 GLY A C 1
ATOM 2978 O O . GLY A 1 373 ? -1.668 -15.177 -14.342 1.00 47.28 373 GLY A O 1
ATOM 2979 N N . ARG A 1 374 ? -0.408 -13.668 -13.243 1.00 53.38 374 ARG A N 1
ATOM 2980 C CA . ARG A 1 374 ? 0.401 -13.259 -14.414 1.00 53.38 374 ARG A CA 1
ATOM 2981 C C . ARG A 1 374 ? 1.128 -14.450 -15.023 1.00 53.38 374 ARG A C 1
ATOM 2983 O O . ARG A 1 374 ? 1.121 -14.614 -16.238 1.00 53.38 374 ARG A O 1
ATOM 2990 N N . TYR A 1 375 ? 1.729 -15.284 -14.177 1.00 72.06 375 TYR A N 1
ATOM 2991 C CA . TYR A 1 375 ? 2.395 -16.508 -14.605 1.00 72.06 375 TYR A CA 1
ATOM 2992 C C . TYR A 1 375 ? 1.423 -17.451 -15.330 1.00 72.06 375 TYR A C 1
ATOM 2994 O O . TYR A 1 375 ? 1.691 -17.841 -16.464 1.00 72.06 375 TYR A O 1
ATOM 3002 N N . ALA A 1 376 ? 0.265 -17.756 -14.734 1.00 57.97 376 ALA A N 1
ATOM 3003 C CA . ALA A 1 376 ? -0.735 -18.630 -15.351 1.00 57.97 376 ALA A CA 1
ATOM 3004 C C . ALA A 1 376 ? -1.252 -18.085 -16.699 1.00 57.97 376 ALA A C 1
ATOM 3006 O O . ALA A 1 376 ? -1.391 -18.842 -17.665 1.00 57.97 376 ALA A O 1
ATOM 3007 N N . ALA A 1 377 ? -1.484 -16.771 -16.791 1.00 51.12 377 ALA A N 1
ATOM 3008 C CA . ALA A 1 377 ? -1.884 -16.108 -18.029 1.00 51.12 377 ALA A CA 1
ATOM 3009 C C . ALA A 1 377 ? -0.793 -16.210 -19.108 1.00 51.12 377 ALA A C 1
ATOM 3011 O O . ALA A 1 377 ? -1.080 -16.632 -20.228 1.00 51.12 377 ALA A O 1
ATOM 3012 N N . LEU A 1 378 ? 0.466 -15.906 -18.771 1.00 65.56 378 LEU A N 1
ATOM 3013 C CA . LEU A 1 378 ? 1.599 -16.010 -19.698 1.00 65.56 378 LEU A CA 1
ATOM 3014 C C . LEU A 1 378 ? 1.805 -17.441 -20.204 1.00 65.56 378 LEU A C 1
ATOM 3016 O O . LEU A 1 378 ? 2.013 -17.640 -21.400 1.00 65.56 378 LEU A O 1
ATOM 3020 N N . GLU A 1 379 ? 1.696 -18.443 -19.331 1.00 74.56 379 GLU A N 1
ATOM 3021 C CA . GLU A 1 379 ? 1.788 -19.853 -19.724 1.00 74.56 379 GLU A CA 1
ATOM 3022 C C . GLU A 1 379 ? 0.615 -20.294 -20.608 1.00 74.56 379 GLU A C 1
ATOM 3024 O O . GLU A 1 379 ? 0.784 -21.120 -21.506 1.00 74.56 379 GLU A O 1
ATOM 3029 N N . THR A 1 380 ? -0.572 -19.722 -20.400 1.00 62.69 380 THR A N 1
ATOM 3030 C CA . THR A 1 380 ? -1.744 -19.980 -21.246 1.00 62.69 380 THR A CA 1
ATOM 3031 C C . THR A 1 380 ? -1.560 -19.369 -22.632 1.00 62.69 380 THR A C 1
ATOM 3033 O O . THR A 1 380 ? -1.735 -20.065 -23.634 1.00 62.69 380 THR A O 1
ATOM 3036 N N . VAL A 1 381 ? -1.137 -18.102 -22.703 1.00 59.31 381 VAL A N 1
ATOM 3037 C CA . VAL A 1 381 ? -0.852 -17.404 -23.966 1.00 59.31 381 VAL A CA 1
ATOM 3038 C C . VAL A 1 381 ? 0.277 -18.097 -24.726 1.00 59.31 381 VAL A C 1
ATOM 3040 O O . VAL A 1 381 ? 0.178 -18.259 -25.939 1.00 59.31 381 VAL A O 1
ATOM 3043 N N . ALA A 1 382 ? 1.300 -18.606 -24.033 1.00 73.06 382 ALA A N 1
ATOM 3044 C CA . ALA A 1 382 ? 2.418 -19.306 -24.662 1.00 73.06 382 ALA A CA 1
ATOM 3045 C C . ALA A 1 382 ? 1.992 -20.521 -25.501 1.00 73.06 382 ALA A C 1
ATOM 3047 O O . ALA A 1 382 ? 2.673 -20.851 -26.467 1.00 73.06 382 ALA A O 1
ATOM 3048 N N . ARG A 1 383 ? 0.852 -21.157 -25.189 1.00 76.06 383 ARG A N 1
ATOM 3049 C CA . ARG A 1 383 ? 0.307 -22.284 -25.971 1.00 76.06 383 ARG A CA 1
ATOM 3050 C C . ARG A 1 383 ? -0.222 -21.870 -27.345 1.00 76.06 383 ARG A C 1
ATOM 3052 O O . ARG A 1 383 ? -0.337 -22.717 -28.223 1.00 76.06 383 ARG A O 1
ATOM 3059 N N . ALA A 1 384 ? -0.570 -20.596 -27.518 1.00 70.56 384 ALA A N 1
ATOM 3060 C CA . ALA A 1 384 ? -1.059 -20.039 -28.778 1.00 70.56 384 ALA A CA 1
ATOM 3061 C C . ALA A 1 384 ? 0.068 -19.479 -29.668 1.00 70.56 384 ALA A C 1
ATOM 3063 O O . ALA A 1 384 ? -0.193 -19.052 -30.793 1.00 70.56 384 ALA A O 1
ATOM 3064 N N . PHE A 1 385 ? 1.307 -19.467 -29.170 1.00 75.56 385 PHE A N 1
ATOM 3065 C CA . PHE A 1 385 ? 2.487 -18.948 -29.856 1.00 75.56 385 PHE A CA 1
ATOM 3066 C C . PHE A 1 385 ? 3.346 -20.100 -30.393 1.00 75.56 385 PHE A C 1
ATOM 3068 O O . PHE A 1 385 ? 3.412 -21.170 -29.789 1.00 75.56 385 PHE A O 1
ATOM 3075 N N . ASP A 1 386 ? 4.015 -19.889 -31.533 1.00 80.88 386 ASP A N 1
ATOM 3076 C CA . ASP A 1 386 ? 4.966 -20.881 -32.049 1.00 80.88 386 ASP A CA 1
ATOM 3077 C C . ASP A 1 386 ? 6.139 -20.995 -31.064 1.00 80.88 386 ASP A C 1
ATOM 3079 O O . ASP A 1 386 ? 6.527 -19.999 -30.449 1.00 80.88 386 ASP A O 1
ATOM 3083 N N . ALA A 1 387 ? 6.748 -22.175 -30.922 1.00 75.75 387 ALA A N 1
ATOM 3084 C CA . ALA A 1 387 ? 7.929 -22.326 -30.071 1.00 75.75 387 ALA A CA 1
ATOM 3085 C C . ALA A 1 387 ? 9.026 -21.304 -30.455 1.00 75.75 387 ALA A C 1
ATOM 3087 O O . ALA A 1 387 ? 9.164 -20.972 -31.639 1.00 75.75 387 ALA A O 1
ATOM 3088 N N . PRO A 1 388 ? 9.791 -20.769 -29.484 1.00 76.12 388 PRO A N 1
ATOM 3089 C CA . PRO A 1 388 ? 10.848 -19.821 -29.801 1.00 76.12 388 PRO A CA 1
ATOM 3090 C C . PRO A 1 388 ? 11.904 -20.490 -30.688 1.00 76.12 388 PRO A C 1
ATOM 3092 O O . PRO A 1 388 ? 12.332 -21.605 -30.409 1.00 76.12 388 PRO A O 1
ATOM 3095 N N . GLU A 1 389 ? 12.349 -19.786 -31.734 1.00 75.56 389 GLU A N 1
ATOM 3096 C CA . GLU A 1 389 ? 13.442 -20.238 -32.618 1.00 75.56 389 GLU A CA 1
ATOM 3097 C C . GLU A 1 389 ? 14.753 -20.463 -31.839 1.00 75.56 389 GLU A C 1
ATOM 3099 O O . GLU A 1 389 ? 15.613 -21.238 -32.250 1.00 75.56 389 GLU A O 1
ATOM 3104 N N . ASP A 1 390 ? 14.908 -19.771 -30.708 1.00 80.44 390 ASP A N 1
ATOM 3105 C CA . ASP A 1 390 ? 16.041 -19.909 -29.806 1.00 80.44 390 ASP A CA 1
ATOM 3106 C C . ASP A 1 390 ? 15.836 -21.081 -28.836 1.00 80.44 390 ASP A C 1
ATOM 3108 O O . ASP A 1 390 ? 15.043 -21.017 -27.888 1.00 80.44 390 ASP A O 1
ATOM 3112 N N . THR A 1 391 ? 16.629 -22.131 -29.043 1.00 80.25 391 THR A N 1
ATOM 3113 C CA . THR A 1 391 ? 16.644 -23.338 -28.216 1.00 80.25 391 THR A CA 1
ATOM 3114 C C . THR A 1 391 ? 16.982 -23.059 -26.750 1.00 80.25 391 THR A C 1
ATOM 3116 O O . THR A 1 391 ? 16.461 -23.742 -25.871 1.00 80.25 391 THR A O 1
ATOM 3119 N N . CYS A 1 392 ? 17.815 -22.057 -26.452 1.00 83.00 392 CYS A N 1
ATOM 3120 C CA . CYS A 1 392 ? 18.156 -21.688 -25.078 1.00 83.00 392 CYS A CA 1
ATOM 3121 C C . CYS A 1 392 ? 16.959 -21.047 -24.371 1.00 83.00 392 CYS A C 1
ATOM 3123 O O . CYS A 1 392 ? 16.618 -21.460 -23.265 1.00 83.00 392 CYS A O 1
ATOM 3125 N N . LEU A 1 393 ? 16.274 -20.096 -25.020 1.00 85.31 393 LEU A N 1
ATOM 3126 C CA . LEU A 1 393 ? 15.050 -19.494 -24.470 1.00 85.31 393 LEU A CA 1
ATOM 3127 C C . LEU A 1 393 ? 13.959 -20.545 -24.252 1.00 85.31 393 LEU A C 1
ATOM 3129 O O . LEU A 1 393 ? 13.279 -20.518 -23.225 1.00 85.31 393 LEU A O 1
ATOM 3133 N N . GLN A 1 394 ? 13.830 -21.501 -25.176 1.00 84.81 394 GLN A N 1
ATOM 3134 C CA . GLN A 1 394 ? 12.907 -22.624 -25.032 1.00 84.81 394 GLN A CA 1
ATOM 3135 C C . GLN A 1 394 ? 13.217 -23.461 -23.784 1.00 84.81 394 GLN A C 1
ATOM 3137 O O . GLN A 1 394 ? 12.329 -23.729 -22.972 1.00 84.81 394 GLN A O 1
ATOM 3142 N N . GLN A 1 395 ? 14.481 -23.861 -23.622 1.00 87.44 395 GLN A N 1
ATOM 3143 C CA . GLN A 1 395 ? 14.933 -24.675 -22.495 1.00 87.44 395 GLN A CA 1
ATOM 3144 C C . GLN A 1 395 ? 14.782 -23.936 -21.164 1.00 87.44 395 GLN A C 1
ATOM 3146 O O . GLN A 1 395 ? 14.280 -24.515 -20.200 1.00 87.44 395 GLN A O 1
ATOM 3151 N N . TRP A 1 396 ? 15.169 -22.659 -21.107 1.00 92.00 396 TRP A N 1
ATOM 3152 C CA . TRP A 1 396 ? 15.037 -21.840 -19.903 1.00 92.00 396 TRP A CA 1
ATOM 3153 C C . TRP A 1 396 ? 13.587 -21.686 -19.490 1.00 92.00 396 TRP A C 1
ATOM 3155 O O . TRP A 1 396 ? 13.270 -21.941 -18.334 1.00 92.00 396 TRP A O 1
ATOM 3165 N N . ALA A 1 397 ? 12.699 -21.350 -20.425 1.00 89.19 397 ALA A N 1
ATOM 3166 C CA . ALA A 1 397 ? 11.293 -21.178 -20.104 1.00 89.19 397 ALA A CA 1
ATOM 3167 C C . ALA A 1 397 ? 10.657 -22.482 -19.594 1.00 89.19 397 ALA A C 1
ATOM 3169 O O . ALA A 1 397 ? 9.921 -22.464 -18.610 1.00 89.19 397 ALA A O 1
ATOM 3170 N N . ALA A 1 398 ? 10.986 -23.624 -20.209 1.00 87.69 398 ALA A N 1
ATOM 3171 C CA . ALA A 1 398 ? 10.513 -24.930 -19.752 1.00 87.69 398 ALA A CA 1
ATOM 3172 C C . ALA A 1 398 ? 11.045 -25.292 -18.354 1.00 87.69 398 ALA A C 1
ATOM 3174 O O . ALA A 1 398 ? 10.298 -25.794 -17.512 1.00 87.69 398 ALA A O 1
ATOM 3175 N N . GLN A 1 399 ? 12.329 -25.033 -18.091 1.00 90.94 399 GLN A N 1
ATOM 3176 C CA . GLN A 1 399 ? 12.940 -25.308 -16.793 1.00 90.94 399 GLN A CA 1
ATOM 3177 C C . GLN A 1 399 ? 12.384 -24.385 -15.702 1.00 90.94 399 GLN A C 1
ATOM 3179 O O . GLN A 1 399 ? 12.076 -24.851 -14.607 1.00 90.94 399 GLN A O 1
ATOM 3184 N N . ASP A 1 400 ? 12.249 -23.092 -15.993 1.00 93.62 400 ASP A N 1
ATOM 3185 C CA . ASP A 1 400 ? 11.779 -22.100 -15.031 1.00 93.62 400 ASP A CA 1
ATOM 3186 C C . ASP A 1 400 ? 10.322 -22.314 -14.667 1.00 93.62 400 ASP A C 1
ATOM 3188 O O . ASP A 1 400 ? 9.994 -22.353 -13.486 1.00 93.62 400 ASP A O 1
ATOM 3192 N N . SER A 1 401 ? 9.471 -22.527 -15.672 1.00 88.62 401 SER A N 1
ATOM 3193 C CA . SER A 1 401 ? 8.060 -22.838 -15.463 1.00 88.62 401 SER A CA 1
ATOM 3194 C C . SER A 1 401 ? 7.889 -24.082 -14.589 1.00 88.62 401 SER A C 1
ATOM 3196 O O . SER A 1 401 ? 7.088 -24.062 -13.658 1.00 88.62 401 SER A O 1
ATOM 3198 N N . ARG A 1 402 ? 8.695 -25.134 -14.798 1.00 86.88 402 ARG A N 1
ATOM 3199 C CA . ARG A 1 402 ? 8.669 -26.325 -13.934 1.00 86.88 402 ARG A CA 1
ATOM 3200 C C . ARG A 1 402 ? 9.010 -25.987 -12.483 1.00 86.88 402 ARG A C 1
ATOM 3202 O O . ARG A 1 402 ? 8.276 -26.384 -11.590 1.00 86.88 402 ARG A O 1
ATOM 3209 N N . VAL A 1 403 ? 10.084 -25.232 -12.252 1.00 84.00 403 VAL A N 1
ATOM 3210 C CA . VAL A 1 403 ? 10.504 -24.848 -10.893 1.00 84.00 403 VAL A CA 1
ATOM 3211 C C . VAL A 1 403 ? 9.458 -23.965 -10.209 1.00 84.00 403 VAL A C 1
ATOM 3213 O O . VAL A 1 403 ? 9.153 -24.193 -9.044 1.00 84.00 403 VAL A O 1
ATOM 3216 N N . ILE A 1 404 ? 8.884 -22.991 -10.921 1.00 83.06 404 ILE A N 1
ATOM 3217 C CA . ILE A 1 404 ? 7.823 -22.116 -10.399 1.00 83.06 404 ILE A CA 1
ATOM 3218 C C . ILE A 1 404 ? 6.572 -22.939 -10.059 1.00 83.06 404 ILE A C 1
ATOM 3220 O O . ILE A 1 404 ? 5.991 -22.772 -8.989 1.00 83.06 404 ILE A O 1
ATOM 3224 N N . LEU A 1 405 ? 6.184 -23.866 -10.940 1.00 77.25 405 LEU A N 1
ATOM 3225 C CA . LEU A 1 405 ? 5.063 -24.777 -10.720 1.00 77.25 405 LEU A CA 1
ATOM 3226 C C . LEU A 1 405 ? 5.290 -25.670 -9.494 1.00 77.25 405 LEU A C 1
ATOM 3228 O O . LEU A 1 405 ? 4.374 -25.843 -8.697 1.00 77.25 405 LEU A O 1
ATOM 3232 N N . ASP A 1 406 ? 6.486 -26.237 -9.343 1.00 72.25 406 ASP A N 1
ATOM 3233 C CA . ASP A 1 406 ? 6.816 -27.120 -8.223 1.00 72.25 406 ASP A CA 1
ATOM 3234 C C . ASP A 1 406 ? 6.911 -26.353 -6.897 1.00 72.25 406 ASP A C 1
ATOM 3236 O O . ASP A 1 406 ? 6.428 -26.842 -5.877 1.00 72.25 406 ASP A O 1
ATOM 3240 N N . ALA A 1 407 ? 7.425 -25.119 -6.910 1.00 66.69 407 ALA A N 1
ATOM 3241 C CA . ALA A 1 407 ? 7.392 -24.229 -5.749 1.00 66.69 407 ALA A CA 1
ATOM 3242 C C . ALA A 1 407 ? 5.951 -23.924 -5.288 1.00 66.69 407 ALA A C 1
ATOM 3244 O O . ALA A 1 407 ? 5.702 -23.800 -4.091 1.00 66.69 407 ALA A O 1
ATOM 3245 N N . GLY A 1 408 ? 4.991 -23.877 -6.218 1.00 55.78 408 GLY A N 1
ATOM 3246 C CA . GLY A 1 408 ? 3.563 -23.711 -5.927 1.00 55.78 408 GLY A CA 1
ATOM 3247 C C . GLY A 1 408 ? 2.839 -24.961 -5.396 1.00 55.78 408 GLY A C 1
ATOM 3248 O O . GLY A 1 408 ? 1.665 -24.853 -5.049 1.00 55.78 408 GLY A O 1
ATOM 3249 N N . LYS A 1 409 ? 3.499 -26.131 -5.337 1.00 55.44 409 LYS A N 1
ATOM 3250 C CA . LYS A 1 409 ? 2.941 -27.401 -4.813 1.00 55.44 409 LYS A CA 1
ATOM 3251 C C . LYS A 1 409 ? 3.357 -27.717 -3.364 1.00 55.44 409 LYS A C 1
ATOM 3253 O O . LYS A 1 409 ? 2.917 -28.724 -2.818 1.00 55.44 409 LYS A O 1
ATOM 3258 N N . GLY A 1 410 ? 4.250 -26.925 -2.764 1.00 45.00 410 GLY A N 1
ATOM 3259 C CA . GLY A 1 410 ? 4.784 -27.165 -1.417 1.00 45.00 410 GLY A CA 1
ATOM 3260 C C . GLY A 1 410 ? 3.857 -26.697 -0.279 1.00 45.00 410 GLY A C 1
ATOM 3261 O O . GLY A 1 410 ? 2.954 -25.901 -0.514 1.00 45.00 410 GLY A O 1
ATOM 3262 N N . PRO A 1 411 ? 4.104 -27.119 0.979 1.00 35.97 411 PRO A N 1
ATOM 3263 C CA . PRO A 1 411 ? 3.229 -26.865 2.137 1.00 35.97 411 PRO A CA 1
ATOM 3264 C C . PRO A 1 411 ? 3.274 -25.419 2.690 1.00 35.97 411 PRO A C 1
ATOM 3266 O O . PRO A 1 411 ? 2.898 -25.184 3.836 1.00 35.97 411 PRO A O 1
ATOM 3269 N N . GLY A 1 412 ? 3.763 -24.447 1.912 1.00 39.09 412 GLY A N 1
ATOM 3270 C CA . GLY A 1 412 ? 3.984 -23.062 2.343 1.00 39.09 412 GLY A CA 1
ATOM 3271 C C . GLY A 1 412 ? 2.903 -22.067 1.885 1.00 39.09 412 GLY A C 1
ATOM 3272 O O . GLY A 1 412 ? 2.001 -22.429 1.134 1.00 39.09 412 GLY A O 1
ATOM 3273 N N . PRO A 1 413 ? 3.011 -20.778 2.265 1.00 33.03 413 PRO A N 1
ATOM 3274 C CA . PRO A 1 413 ? 2.015 -19.722 1.995 1.00 33.03 413 PRO A CA 1
ATOM 3275 C C . PRO A 1 413 ? 1.760 -19.390 0.509 1.00 33.03 413 PRO A C 1
ATOM 3277 O O . PRO A 1 413 ? 0.952 -18.517 0.206 1.00 33.03 413 PRO A O 1
ATOM 3280 N N . LEU A 1 414 ? 2.451 -20.066 -0.413 1.00 38.50 414 LEU A N 1
ATOM 3281 C CA . LEU A 1 414 ? 2.474 -19.845 -1.866 1.00 38.50 414 LEU A CA 1
ATOM 3282 C C . LEU A 1 414 ? 1.342 -20.553 -2.649 1.00 38.50 414 LEU A C 1
ATOM 3284 O O . LEU A 1 414 ? 1.310 -20.506 -3.877 1.00 38.50 414 LEU A O 1
ATOM 3288 N N . MET A 1 415 ? 0.420 -21.224 -1.964 1.00 39.81 415 MET A N 1
ATOM 3289 C CA . MET A 1 415 ? -0.636 -22.074 -2.539 1.00 39.81 415 MET A CA 1
ATOM 3290 C C . MET A 1 415 ? -1.758 -21.219 -3.174 1.00 39.81 415 MET A C 1
ATOM 3292 O O . MET A 1 415 ? -2.326 -20.376 -2.493 1.00 39.81 415 MET A O 1
ATOM 3296 N N . THR A 1 416 ? -2.202 -21.348 -4.432 1.00 39.88 416 THR A N 1
ATOM 3297 C CA . THR A 1 416 ? -2.431 -22.538 -5.275 1.00 39.88 416 THR A CA 1
ATOM 3298 C C . THR A 1 416 ? -2.561 -22.113 -6.749 1.00 39.88 416 THR A C 1
ATOM 3300 O O . THR A 1 416 ? -3.426 -21.308 -7.101 1.00 39.88 416 THR A O 1
ATOM 3303 N N . LEU A 1 417 ? -1.769 -22.709 -7.648 1.00 36.69 417 LEU A N 1
ATOM 3304 C CA . LEU A 1 417 ? -1.911 -22.515 -9.101 1.00 36.69 417 LEU A CA 1
ATOM 3305 C C . LEU A 1 417 ? -3.252 -23.057 -9.650 1.00 36.69 417 LEU A C 1
ATOM 3307 O O . LEU A 1 417 ? -3.714 -22.624 -10.705 1.00 36.69 417 LEU A O 1
ATOM 3311 N N . GLU A 1 418 ? -3.903 -23.966 -8.918 1.00 35.47 418 GLU A N 1
ATOM 3312 C CA . GLU A 1 418 ? -5.226 -24.508 -9.264 1.00 35.47 418 GLU A CA 1
ATOM 3313 C C . GLU A 1 418 ? -6.327 -23.432 -9.253 1.00 35.47 418 GLU A C 1
ATOM 3315 O O . GLU A 1 418 ? -7.218 -23.470 -10.100 1.00 35.47 418 GLU A O 1
ATOM 3320 N N . ASN A 1 419 ? -6.197 -22.388 -8.423 1.00 32.22 419 ASN A N 1
ATOM 3321 C CA . ASN A 1 419 ? -7.083 -21.218 -8.469 1.00 32.22 419 ASN A CA 1
ATOM 3322 C C . ASN A 1 419 ? -6.792 -20.310 -9.679 1.00 32.22 419 ASN A C 1
ATOM 3324 O O . ASN A 1 419 ? -7.708 -19.733 -10.258 1.00 32.22 419 ASN A O 1
ATOM 3328 N N . GLY A 1 420 ? -5.535 -20.236 -10.133 1.00 33.41 420 GLY A N 1
ATOM 3329 C CA . GLY A 1 420 ? -5.143 -19.450 -11.312 1.00 33.41 420 GLY A CA 1
ATOM 3330 C C . GLY A 1 420 ? -5.740 -19.965 -12.629 1.00 33.41 420 GLY A C 1
ATOM 3331 O O . GLY A 1 420 ? -5.986 -19.178 -13.539 1.00 33.41 420 GLY A O 1
ATOM 3332 N N . LEU A 1 421 ? -6.019 -21.270 -12.727 1.00 30.00 421 LEU A N 1
ATOM 3333 C CA . LEU A 1 421 ? -6.675 -21.880 -13.891 1.00 30.00 421 LEU A CA 1
ATOM 3334 C C . LEU A 1 421 ? -8.200 -21.687 -13.895 1.00 30.00 421 LEU A C 1
ATOM 3336 O O . LEU A 1 421 ? -8.782 -21.582 -14.975 1.00 30.00 421 LEU A O 1
ATOM 3340 N N . ALA A 1 422 ? -8.842 -21.589 -12.726 1.00 32.81 422 ALA A N 1
ATOM 3341 C CA . ALA A 1 422 ? -10.267 -21.255 -12.621 1.00 32.81 422 ALA A CA 1
ATOM 3342 C C . ALA A 1 422 ? -10.553 -19.807 -13.073 1.00 32.81 422 ALA A C 1
ATOM 3344 O O . ALA A 1 422 ? -11.566 -19.542 -13.716 1.00 32.81 422 ALA A O 1
ATOM 3345 N N . ILE A 1 423 ? -9.596 -18.903 -12.845 1.00 31.77 423 ILE A N 1
ATOM 3346 C CA . ILE A 1 423 ? -9.634 -17.479 -13.214 1.00 31.77 423 ILE A CA 1
ATOM 3347 C C . ILE A 1 423 ? -9.601 -17.247 -14.740 1.00 31.77 423 ILE A C 1
ATOM 3349 O O . ILE A 1 423 ? -10.107 -16.236 -15.223 1.00 31.77 423 ILE A O 1
ATOM 3353 N N . VAL A 1 424 ? -9.099 -18.203 -15.534 1.00 33.47 424 VAL A N 1
ATOM 3354 C CA . VAL A 1 424 ? -9.033 -18.089 -17.009 1.00 33.47 424 VAL A CA 1
ATOM 3355 C C . VAL A 1 424 ? -10.425 -17.987 -17.655 1.00 33.47 424 VAL A C 1
ATOM 3357 O O . VAL A 1 424 ? -10.537 -17.501 -18.779 1.00 33.47 424 VAL A O 1
ATOM 3360 N N . LYS A 1 425 ? -11.494 -18.405 -16.960 1.00 30.48 425 LYS A N 1
ATOM 3361 C CA . LYS A 1 425 ? -12.868 -18.280 -17.469 1.00 30.48 425 LYS A CA 1
ATOM 3362 C C . LYS A 1 425 ? -13.500 -16.899 -17.264 1.00 30.48 425 LYS A C 1
ATOM 3364 O O . LYS A 1 425 ? -14.305 -16.521 -18.107 1.00 30.48 425 LYS A O 1
ATOM 3369 N N . ASP A 1 426 ? -13.081 -16.139 -16.250 1.00 29.86 426 ASP A N 1
ATOM 3370 C CA . ASP A 1 426 ? -13.724 -14.864 -15.881 1.00 29.86 426 ASP A CA 1
ATOM 3371 C C . ASP A 1 426 ? -12.829 -13.626 -16.105 1.00 29.86 426 ASP A C 1
ATOM 3373 O O . ASP A 1 426 ? -13.311 -12.497 -16.107 1.00 29.86 426 ASP A O 1
ATOM 3377 N N . PHE A 1 427 ? -11.533 -13.803 -16.395 1.00 27.25 427 PHE A N 1
ATOM 3378 C CA . PHE A 1 427 ? -10.602 -12.693 -16.675 1.00 27.25 427 PHE A CA 1
ATOM 3379 C C . PHE A 1 427 ? -10.629 -12.154 -18.112 1.00 27.25 427 PHE A C 1
ATOM 3381 O O . PHE A 1 427 ? -9.778 -11.351 -18.488 1.00 27.25 427 PHE A O 1
ATOM 3388 N N . GLY A 1 428 ? -11.628 -12.534 -18.912 1.00 29.05 428 GLY A N 1
ATOM 3389 C CA . GLY A 1 428 ? -11.865 -11.927 -20.225 1.00 29.05 428 GLY A CA 1
ATOM 3390 C C . GLY A 1 428 ? -12.231 -10.435 -20.176 1.00 29.05 428 GLY A C 1
ATOM 3391 O O . GLY A 1 428 ? -12.304 -9.816 -21.231 1.00 29.05 428 GLY A O 1
ATOM 3392 N N . HIS A 1 429 ? -12.452 -9.855 -18.985 1.00 26.92 429 HIS A N 1
ATOM 3393 C CA . HIS A 1 429 ? -13.004 -8.503 -18.834 1.00 26.92 429 HIS A CA 1
ATOM 3394 C C . HIS A 1 429 ? -12.335 -7.587 -17.786 1.00 26.92 429 HIS A C 1
ATOM 3396 O O . HIS A 1 429 ? -12.798 -6.463 -17.613 1.00 26.92 429 HIS A O 1
ATOM 3402 N N . ALA A 1 430 ? -11.254 -7.986 -17.105 1.00 25.09 430 ALA A N 1
ATOM 3403 C CA . ALA A 1 430 ? -10.636 -7.152 -16.062 1.00 25.09 430 ALA A CA 1
ATOM 3404 C C . ALA A 1 430 ? -9.267 -6.594 -16.494 1.00 25.09 430 ALA A C 1
ATOM 3406 O O . ALA A 1 430 ? -8.229 -7.239 -16.345 1.00 25.09 430 ALA A O 1
ATOM 3407 N N . SER A 1 431 ? -9.288 -5.378 -17.040 1.00 24.00 431 SER A N 1
ATOM 3408 C CA . SER A 1 431 ? -8.117 -4.569 -17.397 1.00 24.00 431 SER A CA 1
ATOM 3409 C C . SER A 1 431 ? -7.307 -4.158 -16.151 1.00 24.00 431 SER A C 1
ATOM 3411 O O . SER A 1 431 ? -7.861 -3.838 -15.103 1.00 24.00 431 SER A O 1
ATOM 3413 N N . TRP A 1 432 ? -5.980 -4.228 -16.270 1.00 24.52 432 TRP A N 1
ATOM 3414 C CA . TRP A 1 432 ? -4.975 -4.303 -15.195 1.00 24.52 432 TRP A CA 1
ATOM 3415 C C . TRP A 1 432 ? -4.671 -2.950 -14.508 1.00 24.52 432 TRP A C 1
ATOM 3417 O O . TRP A 1 432 ? -4.408 -1.974 -15.202 1.00 24.52 432 TRP A O 1
ATOM 3427 N N . LEU A 1 433 ? -4.635 -2.909 -13.165 1.00 24.22 433 LEU A N 1
ATOM 3428 C CA . LEU A 1 433 ? -4.498 -1.693 -12.330 1.00 24.22 433 LEU A CA 1
ATOM 3429 C C . LEU A 1 433 ? -3.078 -1.429 -11.745 1.00 24.22 433 LEU A C 1
ATOM 3431 O O . LEU A 1 433 ? -2.308 -2.389 -11.601 1.00 24.22 433 LEU A O 1
ATOM 3435 N N . PRO A 1 434 ? -2.737 -0.165 -11.380 1.00 26.02 434 PRO A N 1
ATOM 3436 C CA . PRO A 1 434 ? -1.440 0.293 -10.841 1.00 26.02 434 PRO A CA 1
ATOM 3437 C C . PRO A 1 434 ? -1.331 0.096 -9.316 1.00 26.02 434 PRO A C 1
ATOM 3439 O O . PRO A 1 434 ? -2.325 0.197 -8.608 1.00 26.02 434 PRO A O 1
ATOM 3442 N N . VAL A 1 435 ? -0.135 -0.191 -8.780 1.00 30.28 435 VAL A N 1
ATOM 3443 C CA . VAL A 1 435 ? 0.049 -0.654 -7.387 1.00 30.28 435 VAL A CA 1
ATOM 3444 C C . VAL A 1 435 ? 0.919 0.301 -6.563 1.00 30.28 435 VAL A C 1
ATOM 3446 O O . VAL A 1 435 ? 2.125 0.272 -6.761 1.00 30.28 435 VAL A O 1
ATOM 3449 N N . GLN A 1 436 ? 0.338 1.064 -5.614 1.00 32.38 436 GLN A N 1
ATOM 3450 C CA . GLN A 1 436 ? 0.663 0.922 -4.172 1.00 32.38 436 GLN A CA 1
ATOM 3451 C C . GLN A 1 436 ? -0.149 1.755 -3.159 1.00 32.38 436 GLN A C 1
ATOM 3453 O O . GLN A 1 436 ? -0.373 1.249 -2.065 1.00 32.38 436 GLN A O 1
ATOM 3458 N N . LYS A 1 437 ? -0.721 2.915 -3.495 1.00 30.92 437 LYS A N 1
ATOM 3459 C CA . LYS A 1 437 ? -1.864 3.461 -2.723 1.00 30.92 437 LYS A CA 1
ATOM 3460 C C . LYS A 1 437 ? -3.177 2.956 -3.305 1.00 30.92 437 LYS A C 1
ATOM 3462 O O . LYS A 1 437 ? -3.973 2.342 -2.602 1.00 30.92 437 LYS A O 1
ATOM 3467 N N . GLU A 1 438 ? -3.284 3.053 -4.626 1.00 29.12 438 GLU A N 1
ATOM 3468 C CA . GLU A 1 438 ? -4.387 2.501 -5.403 1.00 29.12 438 GLU A CA 1
ATOM 3469 C C . GLU A 1 438 ? -4.529 0.996 -5.247 1.00 29.12 438 GLU A C 1
ATOM 3471 O O . GLU A 1 438 ? -5.624 0.521 -5.445 1.00 29.12 438 GLU A O 1
ATOM 3476 N N . VAL A 1 439 ? -3.495 0.237 -4.859 1.00 30.14 439 VAL A N 1
ATOM 3477 C CA . VAL A 1 439 ? -3.621 -1.216 -4.636 1.00 30.14 439 VAL A CA 1
ATOM 3478 C C . VAL A 1 439 ? -3.876 -1.613 -3.212 1.00 30.14 439 VAL A C 1
ATOM 3480 O O . VAL A 1 439 ? -4.522 -2.627 -3.021 1.00 30.14 439 VAL A O 1
ATOM 3483 N N . ALA A 1 440 ? -3.512 -0.819 -2.216 1.00 32.50 440 ALA A N 1
ATOM 3484 C CA . ALA A 1 440 ? -4.073 -1.033 -0.890 1.00 32.50 440 ALA A CA 1
ATOM 3485 C C . ALA A 1 440 ? -5.550 -0.582 -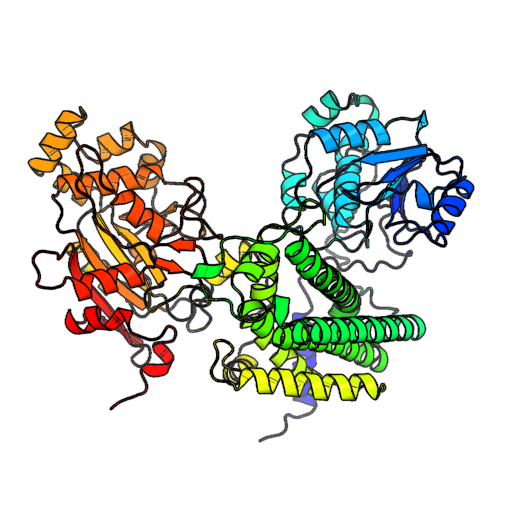0.841 1.00 32.50 440 ALA A C 1
ATOM 3487 O O . ALA A 1 440 ? -6.386 -1.309 -0.308 1.00 32.50 440 ALA A O 1
ATOM 3488 N N . GLU A 1 441 ? -5.892 0.541 -1.490 1.00 30.86 441 GLU A N 1
ATOM 3489 C CA . GLU A 1 441 ? -7.273 0.980 -1.747 1.00 30.86 441 GLU A CA 1
ATOM 3490 C C . GLU A 1 441 ? -8.024 -0.044 -2.610 1.00 30.86 441 GLU A C 1
ATOM 3492 O O . GLU A 1 441 ? -9.052 -0.567 -2.190 1.00 30.86 441 GLU A O 1
ATOM 3497 N N . TRP A 1 442 ? -7.490 -0.433 -3.769 1.00 35.59 442 TRP A N 1
ATOM 3498 C CA . TRP A 1 442 ? -8.098 -1.446 -4.632 1.00 35.59 442 TRP A CA 1
ATOM 3499 C C . TRP A 1 442 ? -8.189 -2.777 -3.913 1.00 35.59 442 TRP A C 1
ATOM 3501 O O . TRP A 1 442 ? -9.265 -3.338 -3.916 1.00 35.59 442 TRP A O 1
ATOM 3511 N N . MET A 1 443 ? -7.169 -3.285 -3.220 1.00 33.31 443 MET A N 1
ATOM 3512 C CA . MET A 1 443 ? -7.299 -4.541 -2.468 1.00 33.31 443 MET A CA 1
ATOM 3513 C C . MET A 1 443 ? -8.339 -4.441 -1.344 1.00 33.31 443 MET A C 1
ATOM 3515 O O . MET A 1 443 ? -9.023 -5.427 -1.066 1.00 33.31 443 MET A O 1
ATOM 3519 N N . GLY A 1 444 ? -8.461 -3.267 -0.713 1.00 31.67 444 GLY A N 1
ATOM 3520 C CA . GLY A 1 444 ? -9.452 -2.977 0.324 1.00 31.67 444 GLY A CA 1
ATOM 3521 C C . GLY A 1 444 ? -10.877 -2.863 -0.204 1.00 31.67 444 GLY A C 1
ATOM 3522 O O . GLY A 1 444 ? -11.814 -3.159 0.531 1.00 31.67 444 GLY A O 1
ATOM 3523 N N . HIS A 1 445 ? -11.043 -2.517 -1.481 1.00 36.28 445 HIS A N 1
ATOM 3524 C CA . HIS A 1 445 ? -12.338 -2.432 -2.161 1.00 36.28 445 HIS A CA 1
ATOM 3525 C C . HIS A 1 445 ? -12.614 -3.611 -3.115 1.00 36.28 445 HIS A C 1
ATOM 3527 O O . HIS A 1 445 ? -13.743 -3.783 -3.572 1.00 36.28 445 HIS A O 1
ATOM 3533 N N . THR A 1 446 ? -11.620 -4.456 -3.397 1.00 33.06 446 THR A N 1
ATOM 3534 C CA . THR A 1 446 ? -11.703 -5.527 -4.398 1.00 33.06 446 THR A CA 1
ATOM 3535 C C . THR A 1 446 ? -12.040 -6.839 -3.741 1.00 33.06 446 THR A C 1
ATOM 3537 O O . THR A 1 446 ? -11.179 -7.562 -3.230 1.00 33.06 446 THR A O 1
ATOM 3540 N N . LYS A 1 447 ? -13.326 -7.151 -3.843 1.00 40.06 447 LYS A N 1
ATOM 3541 C CA . LYS A 1 447 ? -13.876 -8.476 -3.624 1.00 40.06 447 LYS A CA 1
ATOM 3542 C C . LYS A 1 447 ? -13.667 -9.314 -4.897 1.00 40.06 447 LYS A C 1
ATOM 3544 O O . LYS A 1 447 ? -14.245 -9.009 -5.936 1.00 40.06 447 LYS A O 1
ATOM 3549 N N . VAL A 1 448 ? -12.823 -10.348 -4.845 1.00 29.53 448 VAL A N 1
ATOM 3550 C CA . VAL A 1 448 ? -12.440 -11.192 -6.004 1.00 29.53 448 VAL A CA 1
ATOM 3551 C C . VAL A 1 448 ? -13.492 -12.230 -6.393 1.00 29.53 448 VAL A C 1
ATOM 3553 O O . VAL A 1 448 ? -13.335 -12.921 -7.396 1.00 29.53 448 VAL A O 1
ATOM 3556 N N . TRP A 1 449 ? -14.551 -12.360 -5.596 1.00 31.42 449 TRP A N 1
ATOM 3557 C CA . TRP A 1 449 ? -15.649 -13.298 -5.800 1.00 31.42 449 TRP A CA 1
ATOM 3558 C C . TRP A 1 449 ? -16.927 -12.735 -5.161 1.00 31.42 449 TRP A C 1
ATOM 3560 O O . TRP A 1 449 ? -16.863 -12.198 -4.060 1.00 31.42 449 TRP A O 1
ATOM 3570 N N . ARG A 1 450 ? -18.084 -12.834 -5.837 1.00 45.97 450 ARG A N 1
ATOM 3571 C CA . ARG A 1 450 ? -19.371 -12.223 -5.419 1.00 45.97 450 ARG A CA 1
ATOM 3572 C C . ARG A 1 450 ? -19.306 -10.689 -5.188 1.00 45.97 450 ARG A C 1
ATOM 3574 O O . ARG A 1 450 ? -19.619 -10.222 -4.092 1.00 45.97 450 ARG A O 1
ATOM 3581 N N . PRO A 1 451 ? -18.912 -9.873 -6.188 1.00 41.03 451 PRO A N 1
ATOM 3582 C CA . PRO A 1 451 ? -18.862 -8.416 -6.034 1.00 41.03 451 PRO A CA 1
ATOM 3583 C C . PRO A 1 451 ? -20.244 -7.847 -5.665 1.00 41.03 451 PRO A C 1
ATOM 3585 O O . PRO A 1 451 ? -21.258 -8.264 -6.221 1.00 41.03 451 PRO A O 1
ATOM 3588 N N . HIS A 1 452 ? -20.277 -6.901 -4.720 1.00 53.22 452 HIS A N 1
ATOM 3589 C CA . HIS A 1 452 ? -21.493 -6.261 -4.181 1.00 53.22 452 HIS A CA 1
ATOM 3590 C C . HIS A 1 452 ? -22.493 -7.185 -3.462 1.00 53.22 452 HIS A C 1
ATOM 3592 O O . HIS A 1 452 ? -23.608 -6.759 -3.169 1.00 53.22 452 HIS A O 1
ATOM 3598 N N . GLN A 1 453 ? -22.117 -8.426 -3.152 1.00 63.34 453 GLN A N 1
ATOM 3599 C CA . GLN A 1 453 ? -22.934 -9.335 -2.349 1.00 63.34 453 GLN A CA 1
ATOM 3600 C C . GLN A 1 453 ? -22.210 -9.638 -1.043 1.00 63.34 453 GLN A C 1
ATOM 3602 O O . GLN A 1 453 ? -21.025 -9.960 -1.060 1.00 63.34 453 GLN A O 1
ATOM 3607 N N . TYR A 1 454 ? -22.919 -9.549 0.076 1.00 81.81 454 TYR A N 1
ATOM 3608 C CA . TYR A 1 454 ? -22.402 -9.838 1.412 1.00 81.81 454 TYR A CA 1
ATOM 3609 C C . TYR A 1 454 ? -23.356 -10.791 2.122 1.00 81.81 454 TYR A C 1
ATOM 3611 O O . TYR A 1 454 ? -24.553 -10.800 1.825 1.00 81.81 454 TYR A O 1
ATOM 3619 N N . LEU A 1 455 ? -22.828 -11.619 3.022 1.00 85.94 455 LEU A N 1
ATOM 3620 C CA . LEU A 1 455 ? -23.642 -12.628 3.709 1.00 85.94 455 LEU A CA 1
ATOM 3621 C C . LEU A 1 455 ? -24.593 -12.020 4.750 1.00 85.94 455 LEU A C 1
ATOM 3623 O O . LEU A 1 455 ? -25.685 -12.557 4.958 1.00 85.94 455 LEU A O 1
ATOM 3627 N N . ILE A 1 456 ? -24.201 -10.907 5.381 1.00 90.25 456 ILE A N 1
ATOM 3628 C CA . ILE A 1 456 ? -25.064 -10.151 6.293 1.00 90.25 456 ILE A CA 1
ATOM 3629 C C . ILE A 1 456 ? -26.040 -9.309 5.473 1.00 90.25 456 ILE A C 1
ATOM 3631 O O . ILE A 1 456 ? -25.640 -8.506 4.628 1.00 90.25 456 ILE A O 1
ATOM 3635 N N . ARG A 1 457 ? -27.336 -9.490 5.734 1.00 89.25 457 ARG A N 1
ATOM 3636 C CA . ARG A 1 457 ? -28.408 -8.786 5.019 1.00 89.25 457 ARG A CA 1
ATOM 3637 C C . ARG A 1 457 ? -28.764 -7.449 5.681 1.00 89.25 457 ARG A C 1
ATOM 3639 O O . ARG A 1 457 ? -28.621 -7.337 6.901 1.00 89.25 457 ARG A O 1
ATOM 3646 N N . PRO A 1 458 ? -29.296 -6.463 4.931 1.00 87.25 458 PRO A N 1
ATOM 3647 C CA . PRO A 1 458 ? -29.705 -5.170 5.485 1.00 87.25 458 PRO A CA 1
ATOM 3648 C C . PRO A 1 458 ? -30.646 -5.283 6.691 1.00 87.25 458 PRO A C 1
ATOM 3650 O O . PRO A 1 458 ? -30.452 -4.586 7.683 1.00 87.25 458 PRO A O 1
ATOM 3653 N N . GLU A 1 459 ? -31.586 -6.233 6.680 1.00 88.75 459 GLU A N 1
ATOM 3654 C CA . GLU A 1 459 ? -32.529 -6.429 7.789 1.00 88.75 459 GLU A CA 1
ATOM 3655 C C . GLU A 1 459 ? -31.818 -6.886 9.076 1.00 88.75 459 GLU A C 1
ATOM 3657 O O . GLU A 1 459 ? -32.261 -6.599 10.188 1.00 88.75 459 GLU A O 1
ATOM 3662 N N . GLN A 1 460 ? -30.692 -7.599 8.956 1.00 91.12 460 GLN A N 1
ATOM 3663 C CA . GLN A 1 460 ? -29.877 -7.984 10.111 1.00 91.12 460 GLN A CA 1
ATOM 3664 C C . GLN A 1 460 ? -29.124 -6.779 10.683 1.00 91.12 460 GLN A C 1
ATOM 3666 O O . GLN A 1 460 ? -28.970 -6.695 11.900 1.00 91.12 460 GLN A O 1
ATOM 3671 N N . ILE A 1 461 ? -28.699 -5.837 9.836 1.00 90.81 461 ILE A N 1
ATOM 3672 C CA . ILE A 1 461 ? -28.025 -4.600 10.254 1.00 90.81 461 ILE A CA 1
ATOM 3673 C C . ILE A 1 461 ? -29.011 -3.647 10.944 1.00 90.81 461 ILE A C 1
ATOM 3675 O O . ILE A 1 461 ? -28.696 -3.070 11.986 1.00 90.81 461 ILE A O 1
ATOM 3679 N N . GLU A 1 462 ? -30.233 -3.525 10.427 1.00 86.19 462 GLU A N 1
ATOM 3680 C CA . GLU A 1 462 ? -31.285 -2.730 11.069 1.00 86.19 462 GLU A CA 1
ATOM 3681 C C . GLU A 1 462 ? -31.582 -3.244 12.486 1.00 86.19 462 GLU A C 1
ATOM 3683 O O . GLU A 1 462 ? -31.586 -2.469 13.447 1.00 86.19 462 GLU A O 1
ATOM 3688 N N . ASN A 1 463 ? -31.727 -4.565 12.641 1.00 86.81 463 ASN A N 1
ATOM 3689 C CA . ASN A 1 463 ? -31.927 -5.205 13.944 1.00 86.81 463 ASN A CA 1
ATOM 3690 C C . ASN A 1 463 ? -30.701 -5.096 14.863 1.00 86.81 463 ASN A C 1
ATOM 3692 O O . ASN A 1 463 ? -30.846 -5.024 16.085 1.00 86.81 463 ASN A O 1
ATOM 3696 N N . LEU A 1 464 ? -29.491 -5.062 14.296 1.00 88.00 464 LEU A N 1
ATOM 3697 C CA . LEU A 1 464 ? -28.254 -4.907 15.055 1.00 88.00 464 LEU A CA 1
ATOM 3698 C C . LEU A 1 464 ? -28.260 -3.600 15.853 1.00 88.00 464 LEU A C 1
ATOM 3700 O O . LEU A 1 464 ? -27.950 -3.614 17.044 1.00 88.00 464 LEU A O 1
ATOM 3704 N N . SER A 1 465 ? -28.660 -2.495 15.214 1.00 81.44 465 SER A N 1
ATOM 3705 C CA . SER A 1 465 ? -28.625 -1.145 15.795 1.00 81.44 465 SER A CA 1
ATOM 3706 C C . SER A 1 465 ? -29.355 -1.024 17.141 1.00 81.44 465 SER A C 1
ATOM 3708 O O . SER A 1 465 ? -28.932 -0.251 18.001 1.00 81.44 465 SER A O 1
ATOM 3710 N N . GLN A 1 466 ? -30.399 -1.832 17.359 1.00 84.94 466 GLN A N 1
ATOM 3711 C CA . GLN A 1 466 ? -31.219 -1.826 18.574 1.00 84.94 466 GLN A CA 1
ATOM 3712 C C . GLN A 1 466 ? -30.468 -2.330 19.813 1.00 84.94 466 GLN A C 1
ATOM 3714 O O . GLN A 1 466 ? -30.814 -1.963 20.933 1.00 84.94 466 GLN A O 1
ATOM 3719 N N . ASN A 1 467 ? -29.444 -3.162 19.615 1.00 88.38 467 ASN A N 1
ATOM 3720 C CA . ASN A 1 467 ? -28.710 -3.818 20.697 1.00 88.38 467 ASN A CA 1
ATOM 3721 C C . ASN A 1 467 ? -27.341 -3.181 20.974 1.00 88.38 467 ASN A C 1
ATOM 3723 O O . ASN A 1 467 ? -26.687 -3.552 21.952 1.00 88.38 467 ASN A O 1
ATOM 3727 N N . LEU A 1 468 ? -26.901 -2.243 20.130 1.00 95.94 468 LEU A N 1
ATOM 3728 C CA . LEU A 1 468 ? -25.607 -1.575 20.259 1.00 95.94 468 LEU A CA 1
ATOM 3729 C C . LEU A 1 468 ? -25.651 -0.419 21.261 1.00 95.94 468 LEU A C 1
ATOM 3731 O O . LEU A 1 468 ? -26.645 0.295 21.386 1.00 95.94 468 LEU A O 1
ATOM 3735 N N . GLU A 1 469 ? -24.529 -0.196 21.936 1.00 96.81 469 GLU A N 1
ATOM 3736 C CA . GLU A 1 469 ? -24.302 0.948 22.818 1.00 96.81 469 GLU A CA 1
ATOM 3737 C C . GLU A 1 469 ? -23.018 1.688 22.414 1.00 96.81 469 GLU A C 1
ATOM 3739 O O . GLU A 1 469 ? -22.040 1.040 22.029 1.00 96.81 469 GLU A O 1
ATOM 3744 N N . PRO A 1 470 ? -22.961 3.034 22.530 1.00 97.69 470 PRO A N 1
ATOM 3745 C CA . PRO A 1 470 ? -21.729 3.774 22.271 1.00 97.69 470 PRO A CA 1
ATOM 3746 C C . PRO A 1 470 ? -20.557 3.219 23.095 1.00 97.69 470 PRO A C 1
ATOM 3748 O O . PRO A 1 470 ? -20.636 3.103 24.322 1.00 97.69 470 PRO A O 1
ATOM 3751 N N . GLY A 1 471 ? -19.465 2.892 22.407 1.00 96.94 471 GLY A N 1
ATOM 3752 C CA . GLY A 1 471 ? -18.296 2.216 22.961 1.00 96.94 471 GLY A CA 1
ATOM 3753 C C . GLY A 1 471 ? -18.191 0.731 22.596 1.00 96.94 471 GLY A C 1
ATOM 3754 O O . GLY A 1 471 ? -17.134 0.143 22.827 1.00 96.94 471 GLY A O 1
ATOM 3755 N N . ASP A 1 472 ? -19.213 0.111 22.010 1.00 98.31 472 ASP A N 1
ATOM 3756 C CA . ASP A 1 472 ? -19.083 -1.259 21.508 1.00 98.31 472 ASP A CA 1
ATOM 3757 C C . ASP A 1 472 ? -18.010 -1.352 20.404 1.00 98.31 472 ASP A C 1
ATOM 3759 O O . ASP A 1 472 ? -17.826 -0.438 19.595 1.00 98.31 472 ASP A O 1
ATOM 3763 N N . ILE A 1 473 ? -17.277 -2.465 20.385 1.00 97.94 473 ILE A N 1
ATOM 3764 C CA . ILE A 1 473 ? -16.215 -2.765 19.422 1.00 97.94 473 ILE A CA 1
ATOM 3765 C C . ILE A 1 473 ? -16.773 -3.729 18.379 1.00 97.94 473 ILE A C 1
ATOM 3767 O O . ILE A 1 473 ? -17.262 -4.804 18.726 1.00 97.94 473 ILE A O 1
ATOM 3771 N N . LEU A 1 474 ? -16.670 -3.359 17.107 1.00 97.69 474 LEU A N 1
ATOM 3772 C CA . LEU A 1 474 ? -17.070 -4.191 15.978 1.00 97.69 474 LEU A CA 1
ATOM 3773 C C . LEU A 1 474 ? -15.834 -4.911 15.450 1.00 97.69 474 LEU A C 1
ATOM 3775 O O . LEU A 1 474 ? -14.821 -4.275 15.172 1.00 97.69 474 LEU A O 1
ATOM 3779 N N . LEU A 1 475 ? -15.916 -6.229 15.311 1.00 95.75 475 LEU A N 1
ATOM 3780 C CA . LEU A 1 475 ? -14.944 -7.045 14.594 1.00 95.75 475 LEU A CA 1
ATOM 3781 C C . LEU A 1 475 ? -15.588 -7.516 13.301 1.00 95.75 475 LEU A C 1
ATOM 3783 O O . LEU A 1 475 ? -16.651 -8.133 13.326 1.00 95.75 475 LEU A O 1
ATOM 3787 N N . GLU A 1 476 ? -14.933 -7.233 12.184 1.00 92.44 476 GLU A N 1
ATOM 3788 C CA . GLU A 1 476 ? -15.490 -7.454 10.856 1.00 92.44 476 GLU A CA 1
ATOM 3789 C C . GLU A 1 476 ? -14.609 -8.404 10.047 1.00 92.44 476 GLU A C 1
ATOM 3791 O O . GLU A 1 476 ? -13.372 -8.382 10.108 1.00 92.44 476 GLU A O 1
ATOM 3796 N N . ARG A 1 477 ? -15.278 -9.235 9.253 1.00 84.56 477 ARG A N 1
ATOM 3797 C CA . ARG A 1 477 ? -14.686 -10.108 8.247 1.00 84.56 477 ARG A CA 1
ATOM 3798 C C . ARG A 1 477 ? -15.428 -9.871 6.942 1.00 84.56 477 ARG A C 1
ATOM 3800 O O . ARG A 1 477 ? -16.631 -10.108 6.857 1.00 84.56 477 ARG A O 1
ATOM 3807 N N . ARG A 1 478 ? -14.698 -9.449 5.914 1.00 77.62 478 ARG A N 1
ATOM 3808 C CA . ARG A 1 478 ? -15.188 -9.444 4.534 1.00 77.62 478 ARG A CA 1
ATOM 3809 C C . ARG A 1 478 ? -14.484 -10.562 3.771 1.00 77.62 478 ARG A C 1
ATOM 3811 O O . ARG A 1 478 ? -13.258 -10.574 3.671 1.00 77.62 478 ARG A O 1
ATOM 3818 N N . GLU A 1 479 ? -15.241 -11.530 3.284 1.00 59.28 479 GLU A N 1
ATOM 3819 C CA . GLU A 1 479 ? -14.738 -12.649 2.499 1.00 59.28 479 GLU A CA 1
ATOM 3820 C C . GLU A 1 479 ? -14.390 -12.200 1.084 1.00 59.28 479 GLU A C 1
ATOM 3822 O O . GLU A 1 479 ? -14.960 -11.253 0.542 1.00 59.28 479 GLU A O 1
ATOM 3827 N N . TRP A 1 480 ? -13.423 -12.890 0.482 1.00 45.06 480 TRP A N 1
ATOM 3828 C CA . TRP A 1 480 ? -12.955 -12.635 -0.884 1.00 45.06 480 TRP A CA 1
ATOM 3829 C C . TRP A 1 480 ? -12.349 -11.250 -1.126 1.00 45.06 480 TRP A C 1
ATOM 3831 O O . TRP A 1 480 ? -12.061 -10.914 -2.269 1.00 45.06 480 TRP A O 1
ATOM 3841 N N . TYR A 1 481 ? -12.086 -10.455 -0.093 1.00 44.78 481 TYR A N 1
ATOM 3842 C CA . TYR A 1 481 ? -11.309 -9.230 -0.254 1.00 44.78 481 TYR A CA 1
ATOM 3843 C C . TYR A 1 481 ? -9.821 -9.532 -0.355 1.00 44.78 481 TYR A C 1
ATOM 3845 O O . TYR A 1 481 ? -9.276 -10.338 0.405 1.00 44.78 481 TYR A O 1
ATOM 3853 N N . LEU A 1 482 ? -9.142 -8.855 -1.278 1.00 34.56 482 LEU A N 1
ATOM 3854 C CA . LEU A 1 482 ? -7.699 -9.008 -1.444 1.00 34.56 482 LEU A CA 1
ATOM 3855 C C . LEU A 1 482 ? -6.908 -8.540 -0.215 1.00 34.56 482 LEU A C 1
ATOM 3857 O O . LEU A 1 482 ? -5.825 -9.069 0.014 1.00 34.56 482 LEU A O 1
ATOM 3861 N N . THR A 1 483 ? -7.434 -7.631 0.615 1.00 39.16 483 THR A N 1
ATOM 3862 C CA . THR A 1 483 ? -6.823 -7.250 1.910 1.00 39.16 483 THR A CA 1
ATOM 3863 C C . THR A 1 483 ? -6.648 -8.412 2.876 1.00 39.16 483 THR A C 1
ATOM 3865 O O . THR A 1 483 ? -5.754 -8.373 3.723 1.00 39.16 483 THR A O 1
ATOM 3868 N N . ASN A 1 484 ? -7.414 -9.497 2.721 1.00 36.75 484 ASN A N 1
ATOM 3869 C CA . ASN A 1 484 ? -7.173 -10.707 3.494 1.00 36.75 484 ASN A CA 1
ATOM 3870 C C . ASN A 1 484 ? -5.789 -11.290 3.176 1.00 36.75 484 ASN A C 1
ATOM 3872 O O . ASN A 1 484 ? -5.204 -11.942 4.028 1.00 36.75 484 ASN A O 1
ATOM 3876 N N . VAL A 1 485 ? -5.184 -11.020 2.014 1.00 35.53 485 VAL A N 1
ATOM 3877 C CA . VAL A 1 485 ? -3.832 -11.464 1.629 1.00 35.53 485 VAL A CA 1
ATOM 3878 C C . VAL A 1 485 ? -2.755 -10.606 2.321 1.00 35.53 485 VAL A C 1
ATOM 3880 O O . VAL A 1 485 ? -2.034 -9.848 1.692 1.00 35.53 485 VAL A O 1
ATOM 3883 N N . GLY A 1 486 ? -2.636 -10.725 3.646 1.00 39.50 486 GLY A N 1
ATOM 3884 C CA . GLY A 1 486 ? -1.526 -10.121 4.406 1.00 39.50 486 GLY A CA 1
ATOM 3885 C C . GLY A 1 486 ? -1.779 -10.029 5.908 1.00 39.50 486 GLY A C 1
ATOM 3886 O O . GLY A 1 486 ? -0.861 -10.206 6.698 1.00 39.50 486 GLY A O 1
ATOM 3887 N N . ILE A 1 487 ? -3.043 -9.881 6.306 1.00 47.38 487 ILE A N 1
ATOM 3888 C CA . ILE A 1 487 ? -3.446 -9.778 7.712 1.00 47.38 487 ILE A CA 1
ATOM 3889 C C . ILE A 1 487 ? -3.512 -11.189 8.339 1.00 47.38 487 ILE A C 1
ATOM 3891 O O . ILE A 1 487 ? -4.083 -12.104 7.726 1.00 47.38 487 ILE A O 1
ATOM 3895 N N . PRO A 1 488 ? -2.893 -11.430 9.512 1.00 47.91 488 PRO A N 1
ATOM 3896 C CA . PRO A 1 488 ? -2.930 -12.732 10.171 1.00 47.91 488 PRO A CA 1
ATOM 3897 C C . PRO A 1 488 ? -4.280 -12.977 10.858 1.00 47.91 488 PRO A C 1
ATOM 3899 O O . PRO A 1 488 ? -4.762 -12.140 11.618 1.00 47.91 488 PRO A O 1
ATOM 3902 N N . GLY A 1 489 ? -4.843 -14.175 10.672 1.00 61.91 489 GLY A N 1
ATOM 3903 C CA . GLY A 1 489 ? -6.025 -14.629 11.410 1.00 61.91 489 GLY A CA 1
ATOM 3904 C C . GLY A 1 489 ? -7.339 -14.651 10.627 1.00 61.91 489 GLY A C 1
ATOM 3905 O O . GLY A 1 489 ? -7.357 -14.454 9.413 1.00 61.91 489 GLY A O 1
ATOM 3906 N N . PHE A 1 490 ? -8.432 -14.963 11.333 1.00 76.56 490 PHE A N 1
ATOM 3907 C CA . PHE A 1 490 ? -9.786 -14.979 10.778 1.00 76.56 490 PHE A CA 1
ATOM 3908 C C . PHE A 1 490 ? -10.360 -13.561 10.716 1.00 76.56 490 PHE A C 1
ATOM 3910 O O . PHE A 1 490 ? -10.735 -13.109 9.642 1.00 76.56 490 PHE A O 1
ATOM 3917 N N . TRP A 1 491 ? -10.372 -12.840 11.833 1.00 84.06 491 TRP A N 1
ATOM 3918 C CA . TRP A 1 491 ? -10.822 -11.451 11.904 1.00 84.06 491 TRP A CA 1
ATOM 3919 C C . TRP A 1 491 ? -9.766 -10.508 11.332 1.00 84.06 491 TRP A C 1
ATOM 3921 O O . TRP A 1 491 ? -8.597 -10.594 11.720 1.00 84.06 491 TRP A O 1
ATOM 3931 N N . THR A 1 492 ? -10.173 -9.608 10.434 1.00 77.56 492 THR A N 1
ATOM 3932 C CA . THR A 1 492 ? -9.245 -8.747 9.681 1.00 77.56 492 THR A CA 1
ATOM 3933 C C . THR A 1 492 ? -9.443 -7.256 9.907 1.00 77.56 492 THR A C 1
ATOM 3935 O O . THR A 1 492 ? -8.532 -6.489 9.606 1.00 77.56 492 THR A O 1
ATOM 3938 N N . HIS A 1 493 ? -10.568 -6.836 10.488 1.00 86.81 493 HIS A N 1
ATOM 3939 C CA . HIS A 1 493 ? -10.856 -5.428 10.749 1.00 86.81 493 HIS A CA 1
ATOM 3940 C C . HIS A 1 493 ? -11.506 -5.216 12.116 1.00 86.81 493 HIS A C 1
ATOM 3942 O O . HIS A 1 493 ? -12.166 -6.114 12.645 1.00 86.81 493 HIS A O 1
ATOM 3948 N N . ALA A 1 494 ? -11.296 -4.028 12.682 1.00 92.44 494 ALA A N 1
ATOM 3949 C CA . ALA A 1 494 ? -11.934 -3.589 13.913 1.00 92.44 494 ALA A CA 1
ATOM 3950 C C . ALA A 1 494 ? -12.380 -2.126 13.802 1.00 92.44 494 ALA A C 1
ATOM 3952 O O . ALA A 1 494 ? -11.653 -1.289 13.267 1.00 92.44 494 ALA A O 1
ATOM 3953 N N . ALA A 1 495 ? -13.549 -1.822 14.354 1.00 96.31 495 ALA A N 1
ATOM 3954 C CA . ALA A 1 495 ? -14.144 -0.493 14.360 1.00 96.31 495 ALA A CA 1
ATOM 3955 C C . ALA A 1 495 ? -14.764 -0.176 15.729 1.00 96.31 495 ALA A C 1
ATOM 3957 O O . ALA A 1 495 ? -14.998 -1.071 16.547 1.00 96.31 495 ALA A O 1
ATOM 3958 N N . LEU A 1 496 ? -15.020 1.107 15.998 1.00 97.75 496 LEU A N 1
ATOM 3959 C CA . LEU A 1 496 ? -15.641 1.562 17.242 1.00 97.75 496 LEU A CA 1
ATOM 3960 C C . LEU A 1 496 ? -17.023 2.157 16.963 1.00 97.75 496 LEU A C 1
ATOM 3962 O O . LEU A 1 496 ? -17.152 3.123 16.211 1.00 97.75 496 LEU A O 1
ATOM 3966 N N . TYR A 1 497 ? -18.050 1.626 17.623 1.00 98.19 497 TYR A N 1
ATOM 3967 C CA . TYR A 1 497 ? -19.394 2.185 17.567 1.00 98.19 497 TYR A CA 1
ATOM 3968 C C . TYR A 1 497 ? -19.483 3.446 18.426 1.00 98.19 497 TYR A C 1
ATOM 3970 O O . TYR A 1 497 ? -19.263 3.415 19.638 1.00 98.19 497 TYR A O 1
ATOM 3978 N N . ILE A 1 498 ? -19.823 4.571 17.804 1.00 97.50 498 ILE A N 1
ATOM 3979 C CA . ILE A 1 498 ? -19.988 5.869 18.475 1.00 97.50 498 ILE A CA 1
ATOM 3980 C C . ILE A 1 498 ? -21.459 6.172 18.789 1.00 97.50 498 ILE A C 1
ATOM 3982 O O . ILE A 1 498 ? -21.741 7.082 19.567 1.00 97.50 498 ILE A O 1
ATOM 3986 N N . GLY A 1 499 ? -22.381 5.391 18.220 1.00 95.69 499 GLY A N 1
ATOM 3987 C CA . GLY A 1 499 ? -23.821 5.480 18.442 1.00 95.69 499 GLY A CA 1
ATOM 3988 C C . GLY A 1 499 ? -24.532 6.572 17.658 1.00 95.69 499 GLY A C 1
ATOM 3989 O O . GLY A 1 499 ? -23.912 7.456 17.070 1.00 95.69 499 GLY A O 1
ATOM 3990 N N . THR A 1 500 ? -25.859 6.507 17.670 1.00 95.19 500 THR A N 1
ATOM 3991 C CA . THR A 1 500 ? -26.771 7.528 17.140 1.00 95.19 500 THR A CA 1
ATOM 3992 C C . THR A 1 500 ? -26.772 8.793 18.008 1.00 95.19 500 THR A C 1
ATOM 3994 O O . THR A 1 500 ? -26.369 8.740 19.177 1.00 95.19 500 THR A O 1
ATOM 3997 N N . PRO A 1 501 ? -27.235 9.946 17.484 1.00 94.94 501 PRO A N 1
ATOM 3998 C CA . PRO A 1 501 ? -27.462 11.138 18.303 1.00 94.94 501 PRO A CA 1
ATOM 3999 C C . PRO A 1 501 ? -28.311 10.852 19.552 1.00 94.94 501 PRO A C 1
ATOM 4001 O O . PRO A 1 501 ? -27.983 11.314 20.645 1.00 94.94 501 PRO A O 1
ATOM 4004 N N . GLU A 1 502 ? -29.346 10.022 19.419 1.00 94.94 502 GLU A N 1
ATOM 4005 C CA . GLU A 1 502 ? -30.251 9.637 20.502 1.00 94.94 502 GLU A CA 1
ATOM 4006 C C . GLU A 1 502 ? -29.535 8.787 21.557 1.00 94.94 502 GLU A C 1
ATOM 4008 O O . GLU A 1 502 ? -29.660 9.053 22.752 1.00 94.94 502 GLU A O 1
ATOM 4013 N N . GLN A 1 503 ? -28.730 7.804 21.138 1.00 96.19 503 GLN A N 1
ATOM 4014 C CA . GLN A 1 503 ? -27.938 6.981 22.057 1.00 96.19 503 GLN A CA 1
ATOM 4015 C C . GLN A 1 503 ? -26.880 7.805 22.796 1.00 96.19 503 GLN A C 1
ATOM 4017 O O . GLN A 1 503 ? -26.689 7.613 23.996 1.00 96.19 503 GLN A O 1
ATOM 4022 N N . ARG A 1 504 ? -26.201 8.742 22.120 1.00 96.56 504 ARG A N 1
ATOM 4023 C CA . ARG A 1 504 ? -25.213 9.622 22.771 1.00 96.56 504 ARG A CA 1
ATOM 4024 C C . ARG A 1 504 ? -25.878 10.597 23.737 1.00 96.56 504 ARG A C 1
ATOM 4026 O O . ARG A 1 504 ? -25.334 10.859 24.814 1.00 96.56 504 ARG A O 1
ATOM 4033 N N . LEU A 1 505 ? -27.069 11.094 23.407 1.00 96.12 505 LEU A N 1
ATOM 4034 C CA . LEU A 1 505 ? -27.868 11.904 24.321 1.00 96.12 505 LEU A CA 1
ATOM 4035 C C . LEU A 1 505 ? -28.304 11.092 25.546 1.00 96.12 505 LEU A C 1
ATOM 4037 O O . LEU A 1 505 ? -28.112 11.556 26.668 1.00 96.12 505 LEU A O 1
ATOM 4041 N N . ALA A 1 506 ? -28.820 9.876 25.351 1.00 96.06 506 ALA A N 1
ATOM 4042 C CA . ALA A 1 506 ? -29.218 8.984 26.438 1.00 96.06 506 ALA A CA 1
ATOM 4043 C C . ALA A 1 506 ? -28.029 8.616 27.338 1.00 96.06 506 ALA A C 1
ATOM 4045 O O . ALA A 1 506 ? -28.131 8.695 28.561 1.00 96.06 506 ALA A O 1
ATOM 4046 N N . LEU A 1 507 ? -26.873 8.300 26.746 1.00 96.00 507 LEU A N 1
ATOM 4047 C CA . LEU A 1 507 ? -25.639 8.032 27.483 1.00 96.00 507 LEU A CA 1
ATOM 4048 C C . LEU A 1 507 ? -25.185 9.256 28.289 1.00 96.00 507 LEU A C 1
ATOM 4050 O O . LEU A 1 507 ? -24.719 9.095 29.410 1.00 96.00 507 LEU A O 1
ATOM 4054 N N . SER A 1 508 ? -25.385 10.472 27.771 1.00 97.31 508 SER A N 1
ATOM 4055 C CA . SER A 1 508 ? -25.080 11.720 28.492 1.00 97.31 508 SER A CA 1
ATOM 4056 C C . SER A 1 508 ? -25.948 11.938 29.739 1.00 97.31 508 SER A C 1
ATOM 4058 O O . SER A 1 508 ? -25.557 12.705 30.615 1.00 97.31 508 SER A O 1
ATOM 4060 N N . GLN A 1 509 ? -27.120 11.296 29.824 1.00 96.56 509 GLN A N 1
ATOM 4061 C CA . GLN A 1 509 ? -28.005 11.380 30.993 1.00 96.56 509 GLN A CA 1
ATOM 4062 C C . GLN A 1 509 ? -27.688 10.338 32.071 1.00 96.56 509 GLN A C 1
ATOM 4064 O O . GLN A 1 509 ? -28.231 10.425 33.173 1.00 96.56 509 GLN A O 1
ATOM 4069 N N . ASP A 1 510 ? -26.826 9.361 31.781 1.00 97.44 510 ASP A N 1
ATOM 4070 C CA . ASP A 1 510 ? -26.390 8.392 32.781 1.00 97.44 510 ASP A CA 1
ATOM 4071 C C . ASP A 1 510 ? -25.653 9.109 33.929 1.00 97.44 510 ASP A C 1
ATOM 4073 O O . ASP A 1 510 ? -24.791 9.942 33.643 1.00 97.44 510 ASP A O 1
ATOM 4077 N N . PRO A 1 511 ? -25.941 8.813 35.213 1.00 96.75 511 PRO A N 1
ATOM 4078 C CA . PRO A 1 511 ? -25.367 9.553 36.339 1.00 96.75 511 PRO A CA 1
ATOM 4079 C C . PRO A 1 511 ? -23.836 9.636 36.312 1.00 96.75 511 PRO A C 1
ATOM 4081 O O . PRO A 1 511 ? -23.280 10.713 36.504 1.00 96.75 511 PRO A O 1
ATOM 4084 N N . GLN A 1 512 ? -23.152 8.532 35.987 1.00 94.56 512 GLN A N 1
ATOM 4085 C CA . GLN A 1 512 ? -21.686 8.498 35.963 1.00 94.56 512 GLN A CA 1
ATOM 4086 C C . GLN A 1 512 ? -21.120 9.348 34.822 1.00 94.56 512 GLN A C 1
ATOM 4088 O O . GLN A 1 512 ? -20.111 10.033 34.982 1.00 94.56 512 GLN A O 1
ATOM 4093 N N . VAL A 1 513 ? -21.778 9.314 33.661 1.00 96.38 513 VAL A N 1
ATOM 4094 C CA . VAL A 1 513 ? -21.377 10.107 32.493 1.00 96.38 513 VAL A CA 1
ATOM 4095 C C . VAL A 1 513 ? -21.670 11.584 32.735 1.00 96.38 513 VAL A C 1
ATOM 4097 O O . VAL A 1 513 ? -20.839 12.424 32.411 1.00 96.38 513 VAL A O 1
ATOM 4100 N N . LYS A 1 514 ? -22.815 11.911 33.337 1.00 96.31 514 LYS A N 1
ATOM 4101 C CA . LYS A 1 514 ? -23.213 13.279 33.671 1.00 96.31 514 LYS A CA 1
ATOM 4102 C C . LYS A 1 514 ? -22.245 13.927 34.659 1.00 96.31 514 LYS A C 1
ATOM 4104 O O . LYS A 1 514 ? -21.835 15.063 34.432 1.00 96.31 514 LYS A O 1
ATOM 4109 N N . ASP A 1 515 ? -21.836 13.202 35.698 1.00 94.75 515 ASP A N 1
ATOM 4110 C CA . ASP A 1 515 ? -20.838 13.680 36.660 1.00 94.75 515 ASP A CA 1
ATOM 4111 C C . ASP A 1 515 ? -19.482 13.916 35.977 1.00 94.75 515 ASP A C 1
ATOM 4113 O O . ASP A 1 515 ? -18.869 14.973 36.144 1.00 94.75 515 ASP A O 1
ATOM 4117 N N . TRP A 1 516 ? -19.042 12.974 35.135 1.00 94.94 516 TRP A N 1
ATOM 4118 C CA . TRP A 1 516 ? -17.814 13.104 34.346 1.00 94.94 516 TRP A CA 1
ATOM 4119 C C . TRP A 1 516 ? -17.854 14.290 33.363 1.00 94.94 516 TRP A C 1
ATOM 4121 O O . TRP A 1 516 ? -16.894 15.054 33.269 1.00 94.94 516 TRP A O 1
ATOM 4131 N N . LEU A 1 517 ? -18.972 14.499 32.662 1.00 96.00 517 LEU A N 1
ATOM 4132 C CA . LEU A 1 517 ? -19.183 15.649 31.775 1.00 96.00 517 LEU A CA 1
ATOM 4133 C C . LEU A 1 517 ? -19.202 16.971 32.556 1.00 96.00 517 LEU A C 1
ATOM 4135 O O . LEU A 1 517 ? -18.617 17.959 32.105 1.00 96.00 517 LEU A O 1
ATOM 4139 N N . GLY A 1 518 ? -19.800 16.974 33.750 1.00 94.25 518 GLY A N 1
ATOM 4140 C CA . GLY A 1 518 ? -19.818 18.116 34.661 1.00 94.25 518 GLY A CA 1
ATOM 4141 C C . GLY A 1 518 ? -18.414 18.556 35.082 1.00 94.25 518 GLY A C 1
ATOM 4142 O O . GLY A 1 518 ? -18.123 19.751 35.064 1.00 94.25 518 GLY A O 1
ATOM 4143 N N . GLN A 1 519 ? -17.508 17.606 35.350 1.00 92.50 519 GLN A N 1
ATOM 4144 C CA . GLN A 1 519 ? -16.088 17.895 35.614 1.00 92.50 519 GLN A CA 1
ATOM 4145 C C . GLN A 1 519 ? -15.385 18.570 34.425 1.00 92.50 519 GLN A C 1
ATOM 4147 O O . GLN A 1 519 ? -14.412 19.296 34.610 1.00 92.50 519 GLN A O 1
ATOM 4152 N N . MET A 1 520 ? -15.883 18.354 33.205 1.00 92.12 520 MET A N 1
ATOM 4153 C CA . MET A 1 520 ? -15.374 18.963 31.973 1.00 92.12 520 MET A CA 1
ATOM 4154 C C . MET A 1 520 ? -16.115 20.256 31.590 1.00 92.12 520 MET A C 1
ATOM 4156 O O . MET A 1 520 ? -15.789 20.861 30.569 1.00 92.12 520 MET A O 1
ATOM 4160 N N . GLY A 1 521 ? -17.098 20.691 32.389 1.00 94.62 521 GLY A N 1
ATOM 4161 C CA . GLY A 1 521 ? -17.857 21.925 32.168 1.00 94.62 521 GLY A CA 1
ATOM 4162 C C . GLY A 1 521 ? -18.886 21.855 31.035 1.00 94.62 521 GLY A C 1
ATOM 4163 O O . GLY A 1 521 ? -19.248 22.890 30.478 1.00 94.62 521 GLY A O 1
ATOM 4164 N N . VAL A 1 522 ? -19.357 20.659 30.672 1.00 95.94 522 VAL A N 1
ATOM 4165 C CA . VAL A 1 522 ? -20.307 20.438 29.567 1.00 95.94 522 VAL A CA 1
ATOM 4166 C C . VAL A 1 522 ? -21.477 19.552 29.991 1.00 95.94 522 VAL A C 1
ATOM 4168 O O . VAL A 1 522 ? -21.409 18.842 30.987 1.00 95.94 522 VAL A O 1
ATOM 4171 N N . GLN A 1 523 ? -22.576 19.597 29.232 1.00 92.38 523 GLN A N 1
ATOM 4172 C CA . GLN A 1 523 ? -23.833 18.914 29.581 1.00 92.38 523 GLN A CA 1
ATOM 4173 C C . GLN A 1 523 ? -24.122 17.659 28.745 1.00 92.38 523 GLN A C 1
ATOM 4175 O O . GLN A 1 523 ? -25.037 16.906 29.070 1.00 92.38 523 GLN A O 1
ATOM 4180 N N . SER A 1 524 ? -23.379 17.429 27.659 1.00 96.56 524 SER A N 1
ATOM 4181 C CA . SER A 1 524 ? -23.558 16.260 26.794 1.00 96.56 524 SER A CA 1
ATOM 4182 C C . SER A 1 524 ? -22.255 15.826 26.129 1.00 96.56 524 SER A C 1
ATOM 4184 O O . SER A 1 524 ? -21.313 16.614 26.002 1.00 96.56 524 SER A O 1
ATOM 4186 N N . LEU A 1 525 ? -22.216 14.573 25.668 1.00 95.88 525 LEU A N 1
ATOM 4187 C CA . LEU A 1 525 ? -21.100 14.039 24.886 1.00 95.88 525 LEU A CA 1
ATOM 4188 C C . LEU A 1 525 ? -20.871 14.844 23.611 1.00 95.88 525 LEU A C 1
ATOM 4190 O O . LEU A 1 525 ? -19.741 15.225 23.326 1.00 95.88 525 LEU A O 1
ATOM 4194 N N . ASP A 1 526 ? -21.939 15.171 22.889 1.00 96.81 526 ASP A N 1
ATOM 4195 C CA . ASP A 1 526 ? -21.861 15.956 21.656 1.00 96.81 526 ASP A CA 1
ATOM 4196 C C . ASP A 1 526 ? -21.330 17.373 21.923 1.00 96.81 526 ASP A C 1
ATOM 4198 O O . ASP A 1 526 ? -20.530 17.883 21.138 1.00 96.81 526 ASP A O 1
ATOM 4202 N N . ALA A 1 527 ? -21.673 17.983 23.066 1.00 97.06 527 ALA A N 1
ATOM 4203 C CA . ALA A 1 527 ? -21.078 19.251 23.485 1.00 97.06 527 ALA A CA 1
ATOM 4204 C C . ALA A 1 527 ? -19.569 19.112 23.754 1.00 97.06 527 ALA A C 1
ATOM 4206 O O . ALA A 1 527 ? -18.792 19.955 23.302 1.00 97.06 527 ALA A O 1
ATOM 4207 N N . LEU A 1 528 ? -19.141 18.031 24.419 1.00 96.94 528 LEU A N 1
ATOM 4208 C CA . LEU A 1 528 ? -17.721 17.764 24.668 1.00 96.94 528 LEU A CA 1
ATOM 4209 C C . LEU A 1 528 ? -16.940 17.525 23.368 1.00 96.94 528 LEU A C 1
ATOM 4211 O O . LEU A 1 528 ? -15.850 18.072 23.189 1.00 96.94 528 LEU A O 1
ATOM 4215 N N . ILE A 1 529 ? -17.492 16.721 22.451 1.00 96.81 529 ILE A N 1
ATOM 4216 C CA . ILE A 1 529 ? -16.874 16.424 21.152 1.00 96.81 529 ILE A CA 1
ATOM 4217 C C . ILE A 1 529 ? -16.789 17.702 20.321 1.00 96.81 529 ILE A C 1
ATOM 4219 O O . ILE A 1 529 ? -15.731 17.989 19.773 1.00 96.81 529 ILE A O 1
ATOM 4223 N N . ARG A 1 530 ? -17.846 18.521 20.279 1.00 96.44 530 ARG A N 1
ATOM 4224 C CA . ARG A 1 530 ? -17.825 19.820 19.594 1.00 96.44 530 ARG A CA 1
ATOM 4225 C C . ARG A 1 530 ? -16.762 20.757 20.161 1.00 96.44 530 ARG A C 1
ATOM 4227 O O . ARG A 1 530 ? -16.086 21.434 19.393 1.00 96.44 530 ARG A O 1
ATOM 4234 N N . GLN A 1 531 ? -16.617 20.798 21.484 1.00 94.62 531 GLN A N 1
ATOM 4235 C CA . GLN A 1 531 ? -15.638 21.652 22.153 1.00 94.62 531 GLN A CA 1
ATOM 4236 C C . GLN A 1 531 ? -14.195 21.202 21.880 1.00 94.62 531 GLN A C 1
ATOM 4238 O O . GLN A 1 531 ? -13.335 22.042 21.627 1.00 94.62 531 GLN A O 1
ATOM 4243 N N . ARG A 1 532 ? -13.912 19.893 21.939 1.00 93.94 532 ARG A N 1
ATOM 4244 C CA . ARG A 1 532 ? -12.544 19.354 21.808 1.00 93.94 532 ARG A CA 1
ATOM 4245 C C . ARG A 1 532 ? -12.127 19.063 20.369 1.00 93.94 532 ARG A C 1
ATOM 4247 O O . ARG A 1 532 ? -10.963 19.240 20.023 1.00 93.94 532 ARG A O 1
ATOM 4254 N N . TYR A 1 533 ? -13.063 18.599 19.550 1.00 95.25 533 TYR A N 1
ATOM 4255 C CA . TYR A 1 533 ? -12.837 18.085 18.199 1.00 95.25 533 TYR A CA 1
ATOM 4256 C C . TYR A 1 533 ? -13.915 18.612 17.231 1.00 95.25 533 TYR A C 1
ATOM 4258 O O . TYR A 1 533 ? -14.682 17.829 16.665 1.00 95.25 533 TYR A O 1
ATOM 4266 N N . PRO A 1 534 ? -13.986 19.938 16.999 1.00 91.94 534 PRO A N 1
ATOM 4267 C CA . PRO A 1 534 ? -15.053 20.559 16.209 1.00 91.94 534 PRO A CA 1
ATOM 4268 C C . PRO A 1 534 ? -15.160 20.011 14.778 1.00 91.94 534 PRO A C 1
ATOM 4270 O O . PRO A 1 534 ? -16.264 19.904 14.251 1.00 91.94 534 PRO A O 1
ATOM 4273 N N . ALA A 1 535 ? -14.041 19.610 14.165 1.00 87.44 535 ALA A N 1
ATOM 4274 C CA . ALA A 1 535 ? -14.035 18.989 12.839 1.00 87.44 535 ALA A CA 1
ATOM 4275 C C . ALA A 1 535 ? -14.675 17.588 12.834 1.00 87.44 535 ALA A C 1
ATOM 4277 O O . ALA A 1 535 ? -15.451 17.275 11.936 1.00 87.44 535 ALA A O 1
ATOM 4278 N N . ALA A 1 536 ? -14.391 16.762 13.849 1.00 90.88 536 ALA A N 1
ATOM 4279 C CA . ALA A 1 536 ? -15.026 15.451 13.999 1.00 90.88 536 ALA A CA 1
ATOM 4280 C C . ALA A 1 536 ? -16.526 15.606 14.280 1.00 90.88 536 ALA A C 1
ATOM 4282 O O . ALA A 1 536 ? -17.340 14.938 13.652 1.00 90.88 536 ALA A O 1
ATOM 4283 N N . PHE A 1 537 ? -16.900 16.558 15.144 1.00 95.94 537 PHE A N 1
ATOM 4284 C CA . PHE A 1 537 ? -18.305 16.874 15.395 1.00 95.94 537 PHE A CA 1
ATOM 4285 C C . PHE A 1 537 ? -19.039 17.298 14.119 1.00 95.94 537 PHE A C 1
ATOM 4287 O O . PHE A 1 537 ? -20.136 16.815 13.867 1.00 95.94 537 PHE A O 1
ATOM 4294 N N . ALA A 1 538 ? -18.435 18.164 13.297 1.00 91.12 538 ALA A N 1
ATOM 4295 C CA . ALA A 1 538 ? -19.010 18.555 12.013 1.00 91.12 538 ALA A CA 1
ATOM 4296 C C . ALA A 1 538 ? -19.201 17.345 11.082 1.00 91.12 538 ALA A C 1
ATOM 4298 O O . ALA A 1 538 ? -20.259 17.223 10.471 1.00 91.12 538 ALA A O 1
ATOM 4299 N N . GLY A 1 539 ? -18.228 16.427 11.034 1.00 89.69 539 GLY A N 1
ATOM 4300 C CA . GLY A 1 539 ? -18.332 15.172 10.283 1.00 89.69 539 GLY A CA 1
ATOM 4301 C C . GLY A 1 539 ? -19.486 14.280 10.751 1.00 89.69 539 GLY A C 1
ATOM 4302 O O . GLY A 1 539 ? -20.204 13.736 9.924 1.00 89.69 539 GLY A O 1
ATOM 4303 N N . MET A 1 540 ? -19.745 14.204 12.061 1.00 94.50 540 MET A N 1
ATOM 4304 C CA . MET A 1 540 ? -20.866 13.429 12.622 1.00 94.50 540 MET A CA 1
ATOM 4305 C C . MET A 1 540 ? -22.251 13.965 12.222 1.00 94.50 540 MET A C 1
ATOM 4307 O O . MET A 1 540 ? -23.238 13.248 12.363 1.00 94.50 540 MET A O 1
ATOM 4311 N N . GLN A 1 541 ? -22.343 15.218 11.763 1.00 92.62 541 GLN A N 1
ATOM 4312 C CA . GLN A 1 541 ? -23.597 15.828 11.300 1.00 92.62 541 GLN A CA 1
ATOM 4313 C C . GLN A 1 541 ? -23.824 15.655 9.792 1.00 92.62 541 GLN A C 1
ATOM 4315 O O . GLN A 1 541 ? -24.902 15.982 9.300 1.00 92.62 541 GLN A O 1
ATOM 4320 N N . GLN A 1 542 ? -22.819 15.184 9.050 1.00 90.12 542 GLN A N 1
ATOM 4321 C CA . GLN A 1 542 ? -22.916 14.972 7.610 1.00 90.12 542 GLN A CA 1
ATOM 4322 C C . GLN A 1 542 ? -23.252 13.504 7.339 1.00 90.12 542 GLN A C 1
ATOM 4324 O O . GLN A 1 542 ? -22.502 12.635 7.786 1.00 90.12 542 GLN A O 1
ATOM 4329 N N . PRO A 1 543 ? -24.349 13.199 6.623 1.00 89.31 543 PRO A N 1
ATOM 4330 C CA . PRO A 1 543 ? -24.633 11.836 6.198 1.00 89.31 543 PRO A CA 1
ATOM 4331 C C . PRO A 1 543 ? -23.468 11.237 5.408 1.00 89.31 543 PRO A C 1
ATOM 4333 O O . PRO A 1 543 ? -22.805 11.931 4.633 1.00 89.31 543 PRO A O 1
ATOM 4336 N N . TYR A 1 544 ? -23.234 9.940 5.592 1.00 85.38 544 TYR A N 1
ATOM 4337 C CA . TYR A 1 544 ? -22.283 9.195 4.778 1.00 85.38 544 TYR A CA 1
ATOM 4338 C C . TYR A 1 544 ? -22.847 8.955 3.363 1.00 85.38 544 TYR A C 1
ATOM 4340 O O . TYR A 1 544 ? -23.954 9.384 3.032 1.00 85.38 544 TYR A O 1
ATOM 4348 N N . GLN A 1 545 ? -22.091 8.274 2.498 1.00 81.25 545 GLN A N 1
ATOM 4349 C CA . GLN A 1 545 ? -22.453 8.067 1.084 1.00 81.25 545 GLN A CA 1
ATOM 4350 C C . GLN A 1 545 ? -23.791 7.333 0.878 1.00 81.25 545 GLN A C 1
ATOM 4352 O O . GLN A 1 545 ? -24.411 7.465 -0.173 1.00 81.25 545 GLN A O 1
ATOM 4357 N N . ASP A 1 546 ? -24.245 6.582 1.880 1.00 81.50 546 ASP A N 1
ATOM 4358 C CA . ASP A 1 546 ? -25.513 5.850 1.893 1.00 81.50 546 ASP A CA 1
ATOM 4359 C C . ASP A 1 546 ? -26.680 6.647 2.512 1.00 81.50 546 ASP A C 1
ATOM 4361 O O . ASP A 1 546 ? -27.742 6.085 2.781 1.00 81.50 546 ASP A O 1
ATOM 4365 N N . GLY A 1 547 ? -26.484 7.941 2.782 1.00 87.81 547 GLY A N 1
ATOM 4366 C CA . GLY A 1 547 ? -27.502 8.842 3.325 1.00 87.81 547 GLY A CA 1
ATOM 4367 C C . GLY A 1 547 ? -27.762 8.707 4.828 1.00 87.81 547 GLY A C 1
ATOM 4368 O O . GLY A 1 547 ? -28.587 9.451 5.357 1.00 87.81 547 GLY A O 1
ATOM 4369 N N . HIS A 1 548 ? -27.063 7.814 5.535 1.00 90.44 548 HIS A N 1
ATOM 4370 C CA . HIS A 1 548 ? -27.228 7.631 6.977 1.00 90.44 548 HIS A CA 1
ATOM 4371 C C . HIS A 1 548 ? -26.200 8.454 7.756 1.00 90.44 548 HIS A C 1
ATOM 4373 O O . HIS A 1 548 ? -25.054 8.615 7.331 1.00 90.44 548 HIS A O 1
ATOM 4379 N N . LEU A 1 549 ? -26.590 8.976 8.923 1.00 93.69 549 LEU A N 1
ATOM 4380 C CA . LEU A 1 549 ? -25.646 9.675 9.796 1.00 93.69 549 LEU A CA 1
ATOM 4381 C C . LEU A 1 549 ? -24.579 8.708 10.337 1.00 93.69 549 LEU A C 1
ATOM 4383 O O . LEU A 1 549 ? -24.905 7.556 10.643 1.00 93.69 549 LEU A O 1
ATOM 4387 N N . PRO A 1 550 ? -23.328 9.168 10.509 1.00 96.12 550 PRO A N 1
ATOM 4388 C CA . PRO A 1 550 ? -22.271 8.337 11.051 1.00 96.12 550 PRO A CA 1
ATOM 4389 C C . PRO A 1 550 ? -22.577 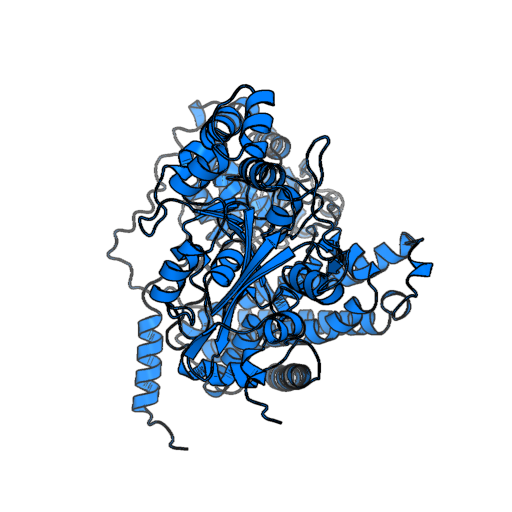7.812 12.456 1.00 96.12 550 PRO A C 1
ATOM 4391 O O . PRO A 1 550 ? -22.978 8.555 13.355 1.00 96.12 550 PRO A O 1
ATOM 4394 N N . GLN A 1 551 ? -22.347 6.515 12.634 1.00 96.62 551 GLN A N 1
ATOM 4395 C CA . GLN A 1 551 ? -22.546 5.774 13.885 1.00 96.62 551 GLN A CA 1
ATOM 4396 C C . GLN A 1 551 ? -21.306 4.955 14.260 1.00 96.62 551 GLN A C 1
ATOM 4398 O O . GLN A 1 551 ? -21.234 4.415 15.365 1.00 96.62 551 GLN A O 1
ATOM 4403 N N . VAL A 1 552 ? -20.317 4.895 13.366 1.00 97.44 552 VAL A N 1
ATOM 4404 C CA . VAL A 1 552 ? -19.063 4.164 13.522 1.00 97.44 552 VAL A CA 1
ATOM 4405 C C . VAL A 1 552 ? -17.897 5.110 13.234 1.00 97.44 552 VAL A C 1
ATOM 4407 O O . VAL A 1 552 ? -17.979 5.981 12.366 1.00 97.44 552 VAL A O 1
ATOM 4410 N N . ILE A 1 553 ? -16.809 4.956 13.986 1.00 96.56 553 ILE A N 1
ATOM 4411 C CA . ILE A 1 553 ? -15.502 5.511 13.637 1.00 96.56 553 ILE A CA 1
ATOM 4412 C C . ILE A 1 553 ? -14.527 4.359 13.400 1.00 96.56 553 ILE A C 1
ATOM 4414 O O . ILE A 1 553 ? -14.389 3.454 14.227 1.00 96.56 553 ILE A O 1
ATOM 4418 N N . GLU A 1 554 ? -13.850 4.389 12.259 1.00 92.38 554 GLU A N 1
ATOM 4419 C CA . GLU A 1 554 ? -12.966 3.311 11.820 1.00 92.38 554 GLU A CA 1
ATOM 4420 C C . GLU A 1 554 ? -11.788 3.849 11.009 1.00 92.38 554 GLU A C 1
ATOM 4422 O O . GLU A 1 554 ? -11.903 4.873 10.339 1.00 92.38 554 GLU A O 1
ATOM 4427 N N . ALA A 1 555 ? -10.641 3.168 11.063 1.00 77.44 555 ALA A N 1
ATOM 4428 C CA . ALA A 1 555 ? -9.535 3.456 10.155 1.00 77.44 555 ALA A CA 1
ATOM 4429 C C . ALA A 1 555 ? -9.658 2.542 8.935 1.00 77.44 555 ALA A C 1
ATOM 4431 O O . ALA A 1 555 ? -9.504 1.329 9.048 1.00 77.44 555 ALA A O 1
ATOM 4432 N N . ILE A 1 556 ? -9.953 3.133 7.783 1.00 66.75 556 ILE A N 1
ATOM 4433 C CA . ILE A 1 556 ? -10.090 2.459 6.484 1.00 66.75 556 ILE A CA 1
ATOM 4434 C C . ILE A 1 556 ? -9.160 3.129 5.476 1.00 66.75 556 ILE A C 1
ATOM 4436 O O . ILE A 1 556 ? -8.479 4.086 5.820 1.00 66.75 556 ILE A O 1
ATOM 4440 N N . SER A 1 557 ? -9.130 2.673 4.227 1.00 50.78 557 SER A N 1
ATOM 4441 C CA . SER A 1 557 ? -8.236 3.210 3.191 1.00 50.78 557 SER A CA 1
ATOM 4442 C C . SER A 1 557 ? -8.300 4.744 3.023 1.00 50.78 557 SER A C 1
ATOM 4444 O O . SER A 1 557 ? -7.277 5.409 2.844 1.00 50.78 557 SER A O 1
ATOM 4446 N N . ALA A 1 558 ? -9.484 5.335 3.193 1.00 53.91 558 ALA A N 1
ATOM 4447 C CA . ALA A 1 558 ? -9.696 6.785 3.189 1.00 53.91 558 ALA A CA 1
ATOM 4448 C C . ALA A 1 558 ? -9.089 7.532 4.405 1.00 53.91 558 ALA A C 1
ATOM 4450 O O . ALA A 1 558 ? -9.128 8.760 4.459 1.00 53.91 558 ALA A O 1
ATOM 4451 N N . GLY A 1 559 ? -8.525 6.812 5.378 1.00 63.66 559 GLY A N 1
ATOM 4452 C CA . GLY A 1 559 ? -8.098 7.310 6.683 1.00 63.66 559 GLY A CA 1
ATOM 4453 C C . GLY A 1 559 ? -9.092 6.980 7.796 1.00 63.66 559 GLY A C 1
ATOM 4454 O O . GLY A 1 559 ? -10.035 6.203 7.620 1.00 63.66 559 GLY A O 1
ATOM 4455 N N . VAL A 1 560 ? -8.887 7.588 8.966 1.00 79.38 560 VAL A N 1
ATOM 4456 C CA . VAL A 1 560 ? -9.833 7.499 10.085 1.00 79.38 560 VAL A CA 1
ATOM 4457 C C . VAL A 1 560 ? -11.092 8.278 9.738 1.00 79.38 560 VAL A C 1
ATOM 4459 O O . VAL A 1 560 ? -11.104 9.514 9.740 1.00 79.38 560 VAL A O 1
ATOM 4462 N N . SER A 1 561 ? -12.146 7.529 9.449 1.00 83.94 561 SER A N 1
ATOM 4463 C CA . SER A 1 561 ? -13.378 8.008 8.845 1.00 83.94 561 SER A CA 1
ATOM 4464 C C . SER A 1 561 ? -14.559 7.794 9.783 1.00 83.94 561 SER A C 1
ATOM 4466 O O . SER A 1 561 ? -14.600 6.839 10.558 1.00 83.94 561 SER A O 1
ATOM 4468 N N . LEU A 1 562 ? -15.525 8.706 9.699 1.00 92.31 562 LEU A N 1
ATOM 4469 C CA . LEU A 1 562 ? -16.838 8.566 10.316 1.00 92.31 562 LEU A CA 1
ATOM 4470 C C . LEU A 1 562 ? -17.779 7.946 9.280 1.00 92.31 562 LEU A C 1
ATOM 4472 O O . LEU A 1 562 ? -18.044 8.563 8.249 1.00 92.31 562 LEU A O 1
ATOM 4476 N N . THR A 1 563 ? -18.249 6.730 9.542 1.00 92.50 563 THR A N 1
ATOM 4477 C CA . THR A 1 563 ? -19.059 5.930 8.612 1.00 92.50 563 THR A CA 1
ATOM 4478 C C . THR A 1 563 ? -20.406 5.562 9.233 1.00 92.50 563 THR A C 1
ATOM 4480 O O . THR A 1 563 ? -20.607 5.623 10.454 1.00 92.50 563 THR A O 1
ATOM 4483 N N . SER A 1 564 ? -21.383 5.233 8.389 1.00 94.50 564 SER A N 1
ATOM 4484 C CA . SER A 1 564 ? -22.665 4.689 8.841 1.00 94.50 564 SER A CA 1
ATOM 4485 C C . SER A 1 564 ? -22.491 3.248 9.341 1.00 94.50 564 SER A C 1
ATOM 4487 O O . SER A 1 564 ? -21.596 2.524 8.895 1.00 94.50 564 SER A O 1
ATOM 4489 N N . LEU A 1 565 ? -23.380 2.789 10.232 1.00 94.56 565 LEU A N 1
ATOM 4490 C CA . LEU A 1 565 ? -23.411 1.371 10.612 1.00 94.56 565 LEU A CA 1
ATOM 4491 C C . LEU A 1 565 ? -23.725 0.482 9.406 1.00 94.56 565 LEU A C 1
ATOM 4493 O O . LEU A 1 565 ? -23.164 -0.599 9.298 1.00 94.56 565 LEU A O 1
ATOM 4497 N N . ASN A 1 566 ? -24.571 0.950 8.486 1.00 90.94 566 ASN A N 1
ATOM 4498 C CA . ASN A 1 566 ? -24.904 0.219 7.266 1.00 90.94 566 ASN A CA 1
ATOM 4499 C C . ASN A 1 566 ? -23.660 -0.058 6.423 1.00 90.94 566 ASN A C 1
ATOM 4501 O O . ASN A 1 566 ? -23.451 -1.195 6.013 1.00 90.94 566 ASN A O 1
ATOM 4505 N N . TYR A 1 567 ? -22.792 0.932 6.224 1.00 88.62 567 TYR A N 1
ATOM 4506 C CA . TYR A 1 567 ? -21.536 0.742 5.507 1.00 88.62 567 TYR A CA 1
ATOM 4507 C C . TYR A 1 567 ? -20.591 -0.234 6.234 1.00 88.62 567 TYR A C 1
ATOM 4509 O O . TYR A 1 567 ? -20.120 -1.202 5.633 1.00 88.62 567 TYR A O 1
ATOM 4517 N N . SER A 1 568 ? -20.345 -0.019 7.531 1.00 90.62 568 SER A N 1
ATOM 4518 C CA . SER A 1 568 ? -19.396 -0.830 8.315 1.00 90.62 568 SER A CA 1
ATOM 4519 C C . SER A 1 568 ? -19.883 -2.279 8.500 1.00 90.62 568 SER A C 1
ATOM 4521 O O . SER A 1 568 ? -19.138 -3.224 8.245 1.00 90.62 568 SER A O 1
ATOM 4523 N N . ALA A 1 569 ? -21.164 -2.494 8.808 1.00 92.00 569 ALA A N 1
ATOM 4524 C CA . ALA A 1 569 ? -21.743 -3.826 9.005 1.00 92.00 569 ALA A CA 1
ATOM 4525 C C . ALA A 1 569 ? -22.081 -4.569 7.697 1.00 92.00 569 ALA A C 1
ATOM 4527 O O . ALA A 1 569 ? -22.480 -5.734 7.746 1.00 92.00 569 ALA A O 1
ATOM 4528 N N . THR A 1 570 ? -21.895 -3.941 6.529 1.00 87.38 570 THR A N 1
ATOM 4529 C CA . THR A 1 570 ? -21.959 -4.622 5.228 1.00 87.38 570 THR A CA 1
ATOM 4530 C C . THR A 1 570 ? -20.693 -5.470 5.036 1.00 87.38 570 THR A C 1
ATOM 4532 O O . THR A 1 570 ? -19.701 -5.069 4.415 1.00 87.38 570 THR A O 1
ATOM 4535 N N . CYS A 1 571 ? -20.704 -6.649 5.656 1.00 88.38 571 CYS A N 1
ATOM 4536 C CA . CYS A 1 571 ? -19.623 -7.627 5.649 1.00 88.38 571 CYS A CA 1
ATOM 4537 C C . CYS A 1 571 ? -20.172 -9.067 5.711 1.00 88.38 571 CYS A C 1
ATOM 4539 O O . CYS A 1 571 ? -21.377 -9.295 5.612 1.00 88.38 571 CYS A O 1
ATOM 4541 N N . ASP A 1 572 ? -19.287 -10.060 5.781 1.00 87.31 572 ASP A N 1
ATOM 4542 C CA . ASP A 1 572 ? -19.658 -11.474 5.664 1.00 87.31 572 ASP A CA 1
ATOM 4543 C C . ASP A 1 572 ? -19.751 -12.164 7.039 1.00 87.31 572 ASP A C 1
ATOM 4545 O O . ASP A 1 572 ? -20.644 -12.982 7.245 1.00 87.31 572 ASP A O 1
ATOM 4549 N N . SER A 1 573 ? -18.920 -11.759 8.007 1.00 93.19 573 SER A N 1
ATOM 4550 C CA . SER A 1 573 ? -19.126 -12.057 9.434 1.00 93.19 573 SER A CA 1
ATOM 4551 C C . SER A 1 573 ? -18.874 -10.815 10.289 1.00 93.19 573 SER A C 1
ATOM 4553 O O . SER A 1 573 ? -17.956 -10.038 10.015 1.00 93.19 573 SER A O 1
ATOM 4555 N N . LEU A 1 574 ? -19.644 -10.667 11.367 1.00 96.31 574 LEU A N 1
ATOM 4556 C CA . LEU A 1 574 ? -19.570 -9.540 12.295 1.00 96.31 574 LEU A CA 1
ATOM 4557 C C . LEU A 1 574 ? -19.706 -10.033 13.734 1.00 96.31 574 LEU A C 1
ATOM 4559 O O . LEU A 1 574 ? -20.665 -10.726 14.064 1.00 96.31 574 LEU A O 1
ATOM 4563 N N . ALA A 1 575 ? -18.792 -9.634 14.610 1.00 97.56 575 ALA A N 1
ATOM 4564 C CA . ALA A 1 575 ? -18.946 -9.812 16.048 1.00 97.56 575 ALA A CA 1
ATOM 4565 C C . ALA A 1 575 ? -18.905 -8.462 16.758 1.00 97.56 575 ALA A C 1
ATOM 4567 O O . ALA A 1 575 ? -18.098 -7.600 16.420 1.00 97.56 575 ALA A O 1
ATOM 4568 N N . VAL A 1 576 ? -19.754 -8.295 17.767 1.00 97.94 576 VAL A N 1
ATOM 4569 C CA . VAL A 1 576 ? -19.802 -7.077 18.577 1.00 97.94 576 VAL A CA 1
ATOM 4570 C C . VAL A 1 576 ? -19.417 -7.408 20.006 1.00 97.94 576 VAL A C 1
ATOM 4572 O O . VAL A 1 576 ? -20.049 -8.243 20.657 1.00 97.94 576 VAL A O 1
ATOM 4575 N N . LEU A 1 577 ? -18.387 -6.726 20.493 1.00 97.81 577 LEU A N 1
ATOM 4576 C CA . LEU A 1 577 ? -17.862 -6.861 21.842 1.00 97.81 577 LEU A CA 1
ATOM 4577 C C . LEU A 1 577 ? -18.152 -5.602 22.652 1.00 97.81 577 LEU A C 1
ATOM 4579 O O . LEU A 1 577 ? -17.762 -4.503 22.266 1.00 97.81 577 LEU A O 1
ATOM 4583 N N . ARG A 1 578 ? -18.779 -5.770 23.814 1.00 97.88 578 ARG A N 1
ATOM 4584 C CA . ARG A 1 578 ? -19.048 -4.692 24.766 1.00 97.88 578 ARG A CA 1
ATOM 4585 C C . ARG A 1 578 ? -18.015 -4.708 25.887 1.00 97.88 578 ARG A C 1
ATOM 4587 O O . ARG A 1 578 ? -17.993 -5.668 26.657 1.00 97.88 578 ARG A O 1
ATOM 4594 N N . PRO A 1 579 ? -17.173 -3.672 26.032 1.00 97.56 579 PRO A N 1
ATOM 4595 C CA . PRO A 1 579 ? -16.259 -3.556 27.165 1.00 97.56 579 PRO A CA 1
ATOM 4596 C C . PRO A 1 579 ? -16.993 -3.542 28.509 1.00 97.56 579 PRO A C 1
ATOM 4598 O O . PRO A 1 579 ? -17.943 -2.777 28.690 1.00 97.56 579 PRO A O 1
ATOM 4601 N N . ARG A 1 580 ? -16.509 -4.331 29.476 1.00 96.25 580 ARG A N 1
ATOM 4602 C CA . ARG A 1 580 ? -16.941 -4.329 30.887 1.00 96.25 580 ARG A CA 1
ATOM 4603 C C . ARG A 1 580 ? -16.320 -3.159 31.651 1.00 96.25 580 ARG A C 1
ATOM 4605 O O . ARG A 1 580 ? -15.690 -3.327 32.690 1.00 96.25 580 ARG A O 1
ATOM 4612 N N . LEU A 1 581 ? -16.468 -1.970 31.088 1.00 95.44 581 LEU A N 1
ATOM 4613 C CA . LEU A 1 581 ? -16.027 -0.711 31.670 1.00 95.44 581 LEU A CA 1
ATOM 4614 C C . LEU A 1 581 ? -17.245 0.096 32.117 1.00 95.44 581 LEU A C 1
ATOM 4616 O O . LEU A 1 581 ? -18.374 -0.173 31.696 1.00 95.44 581 LEU A O 1
ATOM 4620 N N . SER A 1 582 ? -17.019 1.108 32.955 1.00 95.75 582 SER A N 1
ATOM 4621 C CA . SER A 1 582 ? -18.088 2.036 33.313 1.00 95.75 582 SER A CA 1
ATOM 4622 C C . SER A 1 582 ? -18.628 2.746 32.064 1.00 95.75 582 SER A C 1
ATOM 4624 O O . SER A 1 582 ? -17.941 2.898 31.046 1.00 95.75 582 SER A O 1
ATOM 4626 N N . LYS A 1 583 ? -19.874 3.225 32.125 1.00 95.69 583 LYS A N 1
ATOM 4627 C CA . LYS A 1 583 ? -20.439 4.024 31.029 1.00 95.69 583 LYS A CA 1
ATOM 4628 C C . LYS A 1 583 ? -19.627 5.296 30.777 1.00 95.69 583 LYS A C 1
ATOM 4630 O O . LYS A 1 583 ? -19.471 5.672 29.618 1.00 95.69 583 LYS A O 1
ATOM 4635 N N . ALA A 1 584 ? -19.060 5.894 31.828 1.00 95.56 584 ALA A N 1
ATOM 4636 C CA . ALA A 1 584 ? -18.154 7.035 31.723 1.00 95.56 584 ALA A CA 1
ATOM 4637 C C . ALA A 1 584 ? -16.859 6.684 30.969 1.00 95.56 584 ALA A C 1
ATOM 4639 O O . ALA A 1 584 ? -16.458 7.424 30.075 1.00 95.56 584 ALA A O 1
ATOM 4640 N N . ASP A 1 585 ? -16.247 5.527 31.238 1.00 96.38 585 ASP A N 1
ATOM 4641 C CA . ASP A 1 585 ? -15.026 5.089 30.546 1.00 96.38 585 ASP A CA 1
ATOM 4642 C C . ASP A 1 585 ? -15.263 4.795 29.059 1.00 96.38 585 ASP A C 1
ATOM 4644 O O . ASP A 1 585 ? -14.444 5.165 28.211 1.00 96.38 585 ASP A O 1
ATOM 4648 N N . ARG A 1 586 ? -16.394 4.157 28.722 1.00 96.56 586 ARG A N 1
ATOM 4649 C CA . ARG A 1 586 ? -16.795 3.918 27.322 1.00 96.56 586 ARG A CA 1
ATOM 4650 C C . ARG A 1 586 ? -17.100 5.231 26.601 1.00 96.56 586 ARG A C 1
ATOM 4652 O O . ARG A 1 586 ? -16.617 5.447 25.492 1.00 96.56 586 ARG A O 1
ATOM 4659 N N . ALA A 1 587 ? -17.810 6.148 27.256 1.00 96.31 587 ALA A N 1
ATOM 4660 C CA . ALA A 1 587 ? -18.050 7.492 26.741 1.00 96.31 587 ALA A CA 1
ATOM 4661 C C . ALA A 1 587 ? -16.734 8.255 26.492 1.00 96.31 587 ALA A C 1
ATOM 4663 O O . ALA A 1 587 ? -16.544 8.867 25.440 1.00 96.31 587 ALA A O 1
ATOM 4664 N N . ALA A 1 588 ? -15.780 8.156 27.418 1.00 95.62 588 ALA A N 1
ATOM 4665 C CA . ALA A 1 588 ? -14.455 8.741 27.277 1.00 95.62 588 ALA A CA 1
ATOM 4666 C C . ALA A 1 588 ? -13.641 8.099 26.138 1.00 95.62 588 ALA A C 1
ATOM 4668 O O . ALA A 1 588 ? -12.901 8.809 25.455 1.00 95.62 588 ALA A O 1
ATOM 4669 N N . ALA A 1 589 ? -13.793 6.793 25.883 1.00 96.00 589 ALA A N 1
ATOM 4670 C CA . ALA A 1 589 ? -13.198 6.126 24.722 1.00 96.00 589 ALA A CA 1
ATOM 4671 C C . ALA A 1 589 ? -13.775 6.654 23.397 1.00 96.00 589 ALA A C 1
ATOM 4673 O O . ALA A 1 589 ? -13.001 6.987 22.500 1.00 96.00 589 ALA A O 1
ATOM 4674 N N . VAL A 1 590 ? -15.101 6.822 23.304 1.00 97.00 590 VAL A N 1
ATOM 4675 C CA . VAL A 1 590 ? -15.772 7.424 22.134 1.00 97.00 590 VAL A CA 1
ATOM 4676 C C . VAL A 1 590 ? -15.249 8.838 21.872 1.00 97.00 590 VAL A C 1
ATOM 4678 O O . VAL A 1 590 ? -14.863 9.158 20.750 1.00 97.00 590 VAL A O 1
ATOM 4681 N N . VAL A 1 591 ? -15.154 9.677 22.909 1.00 95.88 591 VAL A N 1
ATOM 4682 C CA . VAL A 1 591 ? -14.597 11.034 22.778 1.00 95.88 591 VAL A CA 1
ATOM 4683 C C . VAL A 1 591 ? -13.123 10.991 22.364 1.00 95.88 591 VAL A C 1
ATOM 4685 O O . VAL A 1 591 ? -12.706 11.773 21.512 1.00 95.88 591 VAL A O 1
ATOM 4688 N N . ARG A 1 592 ? -12.322 10.076 22.925 1.00 94.44 592 ARG A N 1
ATOM 4689 C CA . ARG A 1 592 ? -10.898 9.931 22.583 1.00 94.44 592 ARG A CA 1
ATOM 4690 C C . ARG A 1 592 ? -10.692 9.507 21.130 1.00 94.44 592 ARG A C 1
ATOM 4692 O O . ARG A 1 592 ? -9.763 10.013 20.506 1.00 94.44 592 ARG A O 1
ATOM 4699 N N . ALA A 1 593 ? -11.552 8.649 20.583 1.00 94.19 593 ALA A N 1
ATOM 4700 C CA . ALA A 1 593 ? -11.479 8.222 19.187 1.00 94.19 593 ALA A CA 1
ATOM 4701 C C . ALA A 1 593 ? -11.558 9.411 18.211 1.00 94.19 593 ALA A C 1
ATOM 4703 O O . ALA A 1 593 ? -10.825 9.458 17.224 1.00 94.19 593 ALA A O 1
ATOM 4704 N N . MET A 1 594 ? -12.354 10.437 18.541 1.00 94.31 594 MET A N 1
ATOM 4705 C CA . MET A 1 594 ? -12.525 11.646 17.718 1.00 94.31 594 MET A CA 1
ATOM 4706 C C . MET A 1 594 ? -11.231 12.442 17.512 1.00 94.31 594 MET A C 1
ATOM 4708 O O . MET A 1 594 ? -11.096 13.141 16.508 1.00 94.31 594 MET A O 1
ATOM 4712 N N . ARG A 1 595 ? -10.240 12.300 18.405 1.00 88.62 595 ARG A N 1
ATOM 4713 C CA . ARG A 1 595 ? -8.894 12.889 18.251 1.00 88.62 595 ARG A CA 1
ATOM 4714 C C . ARG A 1 595 ? -8.195 12.439 16.966 1.00 88.62 595 ARG A C 1
ATOM 4716 O O . ARG A 1 595 ? -7.299 13.128 16.470 1.00 88.62 595 ARG A O 1
ATOM 4723 N N . TYR A 1 596 ? -8.547 11.252 16.491 1.00 84.19 596 TYR A N 1
ATOM 4724 C CA . TYR A 1 596 ? -7.897 10.594 15.373 1.00 84.19 596 TYR A CA 1
ATOM 4725 C C . TYR A 1 596 ? -8.619 10.814 14.044 1.00 84.19 596 TYR A C 1
ATOM 4727 O O . TYR A 1 596 ? -8.062 10.465 13.011 1.00 84.19 596 TYR A O 1
ATOM 4735 N N . HIS A 1 597 ? -9.808 11.424 14.053 1.00 84.50 597 HIS A N 1
ATOM 4736 C CA . HIS A 1 597 ? -10.576 11.725 12.847 1.00 84.50 597 HIS A CA 1
ATOM 4737 C C . HIS A 1 597 ? -9.741 12.480 11.798 1.00 84.50 597 HIS A C 1
ATOM 4739 O O . HIS A 1 597 ? -8.997 13.403 12.138 1.00 84.50 597 HIS A O 1
ATOM 4745 N N . ALA A 1 598 ? -9.888 12.083 10.530 1.00 70.62 598 ALA A N 1
ATOM 4746 C CA . ALA A 1 598 ? -9.169 12.606 9.366 1.00 70.62 598 ALA A CA 1
ATOM 4747 C C . ALA A 1 598 ? -7.643 12.378 9.363 1.00 70.62 598 ALA A C 1
ATOM 4749 O O . ALA A 1 598 ? -6.941 12.928 8.511 1.00 70.62 598 ALA A O 1
ATOM 4750 N N . ARG A 1 599 ? -7.104 11.551 10.274 1.00 68.69 599 ARG A N 1
ATOM 4751 C CA . ARG A 1 599 ? -5.726 11.057 10.136 1.00 68.69 599 ARG A CA 1
ATOM 4752 C C . ARG A 1 599 ? -5.642 10.051 8.985 1.00 68.69 599 ARG A C 1
ATOM 4754 O O . ARG A 1 599 ? -6.574 9.263 8.809 1.00 68.69 599 ARG A O 1
ATOM 4761 N N . PRO A 1 600 ? -4.544 10.051 8.213 1.00 46.91 600 PRO A N 1
ATOM 4762 C CA . PRO A 1 600 ? -4.348 9.083 7.142 1.00 46.91 600 PRO A CA 1
ATOM 4763 C C . PRO A 1 600 ? -4.246 7.656 7.697 1.00 46.91 600 PRO A C 1
ATOM 4765 O O . PRO A 1 600 ? -3.855 7.442 8.846 1.00 46.91 600 PRO A O 1
ATOM 4768 N N . TYR A 1 601 ? -4.597 6.675 6.870 1.00 40.72 601 TYR A N 1
ATOM 4769 C CA . TYR A 1 601 ? -4.456 5.262 7.212 1.00 40.72 601 TYR A CA 1
ATOM 4770 C C . TYR A 1 601 ? -2.984 4.847 7.205 1.00 40.72 601 TYR A C 1
ATOM 4772 O O . TYR A 1 601 ? -2.220 5.290 6.342 1.00 40.72 601 TYR A O 1
ATOM 4780 N N . ASP A 1 602 ? -2.587 3.997 8.151 1.00 45.69 602 ASP A N 1
ATOM 4781 C CA . ASP A 1 602 ? -1.233 3.450 8.197 1.00 45.69 602 ASP A CA 1
ATOM 4782 C C . ASP A 1 602 ? -1.105 2.198 7.331 1.00 45.69 602 ASP A C 1
ATOM 4784 O O . ASP A 1 602 ? -1.370 1.073 7.754 1.00 45.69 602 ASP A O 1
ATOM 4788 N N . TYR A 1 603 ? -0.679 2.401 6.090 1.00 43.22 603 TYR A N 1
ATOM 4789 C CA . TYR A 1 603 ? -0.400 1.310 5.159 1.00 43.22 603 TYR A CA 1
ATOM 4790 C C . TYR A 1 603 ? 0.908 0.561 5.467 1.00 43.22 603 TYR A C 1
ATOM 4792 O O . TYR A 1 603 ? 1.136 -0.508 4.901 1.00 43.22 603 TYR A O 1
ATOM 4800 N N . ALA A 1 604 ? 1.754 1.106 6.348 1.00 31.52 604 ALA A N 1
ATOM 4801 C CA . ALA A 1 604 ? 3.019 0.522 6.790 1.00 31.52 604 ALA A CA 1
ATOM 4802 C C . ALA A 1 604 ? 2.899 -0.225 8.134 1.00 31.52 604 ALA A C 1
ATOM 4804 O O . ALA A 1 604 ? 3.891 -0.792 8.591 1.00 31.52 604 ALA A O 1
ATOM 4805 N N . PHE A 1 605 ? 1.705 -0.238 8.743 1.00 40.25 605 PHE A N 1
ATOM 4806 C CA . PHE A 1 605 ? 1.403 -0.861 10.036 1.00 40.25 605 PHE A CA 1
ATOM 4807 C C . PHE A 1 605 ? 2.372 -0.436 11.162 1.00 40.25 605 PHE A C 1
ATOM 4809 O O . PHE A 1 605 ? 2.710 -1.230 12.038 1.00 40.25 605 PHE A O 1
ATOM 4816 N N . ASP A 1 606 ? 2.821 0.824 11.166 1.00 37.62 606 ASP A N 1
ATOM 4817 C CA . ASP A 1 606 ? 3.730 1.354 12.190 1.00 37.62 606 ASP A CA 1
ATOM 4818 C C . ASP A 1 606 ? 2.985 1.848 13.449 1.00 37.62 606 ASP A C 1
ATOM 4820 O O . ASP A 1 606 ? 2.594 3.007 13.568 1.00 37.62 606 ASP A O 1
ATOM 4824 N N . PHE A 1 607 ? 2.857 0.973 14.450 1.00 40.75 607 PHE A N 1
ATOM 4825 C CA . PHE A 1 607 ? 2.152 1.253 15.715 1.00 40.75 607 PHE A CA 1
ATOM 4826 C C . PHE A 1 607 ? 2.915 2.198 16.668 1.00 40.75 607 PHE A C 1
ATOM 4828 O O . PHE A 1 607 ? 2.399 2.551 17.735 1.00 40.75 607 PHE A O 1
ATOM 4835 N N . ALA A 1 608 ? 4.146 2.603 16.331 1.00 26.84 608 ALA A N 1
ATOM 4836 C CA . ALA A 1 608 ? 4.931 3.537 17.140 1.00 26.84 608 ALA A CA 1
ATOM 4837 C C . ALA A 1 608 ? 4.628 5.010 16.806 1.00 26.84 608 ALA A C 1
ATOM 4839 O O . ALA A 1 608 ? 4.934 5.904 17.602 1.00 26.84 608 ALA A O 1
ATOM 4840 N N . SER A 1 609 ? 4.011 5.276 15.651 1.00 30.39 609 SER A N 1
ATOM 4841 C CA . SER A 1 609 ? 3.669 6.616 15.180 1.00 30.39 609 SER A CA 1
ATOM 4842 C C . SER A 1 609 ? 2.219 6.983 15.510 1.00 30.39 609 SER A C 1
ATOM 4844 O O . SER A 1 609 ? 1.309 6.166 15.508 1.00 30.39 609 SER A O 1
ATOM 4846 N N . ASP A 1 610 ? 1.976 8.265 15.784 1.00 38.72 610 ASP A N 1
ATOM 4847 C CA . ASP A 1 610 ? 0.621 8.821 15.897 1.00 38.72 610 ASP A CA 1
ATOM 4848 C C . ASP A 1 610 ? 0.158 9.482 14.580 1.00 38.72 610 ASP A C 1
ATOM 4850 O O . ASP A 1 610 ? -0.954 10.004 14.508 1.00 38.72 610 ASP A O 1
ATOM 4854 N N . LYS A 1 611 ? 0.996 9.532 13.536 1.00 28.19 611 LYS A N 1
ATOM 4855 C CA . LYS A 1 611 ? 0.716 10.305 12.308 1.00 28.19 611 LYS A CA 1
ATOM 4856 C C . LYS A 1 611 ? -0.221 9.589 11.327 1.00 28.19 611 LYS A C 1
ATOM 4858 O O . LYS A 1 611 ? -0.868 10.268 10.533 1.00 28.19 611 LYS A O 1
ATOM 4863 N N . SER A 1 612 ? -0.318 8.270 11.429 1.00 37.34 612 SER A N 1
ATOM 4864 C CA . SER A 1 612 ? -1.171 7.362 10.657 1.00 37.34 612 SER A CA 1
ATOM 4865 C C . SER A 1 612 ? -1.709 6.277 11.598 1.00 37.34 612 SER A C 1
ATOM 4867 O O . SER A 1 612 ? -1.149 6.105 12.677 1.00 37.34 612 SER A O 1
ATOM 4869 N N . LEU A 1 613 ? -2.832 5.625 11.266 1.00 49.25 613 LEU A N 1
ATOM 4870 C CA . LEU A 1 613 ? -3.406 4.569 12.116 1.00 49.25 613 LEU A CA 1
ATOM 4871 C C . LEU A 1 613 ? -3.910 3.353 11.341 1.00 49.25 613 LEU A C 1
ATOM 4873 O O . LEU A 1 613 ? -4.523 3.499 10.281 1.00 49.25 613 LEU A O 1
ATOM 4877 N N . VAL A 1 614 ? -3.748 2.173 11.939 1.00 63.16 614 VAL A N 1
ATOM 4878 C CA . VAL A 1 614 ? -4.417 0.924 11.529 1.00 63.16 614 VAL A CA 1
ATOM 4879 C C . VAL A 1 614 ? -5.782 0.789 12.225 1.00 63.16 614 VAL A C 1
ATOM 4881 O O . VAL A 1 614 ? -6.009 1.347 13.301 1.00 63.16 614 VAL A O 1
ATOM 4884 N N . CYS A 1 615 ? -6.712 0.023 11.644 1.00 72.62 615 CYS A N 1
ATOM 4885 C CA . CYS A 1 615 ? -8.068 -0.172 12.180 1.00 72.62 615 CYS A CA 1
ATOM 4886 C C . CYS A 1 615 ? -8.103 -0.632 13.647 1.00 72.62 615 CYS A C 1
ATOM 4888 O O . CYS A 1 615 ? -8.815 -0.058 14.471 1.00 72.62 615 CYS A O 1
ATOM 4890 N N . THR A 1 616 ? -7.269 -1.603 14.017 1.00 80.81 616 THR A N 1
ATOM 4891 C CA . THR A 1 616 ? -7.181 -2.097 15.396 1.00 80.81 616 THR A CA 1
ATOM 4892 C C . THR A 1 616 ? -6.459 -1.131 16.326 1.00 80.81 616 THR A C 1
ATOM 4894 O O . THR A 1 616 ? -6.803 -1.036 17.503 1.00 80.81 616 THR A O 1
ATOM 4897 N N . GLU A 1 617 ? -5.500 -0.369 15.805 1.00 77.31 617 GLU A N 1
ATOM 4898 C CA . GLU A 1 617 ? -4.756 0.638 16.552 1.00 77.31 617 GLU A CA 1
ATOM 4899 C C . GLU A 1 617 ? -5.661 1.780 17.020 1.00 77.31 617 GLU A C 1
ATOM 4901 O O . GLU A 1 617 ? -5.557 2.210 18.168 1.00 77.31 617 GLU A O 1
ATOM 4906 N N . LEU A 1 618 ? -6.604 2.221 16.179 1.00 84.62 618 LEU A N 1
ATOM 4907 C CA . LEU A 1 618 ? -7.626 3.199 16.557 1.00 84.62 618 LEU A CA 1
ATOM 4908 C C . LEU A 1 618 ? -8.419 2.730 17.787 1.00 84.62 618 LEU A C 1
ATOM 4910 O O . LEU A 1 618 ? -8.601 3.495 18.739 1.00 84.62 618 LEU A O 1
ATOM 4914 N N . VAL A 1 619 ? -8.869 1.472 17.788 1.00 91.50 619 VAL A N 1
ATOM 4915 C CA . VAL A 1 619 ? -9.641 0.891 18.898 1.00 91.50 619 VAL A CA 1
ATOM 4916 C C . VAL A 1 619 ? -8.775 0.768 20.153 1.00 91.50 619 VAL A C 1
ATOM 4918 O O . VAL A 1 619 ? -9.178 1.236 21.220 1.00 91.50 619 VAL A O 1
ATOM 4921 N N . VAL A 1 620 ? -7.559 0.220 20.030 1.00 88.19 620 VAL A N 1
ATOM 4922 C CA . VAL A 1 620 ? -6.602 0.098 21.145 1.00 88.19 620 VAL A CA 1
ATOM 4923 C C . VAL A 1 620 ? -6.309 1.469 21.752 1.00 88.19 620 VAL A C 1
ATOM 4925 O O . VAL A 1 620 ? -6.483 1.659 22.956 1.00 88.19 620 VAL A O 1
ATOM 4928 N N . LYS A 1 621 ? -5.943 2.461 20.932 1.00 86.69 621 LYS A N 1
ATOM 4929 C CA . LYS A 1 621 ? -5.617 3.819 21.386 1.00 86.69 621 LYS A CA 1
ATOM 4930 C C . LYS A 1 621 ? -6.807 4.523 22.034 1.00 86.69 621 LYS A C 1
ATOM 4932 O O . LYS A 1 621 ? -6.607 5.280 22.986 1.00 86.69 621 LYS A O 1
ATOM 4937 N N . SER A 1 622 ? -8.031 4.257 21.583 1.00 91.56 622 SER A N 1
ATOM 4938 C CA . SER A 1 622 ? -9.259 4.767 22.215 1.00 91.56 622 SER A CA 1
ATOM 4939 C C . SER A 1 622 ? -9.479 4.153 23.602 1.00 91.56 622 SER A C 1
ATOM 4941 O O . SER A 1 622 ? -9.894 4.838 24.547 1.00 91.56 622 SER A O 1
ATOM 4943 N N . TYR A 1 623 ? -9.110 2.882 23.767 1.00 94.00 623 TYR A N 1
ATOM 4944 C CA . TYR A 1 623 ? -9.255 2.146 25.017 1.00 94.00 623 TYR A CA 1
ATOM 4945 C C . TYR A 1 623 ? -8.047 2.163 25.953 1.00 94.00 623 TYR A C 1
ATOM 4947 O O . TYR A 1 623 ? -8.189 1.683 27.073 1.00 94.00 623 TYR A O 1
ATOM 4955 N N . LEU A 1 624 ? -6.937 2.816 25.598 1.00 89.38 624 LEU A N 1
ATOM 4956 C CA . LEU A 1 624 ? -5.812 3.002 26.519 1.00 89.38 624 LEU A CA 1
ATOM 4957 C C . LEU A 1 624 ? -6.263 3.647 27.848 1.00 89.38 624 LEU A C 1
ATOM 4959 O O . LEU A 1 624 ? -7.115 4.556 27.830 1.00 89.38 624 LEU A O 1
ATOM 4963 N N . PRO A 1 625 ? -5.700 3.210 28.990 1.00 87.25 625 PRO A N 1
ATOM 4964 C CA . PRO A 1 625 ? -5.965 3.836 30.278 1.00 87.25 625 PRO A CA 1
ATOM 4965 C C . PRO A 1 625 ? -5.483 5.296 30.280 1.00 87.25 625 PRO A C 1
ATOM 4967 O O . PRO A 1 625 ? -4.613 5.692 29.498 1.00 87.25 625 PRO A O 1
ATOM 4970 N N . GLY A 1 626 ? -6.089 6.115 31.132 1.00 79.06 626 GLY A N 1
ATOM 4971 C CA . GLY A 1 626 ? -5.689 7.500 31.388 1.00 79.06 626 GLY A CA 1
ATOM 4972 C C . GLY A 1 626 ? -5.859 7.839 32.868 1.00 79.06 626 GLY A C 1
ATOM 4973 O O . GLY A 1 626 ? -6.344 7.007 33.626 1.00 79.06 626 GLY A O 1
ATOM 4974 N N . GLU A 1 627 ? -5.500 9.058 33.278 1.00 69.56 627 GLU A N 1
ATOM 4975 C CA . GLU A 1 627 ? -5.538 9.473 34.696 1.00 69.56 627 GLU A CA 1
ATOM 4976 C C . GLU A 1 627 ? -6.904 9.253 35.369 1.00 69.56 627 GLU A C 1
ATOM 4978 O O . GLU A 1 627 ? -6.964 8.900 36.542 1.00 69.56 627 GLU A O 1
ATOM 4983 N N . SER A 1 628 ? -7.996 9.421 34.620 1.00 72.38 628 SER A N 1
ATOM 4984 C CA . SER A 1 628 ? -9.376 9.285 35.106 1.00 72.38 628 SER A CA 1
ATOM 4985 C C . SER A 1 628 ? -10.211 8.252 34.344 1.00 72.38 628 SER A C 1
ATOM 4987 O O . SER A 1 628 ? -11.419 8.182 34.551 1.00 72.38 628 SER A O 1
ATOM 4989 N N . LYS A 1 629 ? -9.587 7.464 33.457 1.00 85.56 629 LYS A N 1
ATOM 4990 C CA . LYS A 1 629 ? -10.269 6.483 32.603 1.00 85.56 629 LYS A CA 1
ATOM 4991 C C . LYS A 1 629 ? -9.644 5.102 32.762 1.00 85.56 629 LYS A C 1
ATOM 4993 O O . LYS A 1 629 ? -8.465 4.928 32.438 1.00 85.56 629 LYS A O 1
ATOM 4998 N N . GLN A 1 630 ? -10.445 4.111 33.148 1.00 88.81 630 GLN A N 1
ATOM 4999 C CA . GLN A 1 630 ? -10.029 2.714 33.048 1.00 88.81 630 GLN A CA 1
ATOM 5000 C C . GLN A 1 630 ? -9.978 2.273 31.581 1.00 88.81 630 GLN A C 1
ATOM 5002 O O . GLN A 1 630 ? -10.785 2.676 30.739 1.00 88.81 630 GLN A O 1
ATOM 5007 N N . GLY A 1 631 ? -8.959 1.482 31.257 1.00 90.00 631 GLY A N 1
ATOM 5008 C CA . GLY A 1 631 ? -8.708 1.009 29.904 1.00 90.00 631 GLY A CA 1
ATOM 5009 C C . GLY A 1 631 ? -8.944 -0.483 29.739 1.00 90.00 631 GLY A C 1
ATOM 5010 O O . GLY A 1 631 ? -9.260 -1.186 30.695 1.00 90.00 631 GLY A O 1
ATOM 5011 N N . LEU A 1 632 ? -8.747 -0.952 28.511 1.00 90.75 632 LEU A N 1
ATOM 5012 C CA . LEU A 1 632 ? -8.618 -2.376 28.218 1.00 90.75 632 LEU A CA 1
ATOM 5013 C C . LEU A 1 632 ? -7.137 -2.755 28.173 1.00 90.75 632 LEU A C 1
ATOM 5015 O O . LEU A 1 632 ? -6.326 -2.034 27.595 1.00 90.75 632 LEU A O 1
ATOM 5019 N N . ASP A 1 633 ? -6.804 -3.908 28.740 1.00 86.88 633 ASP A N 1
ATOM 5020 C CA . ASP A 1 633 ? -5.498 -4.547 28.595 1.00 86.88 633 ASP A CA 1
ATOM 5021 C C . ASP A 1 633 ? -5.522 -5.481 27.379 1.00 86.88 633 ASP A C 1
ATOM 5023 O O . ASP A 1 633 ? -5.865 -6.663 27.488 1.00 86.88 633 ASP A O 1
ATOM 5027 N N . LEU A 1 634 ? -5.250 -4.910 26.203 1.00 81.69 634 LEU A N 1
ATOM 5028 C CA . LEU A 1 634 ? -5.217 -5.609 24.919 1.00 81.69 634 LEU A CA 1
ATOM 5029 C C . LEU A 1 634 ? -3.761 -5.966 24.571 1.00 81.69 634 LEU A C 1
ATOM 5031 O O . LEU A 1 634 ? -2.921 -5.067 24.509 1.00 81.69 634 LEU A O 1
ATOM 5035 N N . PRO A 1 635 ? -3.435 -7.249 24.328 1.00 71.69 635 PRO A N 1
ATOM 5036 C CA . PRO A 1 635 ? -2.056 -7.666 24.111 1.00 71.69 635 PRO A CA 1
ATOM 5037 C C . PRO A 1 635 ? -1.497 -7.119 22.790 1.00 71.69 635 PRO A C 1
ATOM 5039 O O . PRO A 1 635 ? -2.156 -7.167 21.747 1.00 71.69 635 PRO A O 1
ATOM 5042 N N . LEU A 1 636 ? -0.250 -6.650 22.837 1.00 70.94 636 LEU A N 1
ATOM 5043 C CA . LEU A 1 636 ? 0.564 -6.398 21.651 1.00 70.94 636 LEU A CA 1
ATOM 5044 C C . LEU A 1 636 ? 1.271 -7.704 21.265 1.00 70.94 636 LEU A C 1
ATOM 5046 O O . LEU A 1 636 ? 1.980 -8.306 22.072 1.00 70.94 636 LEU A O 1
ATOM 5050 N N . GLU A 1 637 ? 1.060 -8.151 20.036 1.00 67.25 637 GLU A N 1
ATOM 5051 C CA . GLU A 1 637 ? 1.695 -9.318 19.434 1.00 67.25 637 GLU A CA 1
ATOM 5052 C C . GLU A 1 637 ? 2.747 -8.837 18.419 1.00 67.25 637 GLU A C 1
ATOM 5054 O O . GLU A 1 637 ? 2.509 -7.896 17.663 1.00 67.25 637 GLU A O 1
ATOM 5059 N N . ASN A 1 638 ? 3.914 -9.483 18.381 1.00 55.84 638 ASN A N 1
ATOM 5060 C CA . ASN A 1 638 ? 4.886 -9.232 17.319 1.00 55.84 638 ASN A CA 1
ATOM 5061 C C . ASN A 1 638 ? 4.416 -9.937 16.038 1.00 55.84 638 ASN A C 1
ATOM 5063 O O . ASN A 1 638 ? 4.398 -11.169 15.972 1.00 55.84 638 ASN A O 1
ATOM 5067 N N . VAL A 1 639 ? 4.035 -9.163 15.026 1.00 47.75 639 VAL A N 1
ATOM 5068 C CA . VAL A 1 639 ? 3.668 -9.651 13.697 1.00 47.75 639 VAL A CA 1
ATOM 5069 C C . VAL A 1 639 ? 4.643 -9.046 12.699 1.00 47.75 639 VAL A C 1
ATOM 5071 O O . VAL A 1 639 ? 4.667 -7.838 12.501 1.00 47.75 639 VAL A O 1
ATOM 5074 N N . MET A 1 640 ? 5.450 -9.898 12.061 1.00 41.22 640 MET A N 1
ATOM 5075 C CA . MET A 1 640 ? 6.426 -9.488 11.039 1.00 41.22 640 MET A CA 1
ATOM 5076 C C . MET A 1 640 ? 7.401 -8.385 11.510 1.00 41.22 640 MET A C 1
ATOM 5078 O O . MET A 1 640 ? 7.802 -7.540 10.719 1.00 41.22 640 MET A O 1
ATOM 5082 N N . GLY A 1 641 ? 7.799 -8.396 12.789 1.00 39.44 641 GLY A N 1
ATOM 5083 C CA . GLY A 1 641 ? 8.752 -7.434 13.357 1.00 39.44 641 GLY A CA 1
ATOM 5084 C C . GLY A 1 641 ? 8.113 -6.167 13.934 1.00 39.44 641 GLY A C 1
ATOM 5085 O O . GLY A 1 641 ? 8.821 -5.363 14.536 1.00 39.44 641 GLY A O 1
ATOM 5086 N N . GLN A 1 642 ? 6.794 -5.998 13.800 1.00 43.44 642 GLN A N 1
ATOM 5087 C CA . GLN A 1 642 ? 6.046 -4.878 14.368 1.00 43.44 642 GLN A CA 1
ATOM 5088 C C . GLN A 1 642 ? 5.167 -5.339 15.534 1.00 43.44 642 GLN A C 1
ATOM 5090 O O . GLN A 1 642 ? 4.507 -6.377 15.472 1.00 43.44 642 GLN A O 1
ATOM 5095 N N . MET A 1 643 ? 5.149 -4.552 16.612 1.00 57.16 643 MET A N 1
ATOM 5096 C CA . MET A 1 643 ? 4.283 -4.792 17.768 1.00 57.16 643 MET A CA 1
ATOM 5097 C C . MET A 1 643 ? 2.894 -4.236 17.476 1.00 57.16 643 MET A C 1
ATOM 5099 O O . MET A 1 643 ? 2.678 -3.031 17.566 1.00 57.16 643 MET A O 1
ATOM 5103 N N . ILE A 1 644 ? 1.957 -5.114 17.135 1.00 68.56 644 ILE A N 1
ATOM 5104 C CA . ILE A 1 644 ? 0.600 -4.741 16.731 1.00 68.56 644 ILE A CA 1
ATOM 5105 C C . ILE A 1 644 ? -0.432 -5.505 17.561 1.00 68.56 644 ILE A C 1
ATOM 5107 O O . ILE A 1 644 ? -0.132 -6.548 18.132 1.00 68.56 644 ILE A O 1
ATOM 5111 N N . THR A 1 645 ? -1.683 -5.052 17.596 1.00 76.44 645 THR A N 1
ATOM 5112 C CA . THR A 1 645 ? -2.801 -5.874 18.095 1.00 76.44 645 THR A CA 1
ATOM 5113 C C . THR A 1 645 ? -3.657 -6.294 16.902 1.00 76.44 645 THR A C 1
ATOM 5115 O O . THR A 1 645 ? -4.448 -5.484 16.417 1.00 76.44 645 THR A O 1
ATOM 5118 N N . PRO A 1 646 ? -3.524 -7.527 16.379 1.00 79.12 646 PRO A N 1
ATOM 5119 C CA . PRO A 1 646 ? -4.386 -8.012 15.302 1.00 79.12 646 PRO A CA 1
ATOM 5120 C C . PRO A 1 646 ? -5.851 -8.072 15.749 1.00 79.12 646 PRO A C 1
ATOM 5122 O O . PRO A 1 646 ? -6.126 -8.326 16.921 1.00 79.12 646 PRO A O 1
ATOM 5125 N N . ALA A 1 647 ? -6.811 -7.947 14.828 1.00 85.56 647 ALA A N 1
ATOM 5126 C CA . ALA A 1 647 ? -8.238 -8.056 15.170 1.00 85.56 647 ALA A CA 1
ATOM 5127 C C . ALA A 1 647 ? -8.554 -9.422 15.817 1.00 85.56 647 ALA A C 1
ATOM 5129 O O . ALA A 1 647 ? -9.308 -9.530 16.782 1.00 85.56 647 ALA A O 1
ATOM 5130 N N . ASN A 1 648 ? -7.853 -10.465 15.372 1.00 87.19 648 ASN A N 1
ATOM 5131 C CA . ASN A 1 648 ? -7.897 -11.799 15.960 1.00 87.19 648 ASN A CA 1
ATOM 5132 C C . ASN A 1 648 ? -7.483 -11.852 17.448 1.00 87.19 648 ASN A C 1
ATOM 5134 O O . ASN A 1 648 ? -7.952 -12.726 18.182 1.00 87.19 648 ASN A O 1
ATOM 5138 N N . ALA A 1 649 ? -6.620 -10.941 17.909 1.00 87.44 649 ALA A N 1
ATOM 5139 C CA . ALA A 1 649 ? -6.164 -10.901 19.296 1.00 87.44 649 ALA A CA 1
ATOM 5140 C C . ALA A 1 649 ? -7.285 -10.501 20.268 1.00 87.44 649 ALA A C 1
ATOM 5142 O O . ALA A 1 649 ? -7.305 -11.018 21.383 1.00 87.44 649 ALA A O 1
ATOM 5143 N N . PHE A 1 650 ? -8.262 -9.689 19.839 1.00 92.00 650 PHE A N 1
ATOM 5144 C CA . PHE A 1 650 ? -9.445 -9.352 20.646 1.00 92.00 650 PHE A CA 1
ATOM 5145 C C . PHE A 1 650 ? -10.235 -10.612 21.016 1.00 92.00 650 PHE A C 1
ATOM 5147 O O . PHE A 1 650 ? -10.547 -10.850 22.182 1.00 92.00 650 PHE A O 1
ATOM 5154 N N . VAL A 1 651 ? -10.492 -11.477 20.034 1.00 93.94 651 VAL A N 1
ATOM 5155 C CA . VAL A 1 651 ? -11.230 -12.730 20.253 1.00 93.94 651 VAL A CA 1
ATOM 5156 C C . VAL A 1 651 ? -10.387 -13.750 21.018 1.00 93.94 651 VAL A C 1
ATOM 5158 O O . VAL A 1 651 ? -10.902 -14.446 21.890 1.00 93.94 651 VAL A O 1
ATOM 5161 N N . ARG A 1 652 ? -9.076 -13.816 20.756 1.00 91.56 652 ARG A N 1
ATOM 5162 C CA . ARG A 1 652 ? -8.148 -14.683 21.501 1.00 91.56 652 ARG A CA 1
ATOM 5163 C C . ARG A 1 652 ? -8.111 -14.318 22.989 1.00 91.56 652 ARG A C 1
ATOM 5165 O O . ARG A 1 652 ? -8.122 -15.197 23.851 1.00 91.56 652 ARG A O 1
ATOM 5172 N N . GLN A 1 653 ? -8.053 -13.026 23.293 1.00 92.00 653 GLN A N 1
ATOM 5173 C CA . GLN A 1 653 ? -8.048 -12.492 24.651 1.00 92.00 653 GLN A CA 1
ATOM 5174 C C . GLN A 1 653 ? -9.415 -12.680 25.332 1.00 92.00 653 GLN A C 1
ATOM 5176 O O . GLN A 1 653 ? -9.459 -13.103 26.492 1.00 92.00 653 GLN A O 1
ATOM 5181 N N . PHE A 1 654 ? -10.519 -12.473 24.605 1.00 95.19 654 PHE A N 1
ATOM 5182 C CA . PHE A 1 654 ? -11.865 -12.822 25.064 1.00 95.19 654 PHE A CA 1
ATOM 5183 C C . PHE A 1 654 ? -11.955 -14.305 25.451 1.00 95.19 654 PHE A C 1
ATOM 5185 O O . PHE A 1 654 ? -12.293 -14.619 26.586 1.00 95.19 654 PHE A O 1
ATOM 5192 N N . ASP A 1 655 ? -11.573 -15.224 24.556 1.00 95.44 655 ASP A N 1
ATOM 5193 C CA . ASP A 1 655 ? -11.638 -16.674 24.788 1.00 95.44 655 ASP A CA 1
ATOM 5194 C C . ASP A 1 655 ? -10.813 -17.113 26.008 1.00 95.44 655 ASP A C 1
ATOM 5196 O O . ASP A 1 655 ? -11.285 -17.898 26.830 1.00 95.44 655 ASP A O 1
ATOM 5200 N N . ARG A 1 656 ? -9.600 -16.565 26.169 1.00 93.38 656 ARG A N 1
ATOM 5201 C CA . ARG A 1 656 ? -8.710 -16.876 27.303 1.00 93.38 656 ARG A CA 1
ATOM 5202 C C . ARG A 1 656 ? -9.247 -16.412 28.654 1.00 93.38 656 ARG A C 1
ATOM 5204 O O . ARG A 1 656 ? -8.914 -17.018 29.669 1.00 93.38 656 ARG A O 1
ATOM 5211 N N . SER A 1 657 ? -10.006 -15.321 28.679 1.00 93.56 657 SER A N 1
ATOM 5212 C CA . SER A 1 657 ? -10.498 -14.705 29.917 1.00 93.56 657 SER A CA 1
ATOM 5213 C C . SER A 1 657 ? -11.971 -15.006 30.205 1.00 93.56 657 SER A C 1
ATOM 5215 O O . SER A 1 657 ? -12.439 -14.716 31.308 1.00 93.56 657 SER A O 1
ATOM 5217 N N . PHE A 1 658 ? -12.690 -15.609 29.257 1.00 95.62 658 PHE A N 1
ATOM 5218 C CA . PHE A 1 658 ? -14.123 -15.862 29.338 1.00 95.62 658 PHE A CA 1
ATOM 5219 C C . PHE A 1 658 ? -14.519 -16.656 30.592 1.00 95.62 658 PHE A C 1
ATOM 5221 O O . PHE A 1 658 ? -13.951 -17.709 30.881 1.00 95.62 658 PHE A O 1
ATOM 5228 N N . GLY A 1 659 ? -15.511 -16.153 31.334 1.00 93.81 659 GLY A N 1
ATOM 5229 C CA . GLY A 1 659 ? -16.004 -16.788 32.561 1.00 93.81 659 GLY A CA 1
ATOM 5230 C C . GLY A 1 659 ? -15.079 -16.639 33.775 1.00 93.81 659 GLY A C 1
ATOM 5231 O O . GLY A 1 659 ? -15.366 -17.198 34.830 1.00 93.81 659 GLY A O 1
ATOM 5232 N N . THR A 1 660 ? -13.983 -15.884 33.655 1.00 95.81 660 THR A N 1
ATOM 5233 C CA . THR A 1 660 ? -13.060 -15.595 34.762 1.00 95.81 660 THR A CA 1
ATOM 5234 C C . THR A 1 660 ? -13.218 -14.157 35.257 1.00 95.81 660 THR A C 1
ATOM 5236 O O . THR A 1 660 ? -13.745 -13.294 34.555 1.00 95.81 660 THR A O 1
ATOM 5239 N N . ALA A 1 661 ? -12.666 -13.855 36.436 1.00 92.06 661 ALA A N 1
ATOM 5240 C CA . ALA A 1 661 ? -12.598 -12.486 36.954 1.00 92.06 661 ALA A CA 1
ATOM 5241 C C . ALA A 1 661 ? -11.777 -11.521 36.067 1.00 92.06 661 ALA A C 1
ATOM 5243 O O . ALA A 1 661 ? -11.864 -10.313 36.246 1.00 92.06 661 ALA A O 1
ATOM 5244 N N . ARG A 1 662 ? -10.982 -12.037 35.114 1.00 90.38 662 ARG A N 1
ATOM 5245 C CA . ARG A 1 662 ? -10.170 -11.240 34.176 1.00 90.38 662 ARG A CA 1
ATOM 5246 C C . ARG A 1 662 ? -10.895 -10.914 32.865 1.00 90.38 662 ARG A C 1
ATOM 5248 O O . ARG A 1 662 ? -10.277 -10.349 31.968 1.00 90.38 662 ARG A O 1
ATOM 5255 N N . GLN A 1 663 ? -12.158 -11.309 32.710 1.00 95.00 663 GLN A N 1
ATOM 5256 C CA . GLN A 1 663 ? -12.932 -11.027 31.502 1.00 95.00 663 GLN A CA 1
ATOM 5257 C C . GLN A 1 663 ? -13.171 -9.519 31.350 1.00 95.00 663 GLN A C 1
ATOM 5259 O O . GLN A 1 663 ? -13.752 -8.894 32.234 1.00 95.00 663 GLN A O 1
ATOM 5264 N N . GLN A 1 664 ? -12.766 -8.954 30.209 1.00 94.81 664 GLN A N 1
ATOM 5265 C CA . GLN A 1 664 ? -12.839 -7.506 29.957 1.00 94.81 664 GLN A CA 1
ATOM 5266 C C . GLN A 1 664 ? -13.968 -7.090 29.004 1.00 94.81 664 GLN A C 1
ATOM 5268 O O . GLN A 1 664 ? -14.252 -5.902 28.881 1.00 94.81 664 GLN A O 1
ATOM 5273 N N . MET A 1 665 ? -14.608 -8.037 28.313 1.00 96.25 665 MET A N 1
ATOM 5274 C CA . MET A 1 665 ? -15.647 -7.767 27.312 1.00 96.25 665 MET A CA 1
ATOM 5275 C C . MET A 1 665 ? -16.736 -8.845 27.338 1.00 96.25 665 MET A C 1
ATOM 5277 O O . MET A 1 665 ? -16.459 -9.993 27.691 1.00 96.25 665 MET A O 1
ATOM 5281 N N . ASP A 1 666 ? -17.947 -8.485 26.923 1.00 97.06 666 ASP A N 1
ATOM 5282 C CA . ASP A 1 666 ? -19.080 -9.382 26.681 1.00 97.06 666 ASP A CA 1
ATOM 5283 C C . ASP A 1 666 ? -19.410 -9.449 25.186 1.00 97.06 666 ASP A C 1
ATOM 5285 O O . ASP A 1 666 ? -19.262 -8.462 24.469 1.00 97.06 666 ASP A O 1
ATOM 5289 N N . LEU A 1 667 ? -19.849 -10.617 24.711 1.00 97.38 667 LEU A N 1
ATOM 5290 C CA . LEU A 1 667 ? -20.344 -10.770 23.343 1.00 97.38 667 LEU A CA 1
ATOM 5291 C C . LEU A 1 667 ? -21.788 -10.261 23.281 1.00 97.38 667 LEU A C 1
ATOM 5293 O O . LEU A 1 667 ? -22.651 -10.808 23.963 1.00 97.38 667 LEU A O 1
ATOM 5297 N N . VAL A 1 668 ? -22.043 -9.239 22.463 1.00 96.69 668 VAL A N 1
ATOM 5298 C CA . VAL A 1 668 ? -23.393 -8.697 22.227 1.00 96.69 668 VAL A CA 1
ATOM 5299 C C . VAL A 1 668 ? -24.094 -9.497 21.135 1.00 96.69 668 VAL A C 1
ATOM 5301 O O . VAL A 1 668 ? -25.225 -9.940 21.306 1.00 96.69 668 VAL A O 1
ATOM 5304 N N . VAL A 1 669 ? -23.407 -9.709 20.013 1.00 95.69 669 VAL A N 1
ATOM 5305 C CA . VAL A 1 669 ? -23.912 -10.485 18.880 1.00 95.69 669 VAL A CA 1
ATOM 5306 C C . VAL A 1 669 ? -22.746 -11.069 18.090 1.00 95.69 669 VAL A C 1
ATOM 5308 O O . VAL A 1 669 ? -21.672 -10.469 18.009 1.00 95.69 669 VAL A O 1
ATOM 5311 N N . PHE A 1 670 ? -22.966 -12.235 17.492 1.00 96.38 670 PHE A N 1
ATOM 5312 C CA . PHE A 1 670 ? -22.082 -12.797 16.484 1.00 96.38 670 PHE A CA 1
ATOM 5313 C C . PHE A 1 670 ? -22.920 -13.230 15.283 1.00 96.38 670 PHE A C 1
ATOM 5315 O O . PHE A 1 670 ? -23.699 -14.174 15.376 1.00 96.38 670 PHE A O 1
ATOM 5322 N N . LEU A 1 671 ? -22.789 -12.506 14.176 1.00 95.88 671 LEU A N 1
ATOM 5323 C CA . LEU A 1 671 ? -23.300 -12.896 12.870 1.00 95.88 671 LEU A CA 1
ATOM 5324 C C . LEU A 1 671 ? -22.192 -13.669 12.158 1.00 95.88 671 LEU A C 1
ATOM 5326 O O . LEU A 1 671 ? -21.160 -13.106 11.788 1.00 95.88 671 LEU A O 1
ATOM 5330 N N . ASP A 1 672 ? -22.394 -14.971 12.027 1.00 93.75 672 ASP A N 1
ATOM 5331 C CA . ASP A 1 672 ? -21.426 -15.903 11.477 1.00 93.75 672 ASP A CA 1
ATOM 5332 C C . ASP A 1 672 ? -21.783 -16.245 10.030 1.00 93.75 672 ASP A C 1
ATOM 5334 O O . ASP A 1 672 ? -22.826 -16.848 9.763 1.00 93.75 672 ASP A O 1
ATOM 5338 N N . GLY A 1 673 ? -20.934 -15.811 9.102 1.00 88.50 673 GLY A N 1
ATOM 5339 C CA . GLY A 1 673 ? -21.063 -16.064 7.676 1.00 88.50 673 GLY A CA 1
ATOM 5340 C C . GLY A 1 673 ? -20.786 -17.515 7.291 1.00 88.50 673 GLY A C 1
ATOM 5341 O O . GLY A 1 673 ? -19.690 -18.037 7.516 1.00 88.50 673 GLY A O 1
ATOM 5342 N N . ASP A 1 674 ? -21.758 -18.135 6.628 1.00 82.12 674 ASP A N 1
ATOM 5343 C CA . ASP A 1 674 ? -21.608 -19.406 5.930 1.00 82.12 674 ASP A CA 1
ATOM 5344 C C . ASP A 1 674 ? -21.626 -19.163 4.411 1.00 82.12 674 ASP A C 1
ATOM 5346 O O . ASP A 1 674 ? -22.635 -18.752 3.827 1.00 82.12 674 ASP A O 1
ATOM 5350 N N . GLU A 1 675 ? -20.493 -19.404 3.749 1.00 69.81 675 GLU A N 1
ATOM 5351 C CA . GLU A 1 675 ? -20.363 -19.180 2.307 1.00 69.81 675 GLU A CA 1
ATOM 5352 C C . GLU A 1 675 ? -21.112 -20.219 1.478 1.00 69.81 675 GLU A C 1
ATOM 5354 O O . GLU A 1 675 ? -21.577 -19.907 0.371 1.00 69.81 675 GLU A O 1
ATOM 5359 N N . LYS A 1 676 ? -21.248 -21.439 2.011 1.00 72.25 676 LYS A N 1
ATOM 5360 C CA . LYS A 1 676 ? -21.945 -22.541 1.352 1.00 72.25 676 LYS A CA 1
ATOM 5361 C C . LYS A 1 676 ? -23.431 -22.233 1.253 1.00 72.25 676 LYS A C 1
ATOM 5363 O O . LYS A 1 676 ? -24.004 -22.358 0.171 1.00 72.25 676 LYS A O 1
ATOM 5368 N N . ASP A 1 677 ? -24.022 -21.798 2.359 1.00 76.31 677 ASP A N 1
ATOM 5369 C CA . ASP A 1 677 ? -25.451 -21.486 2.423 1.00 76.31 677 ASP A CA 1
ATOM 5370 C C . ASP A 1 677 ? -25.746 -20.021 2.033 1.00 76.31 677 ASP A C 1
ATOM 5372 O O . ASP A 1 677 ? -26.906 -19.616 1.942 1.00 76.31 677 ASP A O 1
ATOM 5376 N N . ALA A 1 678 ? -24.697 -19.242 1.733 1.00 79.81 678 ALA A N 1
ATOM 5377 C CA . ALA A 1 678 ? -24.752 -17.841 1.316 1.00 79.81 678 ALA A CA 1
ATOM 5378 C C . ALA A 1 678 ? -25.576 -16.964 2.280 1.00 79.81 678 ALA A C 1
ATOM 5380 O O . ALA A 1 678 ? -26.376 -16.120 1.864 1.00 79.81 678 ALA A O 1
ATOM 5381 N N . VAL A 1 679 ? -25.391 -17.183 3.584 1.00 85.19 679 VAL A N 1
ATOM 5382 C CA . VAL A 1 679 ? -26.134 -16.503 4.649 1.00 85.19 679 VAL A CA 1
ATOM 5383 C C . VAL A 1 679 ? -25.244 -16.275 5.866 1.00 85.19 679 VAL A C 1
ATOM 5385 O O . VAL A 1 679 ? -24.417 -17.118 6.202 1.00 85.19 679 VAL A O 1
ATOM 5388 N N . ALA A 1 680 ? -25.425 -15.149 6.553 1.00 91.06 680 ALA A N 1
ATOM 5389 C CA . ALA A 1 680 ? -24.912 -14.969 7.905 1.00 91.06 680 ALA A CA 1
ATOM 5390 C C . ALA A 1 680 ? -26.001 -15.316 8.924 1.00 91.06 680 ALA A C 1
ATOM 5392 O O . ALA A 1 680 ? -27.123 -14.810 8.848 1.00 91.06 680 ALA A O 1
ATOM 5393 N N . THR A 1 681 ? -25.682 -16.162 9.900 1.00 92.25 681 THR A N 1
ATOM 5394 C CA . THR A 1 681 ? -26.622 -16.555 10.962 1.00 92.25 681 THR A CA 1
ATOM 5395 C C . THR A 1 681 ? -26.137 -16.081 12.320 1.00 92.25 681 THR A C 1
ATOM 5397 O O . THR A 1 681 ? -24.938 -15.991 12.567 1.00 92.25 681 THR A O 1
ATOM 5400 N N . THR A 1 682 ? -27.062 -15.753 13.221 1.00 93.75 682 THR A N 1
ATOM 5401 C CA . THR A 1 682 ? -26.683 -15.467 14.606 1.00 93.75 682 THR A CA 1
ATOM 5402 C C . THR A 1 682 ? -26.168 -16.748 15.250 1.00 93.75 682 THR A C 1
ATOM 5404 O O . THR A 1 682 ? -26.898 -17.733 15.348 1.00 93.75 682 THR A O 1
ATOM 5407 N N . SER A 1 683 ? -24.911 -16.727 15.673 1.00 93.88 683 SER A N 1
ATOM 5408 C CA . SER A 1 683 ? -24.204 -17.871 16.233 1.00 93.88 683 SER A CA 1
ATOM 5409 C C . SER A 1 683 ? -23.916 -17.661 17.717 1.00 93.88 683 SER A C 1
ATOM 5411 O O . SER A 1 683 ? -24.030 -16.553 18.249 1.00 93.88 683 SER A O 1
ATOM 5413 N N . ASP A 1 684 ? -23.587 -18.745 18.412 1.00 94.38 684 ASP A N 1
ATOM 5414 C CA . ASP A 1 684 ? -23.431 -18.730 19.859 1.00 94.38 684 ASP A CA 1
ATOM 5415 C C . ASP A 1 684 ? -22.023 -18.307 20.315 1.00 94.38 684 ASP A C 1
ATOM 5417 O O . ASP A 1 684 ? -21.071 -18.121 19.546 1.00 94.38 684 ASP A O 1
ATOM 5421 N N . ILE A 1 685 ? -21.884 -18.154 21.630 1.00 95.19 685 ILE A N 1
ATOM 5422 C CA . ILE A 1 685 ? -20.629 -17.742 22.252 1.00 95.19 685 ILE A CA 1
ATOM 5423 C C . ILE A 1 685 ? -19.513 -18.783 22.106 1.00 95.19 685 ILE A C 1
ATOM 5425 O O . ILE A 1 685 ? -18.337 -18.419 22.099 1.00 95.19 685 ILE A O 1
ATOM 5429 N N . ALA A 1 686 ? -19.848 -20.071 21.983 1.00 93.88 686 ALA A N 1
ATOM 5430 C CA . ALA A 1 686 ? -18.858 -21.126 21.802 1.00 93.88 686 ALA A CA 1
ATOM 5431 C C . ALA A 1 686 ? -18.256 -21.056 20.391 1.00 93.88 686 ALA A C 1
ATOM 5433 O O . ALA A 1 686 ? -17.031 -21.101 20.241 1.00 93.88 686 ALA A O 1
ATOM 5434 N N . ALA A 1 687 ? -19.095 -20.847 19.376 1.00 93.06 687 ALA A N 1
ATOM 5435 C CA . ALA A 1 687 ? -18.676 -20.611 18.003 1.00 93.06 687 ALA A CA 1
ATOM 5436 C C . ALA A 1 687 ? -17.813 -19.348 17.887 1.00 93.06 687 ALA A C 1
ATOM 5438 O O . ALA A 1 687 ? -16.739 -19.392 17.277 1.00 93.06 687 ALA A O 1
ATOM 5439 N N . PHE A 1 688 ? -18.213 -18.251 18.541 1.00 96.06 688 PHE A N 1
ATOM 5440 C CA . PHE A 1 688 ? -17.413 -17.025 18.581 1.00 96.06 688 PHE A CA 1
ATOM 5441 C C . PHE A 1 688 ? -16.026 -17.263 19.195 1.00 96.06 688 PHE A C 1
ATOM 5443 O O . PHE A 1 688 ? -15.009 -16.898 18.602 1.00 96.06 688 PHE A O 1
ATOM 5450 N N . ARG A 1 689 ? -15.951 -17.942 20.344 1.00 95.69 689 ARG A N 1
ATOM 5451 C CA . ARG A 1 689 ? -14.681 -18.260 21.021 1.00 95.69 689 ARG A CA 1
ATOM 5452 C C . ARG A 1 689 ? -13.759 -19.153 20.193 1.00 95.69 689 ARG A C 1
ATOM 5454 O O . ARG A 1 689 ? -12.541 -19.036 20.300 1.00 95.69 689 ARG A O 1
ATOM 5461 N N . ALA A 1 690 ? -14.313 -20.015 19.345 1.00 92.31 690 ALA A N 1
ATOM 5462 C CA . ALA A 1 690 ? -13.537 -20.831 18.416 1.00 92.31 690 ALA A CA 1
ATOM 5463 C C . ALA A 1 690 ? -13.120 -20.070 17.140 1.00 92.31 690 ALA A C 1
ATOM 5465 O O . ALA A 1 690 ? -12.177 -20.489 16.464 1.00 92.31 690 ALA A O 1
ATOM 5466 N N . SER A 1 691 ? -13.781 -18.953 16.810 1.00 90.06 691 SER A N 1
ATOM 5467 C CA . SER A 1 691 ? -13.631 -18.268 15.517 1.00 90.06 691 SER A CA 1
ATOM 5468 C C . SER A 1 691 ? -12.207 -17.783 15.227 1.00 90.06 691 SER A C 1
ATOM 5470 O O . SER A 1 691 ? -11.746 -17.899 14.096 1.00 90.06 691 SER A O 1
ATOM 5472 N N . TRP A 1 692 ? -11.451 -17.335 16.237 1.00 85.12 692 TRP A N 1
ATOM 5473 C CA . TRP A 1 692 ? -10.078 -16.843 16.042 1.00 85.12 692 TRP A CA 1
ATOM 5474 C C . TRP A 1 692 ? -9.094 -17.926 15.584 1.00 85.12 692 TRP A C 1
ATOM 5476 O O . TRP A 1 692 ? -8.037 -17.603 15.039 1.00 85.12 692 TRP A O 1
ATOM 5486 N N . ARG A 1 693 ? -9.435 -19.204 15.800 1.00 84.12 693 ARG A N 1
ATOM 5487 C CA . ARG A 1 693 ? -8.647 -20.369 15.370 1.00 84.12 693 ARG A CA 1
ATOM 5488 C C . ARG A 1 693 ? -8.973 -20.797 13.943 1.00 84.12 693 ARG A C 1
ATOM 5490 O O . ARG A 1 693 ? -8.272 -21.650 13.402 1.00 84.12 693 ARG A O 1
ATOM 5497 N N . ARG A 1 694 ? -10.032 -20.244 13.341 1.00 75.06 694 ARG A N 1
ATOM 5498 C CA . ARG A 1 694 ? -10.392 -20.552 11.958 1.00 75.06 694 ARG A CA 1
ATOM 5499 C C . ARG A 1 694 ? -9.241 -20.133 11.045 1.00 75.06 694 ARG A C 1
ATOM 5501 O O . ARG A 1 694 ? -8.639 -19.075 11.257 1.00 75.06 694 ARG A O 1
ATOM 5508 N N . PRO A 1 695 ? -8.902 -20.958 10.044 1.00 57.88 695 PRO A N 1
ATOM 5509 C CA . PRO A 1 695 ? -7.837 -20.611 9.130 1.00 57.88 695 PRO A CA 1
ATOM 5510 C C . PRO A 1 695 ? -8.224 -19.360 8.347 1.00 57.88 695 PRO A C 1
ATOM 5512 O O . PRO A 1 695 ? -9.395 -19.074 8.111 1.00 57.88 695 PRO A O 1
ATOM 5515 N N . LYS A 1 696 ? -7.202 -18.635 7.903 1.00 55.00 696 LYS A N 1
ATOM 5516 C CA . LYS A 1 696 ? -7.318 -17.411 7.108 1.00 55.00 696 LYS A CA 1
ATOM 5517 C C . LYS A 1 696 ? -8.279 -17.551 5.920 1.00 55.00 696 LYS A C 1
ATOM 5519 O O . LYS A 1 696 ? -9.082 -16.658 5.670 1.00 55.00 696 LYS A O 1
ATOM 5524 N N . TRP A 1 697 ? -8.245 -18.703 5.253 1.00 53.56 697 TRP A N 1
ATOM 5525 C CA . TRP A 1 697 ? -9.175 -19.096 4.195 1.00 53.56 697 TRP A CA 1
ATOM 5526 C C . TRP A 1 697 ? -10.264 -20.026 4.737 1.00 53.56 697 TRP A C 1
ATOM 5528 O O . TRP A 1 697 ? -10.415 -21.152 4.269 1.00 53.56 697 TRP A O 1
ATOM 5538 N N . HIS A 1 698 ? -10.993 -19.577 5.764 1.00 53.84 698 HIS A N 1
ATOM 5539 C CA . HIS A 1 698 ? -12.033 -20.372 6.422 1.00 53.84 698 HIS A CA 1
ATOM 5540 C C . HIS A 1 698 ? -13.061 -20.928 5.427 1.00 53.84 698 HIS A C 1
ATOM 5542 O O . HIS A 1 698 ? -13.455 -22.085 5.537 1.00 53.84 698 HIS A O 1
ATOM 5548 N N . VAL A 1 699 ? -13.377 -20.155 4.390 1.00 44.56 699 VAL A N 1
ATOM 5549 C CA . VAL A 1 699 ? -14.239 -20.545 3.267 1.00 44.56 699 VAL A CA 1
ATOM 5550 C C . VAL A 1 699 ? -13.829 -21.868 2.605 1.00 44.56 699 VAL A C 1
ATOM 5552 O O . VAL A 1 699 ? -14.681 -22.635 2.172 1.00 44.56 699 VAL A O 1
ATOM 5555 N N . LEU A 1 700 ? -12.532 -22.191 2.563 1.00 38.50 700 LEU A N 1
ATOM 5556 C CA . LEU A 1 700 ? -12.031 -23.425 1.943 1.00 38.50 700 LEU A CA 1
ATOM 5557 C C . LEU A 1 700 ? -12.190 -24.660 2.843 1.00 38.50 700 LEU A C 1
ATOM 5559 O O . LEU A 1 700 ? -12.174 -25.784 2.346 1.00 38.50 700 LEU A O 1
ATOM 5563 N N . VAL A 1 701 ? -12.345 -24.463 4.157 1.00 45.12 701 VAL A N 1
ATOM 5564 C CA . VAL A 1 701 ? -12.489 -25.548 5.146 1.00 45.12 701 VAL A CA 1
ATOM 5565 C C . VAL A 1 701 ? -13.917 -25.711 5.665 1.00 45.12 701 VAL A C 1
ATOM 5567 O O . VAL A 1 701 ? -14.188 -26.664 6.389 1.00 45.12 701 VAL A O 1
ATOM 5570 N N . GLN A 1 702 ? -14.862 -24.859 5.254 1.00 55.72 702 GLN A N 1
ATOM 5571 C CA . GLN A 1 702 ? -16.296 -25.072 5.513 1.00 55.72 702 GLN A CA 1
ATOM 5572 C C . GLN A 1 702 ? -16.819 -26.394 4.893 1.00 55.72 702 GLN A C 1
ATOM 5574 O O . GLN A 1 702 ? -17.891 -26.871 5.256 1.00 55.72 702 GLN A O 1
ATOM 5579 N N . ASN A 1 703 ? -16.030 -27.039 4.019 1.00 41.44 703 ASN A N 1
ATOM 5580 C CA . ASN A 1 703 ? -16.335 -28.321 3.374 1.00 41.44 703 ASN A CA 1
ATOM 5581 C C . ASN A 1 703 ? -15.888 -29.585 4.132 1.00 41.44 703 ASN A C 1
ATOM 5583 O O . ASN A 1 703 ? -16.211 -30.687 3.689 1.00 41.44 703 ASN A O 1
ATOM 5587 N N . THR A 1 704 ? -15.175 -29.490 5.255 1.00 32.06 704 THR A N 1
ATOM 5588 C CA . THR A 1 704 ? -14.829 -30.686 6.041 1.00 32.06 704 THR A CA 1
ATOM 5589 C C . THR A 1 704 ? -15.870 -30.918 7.129 1.00 32.06 704 THR A C 1
ATOM 5591 O O . THR A 1 704 ? -15.757 -30.387 8.232 1.00 32.06 704 THR A O 1
ATOM 5594 N N . LYS A 1 705 ? -16.895 -31.721 6.820 1.00 30.88 705 LYS A N 1
ATOM 5595 C CA . LYS A 1 705 ? -17.632 -32.444 7.863 1.00 30.88 705 LYS A CA 1
ATOM 5596 C C . LYS A 1 705 ? -16.684 -33.457 8.515 1.00 30.88 705 LYS A C 1
ATOM 5598 O O . LYS A 1 705 ? -15.915 -34.104 7.804 1.00 30.88 705 LYS A O 1
ATOM 5603 N N . ASN A 1 706 ? -16.772 -33.570 9.842 1.00 29.95 706 ASN A N 1
ATOM 5604 C CA . ASN A 1 706 ? -16.419 -34.801 10.556 1.00 29.95 706 ASN A CA 1
ATOM 5605 C C . ASN A 1 706 ? -17.145 -36.006 9.952 1.00 29.95 706 ASN A C 1
ATOM 5607 O O . ASN A 1 706 ? -18.324 -35.829 9.555 1.00 29.95 706 ASN A O 1
#

Foldseek 3Di:
DDDDDPVVVVVLVVLVVVVVPDDDDQDDPDDQPDAQPQFFHDDDDPQWALWTHNDQFEIFTADGALSRLVRCVVVVQAEEEEQDQADACCVSNPPRNHHYHYQNAQQLDGDLVSLLVLLLQSPDPVRGNYYYYYHLRQGSVLLSQLLCCCQQQVDDNVVSVCCRPNVNSPHDCVSVVSSVVSVPDPSVVSCVSSVNDPVRHPPNVPDPPPDDDPPPSDDDPADDDDPVNLVVLVVLLVVLLVQLVVLLVVLVVPCVLQAADDPVPPPDDDPVSLVVLCVSVQSNVVSLVSLVSSLSVLVVLVSHPDQLSSLSSLLSNLLSLLSLLLSLLSNVVRNVNYLVSQVSLQCADSNRSGHRCNVVVSCPVRLDVVSLLVLLVSVVVVVVHDQRPDPVSNVSSVVSNVSSQVSQVDPDPSDDNVVSVVCVVPPSDDDDDDDDLVCLVCLLQDQPPDRPAAQEDPVNLVVVLVLDAFLKKKFAAAPRRSQLVPADFRTFFMWGFRHDPVRQAVLLPPPVNVVVCVVVVHRTLLRLLCVPQVPLSVLQPDADPVRHGFGIFFQGSQGGHRHHSSVVVRHQKMWIKAFPFDSNQSSQLSSQLSVRPRQHAPPVQALVDSRHYHGVSSSQRSQDDDPPHHGDPQAFDQDSNHGHRGSLSVLQLQLVCPPHPNHGIDTSWIQHGDVVVSHTDTDDPVCSSCRRVQHSPNNVVSPDDD